Protein AF-0000000085035878 (afdb_homodimer)

Foldseek 3Di:
DLDDCPQQQAFAEEELVLVFPDQPLVSQVLCVVLPGQEYEYEQAPPGVQLVPDDPVSLVVLLVSVVVDNGAYEYEFYAVQAALLDPPPVRNVVNLVSQLSRQQSCVSSVHPAYEYERHPDADDLDLVSVVVSVVVSCVSHDVNHAYEYEGDDDSPVVNQVPDDDPSYAYEYEQDDDCPVVLCDPRAAEYEYEPPDPDRPDDADSGNRHHHHYYDPPPPPPSDSVVSSVVVVVVVVNVVVSD/DLDDPPPQLAFAEEELVLVFPDQPLVSVVLCVVLPGQEYEYEAAPPGVQLVPDDPVSLVVLLVSVVVDPHAYEYEFYAVQAALLDPPPVRNVVNLVSQLSRQQSCVSSVHPAYEYERHPDADDLDLVSVVVSVVVSCVSHDVNHAYEYEGDDDSVVVNQVPDDDPSYAYEYEPDDQCPVVLCDPRAAEYEYEPPDPDPPNDADRGNRNHHHYYDPPPPPVSDSVNSSVVVVVVVVSVVVSD

Sequence (482 aa):
MVESARRDGLRLLCSTEFFWGSDIGDASAHLIKIGCEGLVISTDPPHYFPSTLHRESVRALRDLINSLDVVVAVRSPETDVNIFSSNPYISEASIRSIEDSINLSLSLNADFSIIRPSNSAIPQNYGLVMSKLQRILSGVGRNAYIALELIGEGALEISSRIRERRIGFVYVDGRSPEGLLRSDRVVCLSIYSKSEPLRVIPGMRTSIPYLALYPKERGMHRADDVKRIVLKVKSWRESLLMVESARRDGLRLLCSTEFFWGSDIGDASAHLIKIGCEGLVISTDPPHYFPSTLHRESVRALRDLINSLDVVVAVRSPETDVNIFSSNPYISEASIRSIEDSINLSLSLNADFSIIRPSNSAIPQNYGLVMSKLQRILSGVGRNAYIALELIGEGALEISSRIRERRIGFVYVDGRSPEGLLRSDRVVCLSIYSKSEPLRVIPGMRTSIPYLALYPKERGMHRADDVKRIVLKVKSWRESLL

Structure (mmCIF, N/CA/C/O backbone):
data_AF-0000000085035878-model_v1
#
loop_
_entity.id
_entity.type
_entity.pdbx_description
1 polymer 'Sugar phosphate isomerase/epimerase'
#
loop_
_atom_site.group_PDB
_atom_site.id
_atom_site.type_symbol
_atom_site.label_atom_id
_atom_site.label_alt_id
_atom_site.label_comp_id
_atom_site.label_asym_id
_atom_site.label_entity_id
_atom_site.label_seq_id
_atom_site.pdbx_PDB_ins_code
_atom_site.Cartn_x
_atom_site.Cartn_y
_atom_site.Cartn_z
_atom_site.occupancy
_atom_site.B_iso_or_equiv
_atom_site.auth_seq_id
_atom_site.auth_comp_id
_atom_site.auth_asym_id
_atom_site.auth_atom_id
_atom_site.pdbx_PDB_model_num
ATOM 1 N N . MET A 1 1 ? 0.41 38.219 24.328 1 19.61 1 MET A N 1
ATOM 2 C CA . MET A 1 1 ? -0.925 38.594 23.875 1 19.61 1 MET A CA 1
ATOM 3 C C . MET A 1 1 ? -1.166 38.125 22.438 1 19.61 1 MET A C 1
ATOM 5 O O . MET A 1 1 ? -0.623 38.719 21.5 1 19.61 1 MET A O 1
ATOM 9 N N . VAL A 1 2 ? -0.982 36.844 22.172 1 28.42 2 VAL A N 1
ATOM 10 C CA . VAL A 1 2 ? -1.014 36.281 20.828 1 28.42 2 VAL A CA 1
ATOM 11 C C . VAL A 1 2 ? -2.156 36.906 20.031 1 28.42 2 VAL A C 1
ATOM 13 O O . VAL A 1 2 ? -3.324 36.812 20.406 1 28.42 2 VAL A O 1
ATOM 16 N N . GLU A 1 3 ? -1.854 37.969 19.406 1 28.2 3 GLU A N 1
ATOM 17 C CA . GLU A 1 3 ? -2.791 38.875 18.75 1 28.2 3 GLU A CA 1
ATOM 18 C C . GLU A 1 3 ? -3.957 38.125 18.125 1 28.2 3 GLU A C 1
ATOM 20 O O . GLU A 1 3 ? -3.889 36.906 17.969 1 28.2 3 GLU A O 1
ATOM 25 N N . SER A 1 4 ? -4.586 38.781 17.125 1 27.8 4 SER A N 1
ATOM 26 C CA . SER A 1 4 ? -5.898 38.844 16.484 1 27.8 4 SER A CA 1
ATOM 27 C C . SER A 1 4 ? -6.176 37.562 15.703 1 27.8 4 SER A C 1
ATOM 29 O O . SER A 1 4 ? -5.441 37.219 14.766 1 27.8 4 SER A O 1
ATOM 31 N N . ALA A 1 5 ? -6.316 36.375 16.297 1 36.25 5 ALA A N 1
ATOM 32 C CA . ALA A 1 5 ? -7.223 35.531 15.516 1 36.25 5 ALA A CA 1
ATOM 33 C C . ALA A 1 5 ? -8.008 36.344 14.5 1 36.25 5 ALA A C 1
ATOM 35 O O . ALA A 1 5 ? -8.867 37.156 14.875 1 36.25 5 ALA A O 1
ATOM 36 N N . ARG A 1 6 ? -7.355 36.75 13.375 1 42.59 6 ARG A N 1
ATOM 37 C CA . ARG A 1 6 ? -8.008 37.688 12.469 1 42.59 6 ARG A CA 1
ATOM 38 C C . ARG A 1 6 ? -9.469 37.312 12.25 1 42.59 6 ARG A C 1
ATOM 40 O O . ARG A 1 6 ? -9.844 36.156 12.391 1 42.59 6 ARG A O 1
ATOM 47 N N . ARG A 1 7 ? -10.367 38.188 12.32 1 40.47 7 ARG A N 1
ATOM 48 C CA . ARG A 1 7 ? -11.82 38.219 12.266 1 40.47 7 ARG A CA 1
ATOM 49 C C . ARG A 1 7 ? -12.352 37.125 11.328 1 40.47 7 ARG A C 1
ATOM 51 O O . ARG A 1 7 ? -13.5 36.688 11.453 1 40.47 7 ARG A O 1
ATOM 58 N N . ASP A 1 8 ? -11.547 36.75 10.18 1 47.62 8 ASP A N 1
ATOM 59 C CA . ASP A 1 8 ? -12.258 35.969 9.172 1 47.62 8 ASP A CA 1
ATOM 60 C C . ASP A 1 8 ? -12.031 34.469 9.375 1 47.62 8 ASP A C 1
ATOM 62 O O . ASP A 1 8 ? -12.594 33.656 8.648 1 47.62 8 ASP A O 1
ATOM 66 N N . GLY A 1 9 ? -11.414 33.969 10.438 1 54.97 9 GLY A N 1
ATOM 67 C CA . GLY A 1 9 ? -11.305 32.562 10.82 1 54.97 9 GLY A CA 1
ATOM 68 C C . GLY A 1 9 ? -10.344 31.781 9.945 1 54.97 9 GLY A C 1
ATOM 69 O O . GLY A 1 9 ? -10.07 30.594 10.211 1 54.97 9 GLY A O 1
ATOM 70 N N . LEU A 1 10 ? -9.695 32.375 8.852 1 59.84 10 LEU A N 1
ATOM 71 C CA . LEU A 1 10 ? -8.836 31.672 7.91 1 59.84 10 LEU A CA 1
ATOM 72 C C . LEU A 1 10 ? -7.363 31.875 8.258 1 59.84 10 LEU A C 1
ATOM 74 O O . LEU A 1 10 ? -6.934 33 8.516 1 59.84 10 LEU A O 1
ATOM 78 N N . ARG A 1 11 ? -6.594 30.781 8.477 1 69.5 11 ARG A N 1
ATOM 79 C CA . ARG A 1 11 ? -5.156 30.812 8.719 1 69.5 11 ARG A CA 1
ATOM 80 C C . ARG A 1 11 ? -4.395 30.094 7.605 1 69.5 11 ARG A C 1
ATOM 82 O O . ARG A 1 11 ? -4.848 29.062 7.105 1 69.5 11 ARG A O 1
ATOM 89 N N . LEU A 1 12 ? -3.314 30.719 7.176 1 73.81 12 LEU A N 1
ATOM 90 C CA . LEU A 1 12 ? -2.443 30.109 6.18 1 73.81 12 LEU A CA 1
ATOM 91 C C . LEU A 1 12 ? -1.445 29.156 6.84 1 73.81 12 LEU A C 1
ATOM 93 O O . LEU A 1 12 ? -0.521 29.609 7.523 1 73.81 12 LEU A O 1
ATOM 97 N N . LEU A 1 13 ? -1.662 27.891 6.668 1 78.75 13 LEU A N 1
ATOM 98 C CA . LEU A 1 13 ? -0.711 26.906 7.152 1 78.75 13 LEU A CA 1
ATOM 99 C C . LEU A 1 13 ? 0.221 26.453 6.035 1 78.75 13 LEU A C 1
ATOM 101 O O . LEU A 1 13 ? -0.214 26.266 4.895 1 78.75 13 LEU A O 1
ATOM 105 N N . CYS A 1 14 ? 1.484 26.281 6.348 1 76.38 14 CYS A N 1
ATOM 106 C CA . CYS A 1 14 ? 2.471 25.812 5.379 1 76.38 14 CYS A CA 1
ATOM 107 C C . CYS A 1 14 ? 3.053 24.469 5.793 1 76.38 14 CYS A C 1
ATOM 109 O O . CYS A 1 14 ? 3.35 24.25 6.973 1 76.38 14 CYS A O 1
ATOM 111 N N . SER A 1 15 ? 3.121 23.609 4.742 1 79.31 15 SER A N 1
ATOM 112 C CA . SER A 1 15 ? 3.598 22.266 5.004 1 79.31 15 SER A CA 1
ATOM 113 C C . SER A 1 15 ? 5.121 22.203 4.988 1 79.31 15 SER A C 1
ATOM 115 O O . SER A 1 15 ? 5.766 22.828 4.145 1 79.31 15 SER A O 1
ATOM 117 N N . THR A 1 16 ? 5.676 21.359 5.898 1 79.12 16 THR A N 1
ATOM 118 C CA . THR A 1 16 ? 7.113 21.109 5.938 1 79.12 16 THR A CA 1
ATOM 119 C C . THR A 1 16 ? 7.531 20.172 4.812 1 79.12 16 THR A C 1
ATOM 121 O O . THR A 1 16 ? 8.719 19.906 4.629 1 79.12 16 THR A O 1
ATOM 124 N N . GLU A 1 17 ? 6.551 19.656 4.062 1 76.31 17 GLU A N 1
ATOM 125 C CA . GLU A 1 17 ? 6.828 18.688 3.008 1 76.31 17 GLU A CA 1
ATOM 126 C C . GLU A 1 17 ? 7.828 19.234 1.997 1 76.31 17 GLU A C 1
ATOM 128 O O . GLU A 1 17 ? 8.609 18.484 1.412 1 76.31 17 GLU A O 1
ATOM 133 N N . PHE A 1 18 ? 7.938 20.516 1.913 1 65.75 18 PHE A N 1
ATOM 134 C CA . PHE A 1 18 ? 8.805 21.156 0.936 1 65.75 18 PHE A CA 1
ATOM 135 C C . PHE A 1 18 ? 10.242 21.234 1.453 1 65.75 18 PHE A C 1
ATOM 137 O O . PHE A 1 18 ? 11.156 21.578 0.706 1 65.75 18 PHE A O 1
ATOM 144 N N . PHE A 1 19 ? 10.453 20.891 2.609 1 72.31 19 PHE A N 1
ATOM 145 C CA . PHE A 1 19 ? 11.758 21.031 3.236 1 72.31 19 PHE A CA 1
ATOM 146 C C . PHE A 1 19 ? 12.297 19.672 3.674 1 72.31 19 PHE A C 1
ATOM 148 O O . PHE A 1 19 ? 13.086 19.594 4.621 1 72.31 19 PHE A O 1
ATOM 155 N N . TRP A 1 20 ? 11.758 18.656 2.982 1 72 20 TRP A N 1
ATOM 156 C CA . TRP A 1 20 ? 12.281 17.328 3.285 1 72 20 TRP A CA 1
ATOM 157 C C . TRP A 1 20 ? 13.797 17.297 3.129 1 72 20 TRP A C 1
ATOM 159 O O . TRP A 1 20 ? 14.344 17.844 2.17 1 72 20 TRP A O 1
ATOM 169 N N . GLY A 1 21 ? 14.484 16.672 4.125 1 71.06 21 GLY A N 1
ATOM 170 C CA . GLY A 1 21 ? 15.938 16.641 4.121 1 71.06 21 GLY A CA 1
ATOM 171 C C . GLY A 1 21 ? 16.562 17.656 5.059 1 71.06 21 GLY A C 1
ATOM 172 O O . GLY A 1 21 ? 17.75 17.547 5.395 1 71.06 21 GLY A O 1
ATOM 173 N N . SER A 1 22 ? 15.742 18.656 5.453 1 74.56 22 SER A N 1
ATOM 174 C CA . SER A 1 22 ? 16.203 19.641 6.422 1 74.56 22 SER A CA 1
ATOM 175 C C . SER A 1 22 ? 15.742 19.297 7.832 1 74.56 22 SER A C 1
ATOM 177 O O . SER A 1 22 ? 14.891 18.438 8.016 1 74.56 22 SER A O 1
ATOM 179 N N . ASP A 1 23 ? 16.406 19.969 8.727 1 76.12 23 ASP A N 1
ATOM 180 C CA . ASP A 1 23 ? 15.922 19.844 10.102 1 76.12 23 ASP A CA 1
ATOM 181 C C . ASP A 1 23 ? 14.516 20.422 10.25 1 76.12 23 ASP A C 1
ATOM 183 O O . ASP A 1 23 ? 14.227 21.5 9.727 1 76.12 23 ASP A O 1
ATOM 187 N N . ILE A 1 24 ? 13.68 19.656 10.891 1 79.25 24 ILE A N 1
ATOM 188 C CA . ILE A 1 24 ? 12.273 20.031 11 1 79.25 24 ILE A CA 1
ATOM 189 C C . ILE A 1 24 ? 12.148 21.359 11.742 1 79.25 24 ILE A C 1
ATOM 191 O O . ILE A 1 24 ? 11.258 22.156 11.445 1 79.25 24 ILE A O 1
ATOM 195 N N . GLY A 1 25 ? 13.031 21.625 12.727 1 80.5 25 GLY A N 1
ATOM 196 C CA . GLY A 1 25 ? 13.031 22.906 13.422 1 80.5 25 GLY A CA 1
ATOM 197 C C . GLY A 1 25 ? 13.391 24.062 12.523 1 80.5 25 GLY A C 1
ATOM 198 O O . GLY A 1 25 ? 12.711 25.109 12.539 1 80.5 25 GLY A O 1
ATOM 199 N N . ASP A 1 26 ? 14.383 23.844 11.727 1 77.94 26 ASP A N 1
ATOM 200 C CA . ASP A 1 26 ? 14.812 24.875 10.789 1 77.94 26 ASP A CA 1
ATOM 201 C C . ASP A 1 26 ? 13.727 25.172 9.758 1 77.94 26 ASP A C 1
ATOM 203 O O . ASP A 1 26 ? 13.461 26.328 9.43 1 77.94 26 ASP A O 1
ATOM 207 N N . ALA A 1 27 ? 13.172 24.109 9.242 1 76.25 27 ALA A N 1
ATOM 208 C CA . ALA A 1 27 ? 12.094 24.25 8.266 1 76.25 27 ALA A CA 1
ATOM 209 C C . ALA A 1 27 ? 10.922 25.031 8.859 1 76.25 27 ALA A C 1
ATOM 211 O O . ALA A 1 27 ? 10.391 25.953 8.227 1 76.25 27 ALA A O 1
ATOM 212 N N . SER A 1 28 ? 10.531 24.703 10.078 1 82.44 28 SER A N 1
ATOM 213 C CA . SER A 1 28 ? 9.414 25.328 10.766 1 82.44 28 SER A CA 1
ATOM 214 C C . SER A 1 28 ? 9.695 26.812 11.016 1 82.44 28 SER A C 1
ATOM 216 O O . SER A 1 28 ? 8.844 27.656 10.727 1 82.44 28 SER A O 1
ATOM 218 N N . ALA A 1 29 ? 10.883 27.094 11.469 1 78.62 29 ALA A N 1
ATOM 219 C CA . ALA A 1 29 ? 11.273 28.484 11.719 1 78.62 29 ALA A CA 1
ATOM 220 C C . ALA A 1 29 ? 11.258 29.312 10.43 1 78.62 29 ALA A C 1
ATOM 222 O O . ALA A 1 29 ? 10.797 30.453 10.422 1 78.62 29 ALA A O 1
ATOM 223 N N . HIS A 1 30 ? 11.719 28.688 9.422 1 76.31 30 HIS A N 1
ATOM 224 C CA . HIS A 1 30 ? 11.758 29.375 8.133 1 76.31 30 HIS A CA 1
ATOM 225 C C . HIS A 1 30 ? 10.359 29.688 7.633 1 76.31 30 HIS A C 1
ATOM 227 O O . HIS A 1 30 ? 10.102 30.797 7.164 1 76.31 30 HIS A O 1
ATOM 233 N N . LEU A 1 31 ? 9.484 28.734 7.715 1 76.19 31 LEU A N 1
ATOM 234 C CA . LEU A 1 31 ? 8.109 28.906 7.238 1 76.19 31 LEU A CA 1
ATOM 235 C C . LEU A 1 31 ? 7.406 30.016 8.008 1 76.19 31 LEU A C 1
ATOM 237 O O . LEU A 1 31 ? 6.707 30.844 7.41 1 76.19 31 LEU A O 1
ATOM 241 N N . ILE A 1 32 ? 7.652 30.078 9.25 1 78.62 32 ILE A N 1
ATOM 242 C CA . ILE A 1 32 ? 7.055 31.125 10.07 1 78.62 32 ILE A CA 1
ATOM 243 C C . ILE A 1 32 ? 7.652 32.5 9.695 1 78.62 32 ILE A C 1
ATOM 245 O O . ILE A 1 32 ? 6.926 33.469 9.555 1 78.62 32 ILE A O 1
ATOM 249 N N . LYS A 1 33 ? 8.93 32.469 9.469 1 76 33 LYS A N 1
ATOM 250 C CA . LYS A 1 33 ? 9.633 33.688 9.117 1 76 33 LYS A CA 1
ATOM 251 C C . LYS A 1 33 ? 9.117 34.281 7.805 1 76 33 LYS A C 1
ATOM 253 O O . LYS A 1 33 ? 9.039 35.5 7.645 1 76 33 LYS A O 1
ATOM 258 N N . ILE A 1 34 ? 8.688 33.438 6.914 1 73.38 34 ILE A N 1
ATOM 259 C CA . ILE A 1 34 ? 8.305 33.938 5.598 1 73.38 34 ILE A CA 1
ATOM 260 C C . ILE A 1 34 ? 6.816 34.281 5.59 1 73.38 34 ILE A C 1
ATOM 262 O O . ILE A 1 34 ? 6.273 34.656 4.559 1 73.38 34 ILE A O 1
ATOM 266 N N . GLY A 1 35 ? 6.094 34 6.742 1 71.75 35 GLY A N 1
ATOM 267 C CA . GLY A 1 35 ? 4.766 34.594 6.852 1 71.75 35 GLY A CA 1
ATOM 268 C C . GLY A 1 35 ? 3.676 33.531 7.031 1 71.75 35 GLY A C 1
ATOM 269 O O . GLY A 1 35 ? 2.49 33.875 7.086 1 71.75 35 GLY A O 1
ATOM 270 N N . CYS A 1 36 ? 4.039 32.312 7.156 1 74.69 36 CYS A N 1
ATOM 271 C CA . CYS A 1 36 ? 3.023 31.297 7.457 1 74.69 36 CYS A CA 1
ATOM 272 C C . CYS A 1 36 ? 2.461 31.484 8.859 1 74.69 36 CYS A C 1
ATOM 274 O O . CYS A 1 36 ? 3.199 31.828 9.789 1 74.69 36 CYS A O 1
ATOM 276 N N . GLU A 1 37 ? 1.161 31.281 8.969 1 76 37 GLU A N 1
ATOM 277 C CA . GLU A 1 37 ? 0.453 31.484 10.227 1 76 37 GLU A CA 1
ATOM 278 C C . GLU A 1 37 ? 0.242 30.156 10.961 1 76 37 GLU A C 1
ATOM 280 O O . GLU A 1 37 ? -0.361 30.141 12.039 1 76 37 GLU A O 1
ATOM 285 N N . GLY A 1 38 ? 0.713 29.141 10.359 1 81.69 38 GLY A N 1
ATOM 286 C CA . GLY A 1 38 ? 0.679 27.797 10.922 1 81.69 38 GLY A CA 1
ATOM 287 C C . GLY A 1 38 ? 1.545 26.812 10.172 1 81.69 38 GLY A C 1
ATOM 288 O O . GLY A 1 38 ? 2.111 27.141 9.125 1 81.69 38 GLY A O 1
ATOM 289 N N . LEU A 1 39 ? 1.628 25.672 10.812 1 84 39 LEU A N 1
ATOM 290 C CA . LEU A 1 39 ? 2.494 24.641 10.25 1 84 39 LEU A CA 1
ATOM 291 C C . LEU A 1 39 ? 1.726 23.328 10.047 1 84 39 LEU A C 1
ATOM 293 O O . LEU A 1 39 ? 0.904 22.953 10.883 1 84 39 LEU A O 1
ATOM 297 N N . VAL A 1 40 ? 1.943 22.75 8.93 1 86.81 40 VAL A N 1
ATOM 298 C CA . VAL A 1 40 ? 1.586 21.344 8.734 1 86.81 40 VAL A CA 1
ATOM 299 C C . VAL A 1 40 ? 2.848 20.484 8.719 1 86.81 40 VAL A C 1
ATOM 301 O O . VAL A 1 40 ? 3.607 20.516 7.746 1 86.81 40 VAL A O 1
ATOM 304 N N . ILE A 1 41 ? 3.029 19.781 9.773 1 89.31 41 ILE A N 1
ATOM 305 C CA . ILE A 1 41 ? 4.172 18.875 9.867 1 89.31 41 ILE A CA 1
ATOM 306 C C . ILE A 1 41 ? 3.867 17.594 9.102 1 89.31 41 ILE A C 1
ATOM 308 O O . ILE A 1 41 ? 3.057 16.766 9.547 1 89.31 41 ILE A O 1
ATOM 312 N N . SER A 1 42 ? 4.523 17.422 8.016 1 87.81 42 SER A N 1
ATOM 313 C CA . SER A 1 42 ? 4.336 16.234 7.188 1 87.81 42 SER A CA 1
ATOM 314 C C . SER A 1 42 ? 5.254 15.094 7.637 1 87.81 42 SER A C 1
ATOM 316 O O . SER A 1 42 ? 6.465 15.289 7.77 1 87.81 42 SER A O 1
ATOM 318 N N . THR A 1 43 ? 4.699 13.867 7.844 1 91.69 43 THR A N 1
ATOM 319 C CA . THR A 1 43 ? 5.449 12.758 8.406 1 91.69 43 THR A CA 1
ATOM 320 C C . THR A 1 43 ? 5.574 11.617 7.395 1 91.69 43 THR A C 1
ATOM 322 O O . THR A 1 43 ? 5.523 10.445 7.762 1 91.69 43 THR A O 1
ATOM 325 N N . ASP A 1 44 ? 5.996 11.75 6.312 1 89.31 44 ASP A N 1
ATOM 326 C CA . ASP A 1 44 ? 6.156 10.688 5.324 1 89.31 44 ASP A CA 1
ATOM 327 C C . ASP A 1 44 ? 7.582 10.133 5.34 1 89.31 44 ASP A C 1
ATOM 329 O O . ASP A 1 44 ? 8.547 10.898 5.418 1 89.31 44 ASP A O 1
ATOM 333 N N . PRO A 1 45 ? 7.688 8.812 5.297 1 87.81 45 PRO A N 1
ATOM 334 C CA . PRO A 1 45 ? 9.031 8.227 5.34 1 87.81 45 PRO A CA 1
ATOM 335 C C . PRO A 1 45 ? 9.867 8.562 4.109 1 87.81 45 PRO A C 1
ATOM 337 O O . PRO A 1 45 ? 9.336 8.609 2.994 1 87.81 45 PRO A O 1
ATOM 340 N N . PRO A 1 46 ? 11.062 8.766 4.344 1 80.31 46 PRO A N 1
ATOM 341 C CA . PRO A 1 46 ? 11.805 8.68 5.605 1 80.31 46 PRO A CA 1
ATOM 342 C C . PRO A 1 46 ? 11.789 9.992 6.387 1 80.31 46 PRO A C 1
ATOM 344 O O . PRO A 1 46 ? 12.445 10.102 7.43 1 80.31 46 PRO A O 1
ATOM 347 N N . HIS A 1 47 ? 10.984 10.914 5.949 1 81.5 47 HIS A N 1
ATOM 348 C CA . HIS A 1 47 ? 11.039 12.25 6.535 1 81.5 47 HIS A CA 1
ATOM 349 C C . HIS A 1 47 ? 10.086 12.375 7.715 1 81.5 47 HIS A C 1
ATOM 351 O O . HIS A 1 47 ? 8.875 12.195 7.559 1 81.5 47 HIS A O 1
ATOM 357 N N . TYR A 1 48 ? 10.656 12.633 8.922 1 85.12 48 TYR A N 1
ATOM 358 C CA . TYR A 1 48 ? 9.914 12.914 10.148 1 85.12 48 TYR A CA 1
ATOM 359 C C . TYR A 1 48 ? 8.922 11.797 10.461 1 85.12 48 TYR A C 1
ATOM 361 O O . TYR A 1 48 ? 7.812 12.055 10.922 1 85.12 48 TYR A O 1
ATOM 369 N N . PHE A 1 49 ? 9.297 10.594 10.008 1 90.62 49 PHE A N 1
ATOM 370 C CA . PHE A 1 49 ? 8.453 9.438 10.266 1 90.62 49 PHE A CA 1
ATOM 371 C C . PHE A 1 49 ? 8.43 9.109 11.75 1 90.62 49 PHE A C 1
ATOM 373 O O . PHE A 1 49 ? 9.477 8.961 12.383 1 90.62 49 PHE A O 1
ATOM 380 N N . PRO A 1 50 ? 7.16 8.992 12.312 1 90.06 50 PRO A N 1
ATOM 381 C CA . PRO A 1 50 ? 7.039 8.953 13.773 1 90.06 50 PRO A CA 1
ATOM 382 C C . PRO A 1 50 ? 7.824 7.801 14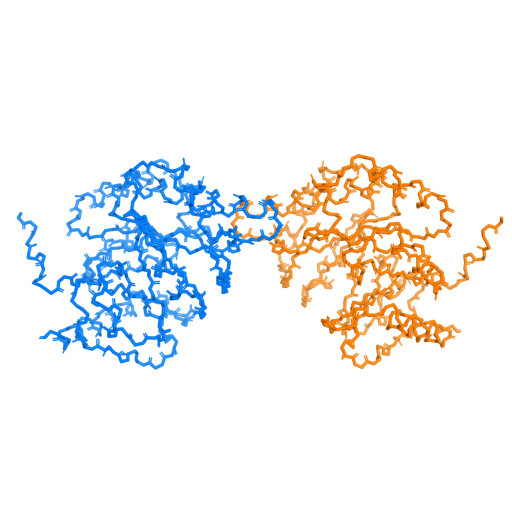.406 1 90.06 50 PRO A C 1
ATOM 384 O O . PRO A 1 50 ? 8.477 7.984 15.438 1 90.06 50 PRO A O 1
ATOM 387 N N . SER A 1 51 ? 7.828 6.668 13.773 1 86 51 SER A N 1
ATOM 388 C CA . SER A 1 51 ? 8.453 5.5 14.383 1 86 51 SER A CA 1
ATOM 389 C C . SER A 1 51 ? 9.969 5.609 14.359 1 86 51 SER A C 1
ATOM 391 O O . SER A 1 51 ? 10.664 4.879 15.078 1 86 51 SER A O 1
ATOM 393 N N . THR A 1 52 ? 10.492 6.527 13.594 1 84.06 52 THR A N 1
ATOM 394 C CA . THR A 1 52 ? 11.945 6.625 13.484 1 84.06 52 THR A CA 1
ATOM 395 C C . THR A 1 52 ? 12.445 7.922 14.117 1 84.06 52 THR A C 1
ATOM 397 O O . THR A 1 52 ? 13.648 8.188 14.133 1 84.06 52 THR A O 1
ATOM 400 N N . LEU A 1 53 ? 11.539 8.766 14.594 1 85.19 53 LEU A N 1
ATOM 401 C CA . LEU A 1 53 ? 11.922 10.023 15.219 1 85.19 53 LEU A CA 1
ATOM 402 C C . LEU A 1 53 ? 12.477 9.789 16.625 1 85.19 53 LEU A C 1
ATOM 404 O O . LEU A 1 53 ? 11.883 9.055 17.406 1 85.19 53 LEU A O 1
ATOM 408 N N . HIS A 1 54 ? 13.594 10.406 16.812 1 84.19 54 HIS A N 1
ATOM 409 C CA . HIS A 1 54 ? 14.188 10.336 18.141 1 84.19 54 HIS A CA 1
ATOM 410 C C . HIS A 1 54 ? 13.406 11.18 19.141 1 84.19 54 HIS A C 1
ATOM 412 O O . HIS A 1 54 ? 12.891 12.242 18.797 1 84.19 54 HIS A O 1
ATOM 418 N N . ARG A 1 55 ? 13.422 10.742 20.406 1 87.25 55 ARG A N 1
ATOM 419 C CA . ARG A 1 55 ? 12.711 11.422 21.484 1 87.25 55 ARG A CA 1
ATOM 420 C C . ARG A 1 55 ? 13.203 12.859 21.625 1 87.25 55 ARG A C 1
ATOM 422 O O . ARG A 1 55 ? 12.406 13.773 21.875 1 87.25 55 ARG A O 1
ATOM 429 N N . GLU A 1 56 ? 14.5 13.016 21.438 1 87.31 56 GLU A N 1
ATOM 430 C CA . GLU A 1 56 ? 15.086 14.352 21.562 1 87.31 56 GLU A CA 1
ATOM 431 C C . GLU A 1 56 ? 14.586 15.289 20.484 1 87.31 56 GLU A C 1
ATOM 433 O O . GLU A 1 56 ? 14.359 16.469 20.734 1 87.31 56 GLU A O 1
ATOM 438 N N . SER A 1 57 ? 14.414 14.703 19.281 1 82 57 SER A N 1
ATOM 439 C CA . SER A 1 57 ? 13.898 15.508 18.188 1 82 57 SER A CA 1
ATOM 440 C C . SER A 1 57 ? 12.453 15.93 18.438 1 82 57 SER A C 1
ATOM 442 O O . SER A 1 57 ? 12.078 17.078 18.141 1 82 57 SER A O 1
ATOM 444 N N . VAL A 1 58 ? 11.656 15.039 18.984 1 88.31 58 VAL A N 1
ATOM 445 C CA . VAL A 1 58 ? 10.258 15.32 19.281 1 88.31 58 VAL A CA 1
ATOM 446 C C . VAL A 1 58 ? 10.164 16.391 20.375 1 88.31 58 VAL A C 1
ATOM 448 O O . VAL A 1 58 ? 9.359 17.328 20.266 1 88.31 58 VAL A O 1
ATOM 451 N N . ARG A 1 59 ? 10.992 16.328 21.328 1 90.56 59 ARG A N 1
ATOM 452 C CA . ARG A 1 59 ? 11.008 17.312 22.406 1 90.56 59 ARG A CA 1
ATOM 453 C C . ARG A 1 59 ? 11.398 18.688 21.875 1 90.56 59 ARG A C 1
ATOM 455 O O . ARG A 1 59 ? 10.75 19.688 22.203 1 90.56 59 ARG A O 1
ATOM 462 N N . ALA A 1 60 ? 12.445 18.734 21.094 1 85.69 60 ALA A N 1
ATOM 463 C CA . ALA A 1 60 ? 12.906 20 20.516 1 85.69 60 ALA A CA 1
ATOM 464 C C . ALA A 1 60 ? 11.812 20.625 19.672 1 85.69 60 ALA A C 1
ATOM 466 O O . ALA A 1 60 ? 11.594 21.844 19.719 1 85.69 60 ALA A O 1
ATOM 467 N N . LEU A 1 61 ? 11.164 19.797 18.922 1 86 61 LEU A N 1
ATOM 468 C CA . LEU A 1 61 ? 10.086 20.281 18.062 1 86 61 LEU A CA 1
ATOM 469 C C . LEU A 1 61 ? 8.906 20.781 18.906 1 86 61 LEU A C 1
ATOM 471 O O . LEU A 1 61 ? 8.32 21.812 18.594 1 86 61 LEU A O 1
ATOM 475 N N . ARG A 1 62 ? 8.586 20.062 19.875 1 91.38 62 ARG A N 1
ATOM 476 C CA . ARG A 1 62 ? 7.52 20.469 20.766 1 91.38 62 ARG A CA 1
ATOM 477 C C . ARG A 1 62 ? 7.82 21.828 21.406 1 91.38 62 ARG A C 1
ATOM 479 O O . ARG A 1 62 ? 6.953 22.703 21.453 1 91.38 62 ARG A O 1
ATOM 486 N N . ASP A 1 63 ? 9.047 21.984 21.844 1 91.62 63 ASP A N 1
ATOM 487 C CA . ASP A 1 63 ? 9.461 23.25 22.453 1 91.62 63 ASP A CA 1
ATOM 488 C C . ASP A 1 63 ? 9.352 24.391 21.453 1 91.62 63 ASP A C 1
ATOM 490 O O . ASP A 1 63 ? 8.906 25.484 21.797 1 91.62 63 ASP A O 1
ATOM 494 N N . LEU A 1 64 ? 9.742 24.125 20.281 1 84.81 64 LEU A N 1
ATOM 495 C CA . LEU A 1 64 ? 9.633 25.125 19.219 1 84.81 64 LEU A CA 1
ATOM 496 C C . LEU A 1 64 ? 8.18 25.484 18.969 1 84.81 64 LEU A C 1
ATOM 498 O O . LEU A 1 64 ? 7.832 26.672 18.922 1 84.81 64 LEU A O 1
ATOM 502 N N . ILE A 1 65 ? 7.34 24.516 18.859 1 85.19 65 ILE A N 1
ATOM 503 C CA . ILE A 1 65 ? 5.918 24.719 18.594 1 85.19 65 ILE A CA 1
ATOM 504 C C . ILE A 1 65 ? 5.289 25.516 19.734 1 85.19 65 ILE A C 1
ATOM 506 O O . ILE A 1 65 ? 4.531 26.453 19.484 1 85.19 65 ILE A O 1
ATOM 510 N N . ASN A 1 66 ? 5.691 25.172 20.906 1 88.06 66 ASN A N 1
ATOM 511 C CA . ASN A 1 66 ? 5.148 25.859 22.062 1 88.06 66 ASN A CA 1
ATOM 512 C C . ASN A 1 66 ? 5.59 27.328 22.109 1 88.06 66 ASN A C 1
ATOM 514 O O . ASN A 1 66 ? 4.895 28.172 22.688 1 88.06 66 ASN A O 1
ATOM 518 N N . SER A 1 67 ? 6.711 27.484 21.516 1 85.56 67 SER A N 1
ATOM 519 C CA . SER A 1 67 ? 7.242 28.844 21.5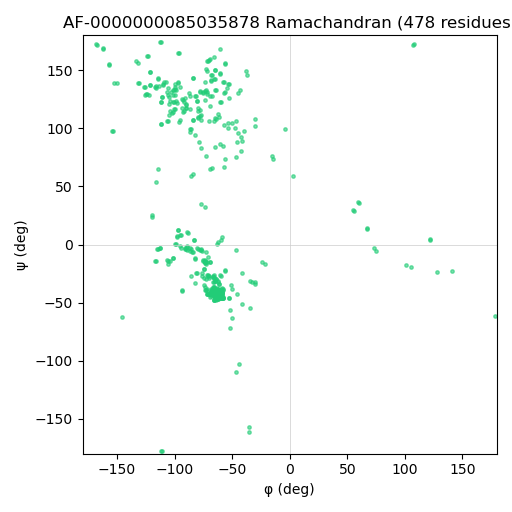47 1 85.56 67 SER A CA 1
ATOM 520 C C . SER A 1 67 ? 6.617 29.703 20.453 1 85.56 67 SER A C 1
ATOM 522 O O . SER A 1 67 ? 6.707 30.938 20.516 1 85.56 67 SER A O 1
ATOM 524 N N . LEU A 1 68 ? 5.965 28.953 19.594 1 77 68 LEU A N 1
ATOM 525 C CA . LEU A 1 68 ? 5.371 29.656 18.469 1 77 68 LEU A CA 1
ATOM 526 C C . LEU A 1 68 ? 3.875 29.859 18.688 1 77 68 LEU A C 1
ATOM 528 O O . LEU A 1 68 ? 3.211 29.031 19.297 1 77 68 LEU A O 1
ATOM 532 N N . ASP A 1 69 ? 3.336 30.953 18.578 1 78.62 69 ASP A N 1
ATOM 533 C CA . ASP A 1 69 ? 1.899 31.203 18.625 1 78.62 69 ASP A CA 1
ATOM 534 C C . ASP A 1 69 ? 1.249 30.984 17.266 1 78.62 69 ASP A C 1
ATOM 536 O O . ASP A 1 69 ? 0.735 31.922 16.656 1 78.62 69 ASP A O 1
ATOM 540 N N . VAL A 1 70 ? 1.373 29.703 16.766 1 81.25 70 VAL A N 1
ATOM 541 C CA . VAL A 1 70 ? 0.845 29.359 15.445 1 81.25 70 VAL A CA 1
ATOM 542 C C . VAL A 1 70 ? 0.031 28.062 15.531 1 81.25 70 VAL A C 1
ATOM 544 O O . VAL A 1 70 ? 0.185 27.297 16.469 1 81.25 70 VAL A O 1
ATOM 547 N N . VAL A 1 71 ? -0.877 27.891 14.586 1 81.94 71 VAL A N 1
ATOM 548 C CA . VAL A 1 71 ? -1.632 26.656 14.469 1 81.94 71 VAL A CA 1
ATOM 549 C C . VAL A 1 71 ? -0.73 25.547 13.914 1 81.94 71 VAL A C 1
ATOM 551 O O . VAL A 1 71 ? 0.004 25.766 12.945 1 81.94 71 VAL A O 1
ATOM 554 N N . VAL A 1 72 ? -0.761 24.406 14.555 1 87.94 72 VAL A N 1
ATOM 555 C CA . VAL A 1 72 ? 0.089 23.312 14.109 1 87.94 72 VAL A CA 1
ATOM 556 C C . VAL A 1 72 ? -0.763 22.078 13.844 1 87.94 72 VAL A C 1
ATOM 558 O O . VAL A 1 72 ? -1.641 21.734 14.641 1 87.94 72 VAL A O 1
ATOM 561 N N . ALA A 1 73 ? -0.591 21.5 12.703 1 89.88 73 ALA A N 1
ATOM 562 C CA . ALA A 1 73 ? -1.177 20.219 12.344 1 89.88 73 ALA A CA 1
ATOM 563 C C . ALA A 1 73 ? -0.095 19.203 11.969 1 89.88 73 ALA A C 1
ATOM 565 O O . ALA A 1 73 ? 0.991 19.594 11.523 1 89.88 73 ALA A O 1
ATOM 566 N N . VAL A 1 74 ? -0.355 17.953 12.234 1 92.19 74 VAL A N 1
ATOM 567 C CA . VAL A 1 74 ? 0.514 16.859 11.789 1 92.19 74 VAL A CA 1
ATOM 568 C C . VAL A 1 74 ? -0.198 16.047 10.719 1 92.19 74 VAL A C 1
ATOM 570 O O . VAL A 1 74 ? -1.331 15.602 10.922 1 92.19 74 VAL A O 1
ATOM 573 N N . ARG A 1 75 ? 0.434 15.875 9.617 1 91.69 75 ARG A N 1
ATOM 574 C CA . ARG A 1 75 ? -0.135 15.094 8.523 1 91.69 75 ARG A CA 1
ATOM 575 C C . ARG A 1 75 ? 0.437 13.68 8.508 1 91.69 75 ARG A C 1
ATOM 577 O O . ARG A 1 75 ? 1.654 13.492 8.57 1 91.69 75 ARG A O 1
ATOM 584 N N . SER A 1 76 ? -0.478 12.781 8.367 1 94.62 76 SER A N 1
ATOM 585 C CA . SER A 1 76 ? -0.095 11.375 8.375 1 94.62 76 SER A CA 1
ATOM 586 C C . SER A 1 76 ? 0.646 11.008 7.094 1 94.62 76 SER A C 1
ATOM 588 O O . SER A 1 76 ? 0.526 11.695 6.078 1 94.62 76 SER A O 1
ATOM 590 N N . PRO A 1 77 ? 1.412 9.891 7.266 1 94.44 77 PRO A N 1
ATOM 591 C CA . PRO A 1 77 ? 2.057 9.383 6.051 1 94.44 77 PRO A CA 1
ATOM 592 C C . PRO A 1 77 ? 1.051 8.977 4.977 1 94.44 77 PRO A C 1
ATOM 594 O O . PRO A 1 77 ? -0.036 8.484 5.293 1 94.44 77 PRO A O 1
ATOM 597 N N . GLU A 1 78 ? 1.494 9.172 3.729 1 90.56 78 GLU A N 1
ATOM 598 C CA . GLU A 1 78 ? 0.616 8.836 2.611 1 90.56 78 GLU A CA 1
ATOM 599 C C . GLU A 1 78 ? 1.212 7.723 1.757 1 90.56 78 GLU A C 1
ATOM 601 O O . GLU A 1 78 ? 0.504 7.094 0.967 1 90.56 78 GLU A O 1
ATOM 606 N N . THR A 1 79 ? 2.455 7.457 1.954 1 91.88 79 THR A N 1
ATOM 607 C CA . THR A 1 79 ? 3.158 6.496 1.111 1 91.88 79 THR A CA 1
ATOM 608 C C . THR A 1 79 ? 2.576 5.098 1.289 1 91.88 79 THR A C 1
ATOM 610 O O . THR A 1 79 ? 2.732 4.484 2.346 1 91.88 79 THR A O 1
ATOM 613 N N . ASP A 1 80 ? 1.883 4.598 0.32 1 93.88 80 ASP A N 1
ATOM 614 C CA . ASP A 1 80 ? 1.365 3.24 0.199 1 93.88 80 ASP A CA 1
ATOM 615 C C . ASP A 1 80 ? 0.292 2.965 1.249 1 93.88 80 ASP A C 1
ATOM 617 O O . ASP A 1 80 ? -0.077 1.812 1.48 1 93.88 80 ASP A O 1
ATOM 621 N N . VAL A 1 81 ? -0.168 4.035 1.851 1 96.19 81 VAL A N 1
ATOM 622 C CA . VAL A 1 81 ? -1.184 3.873 2.885 1 96.19 81 VAL A CA 1
ATOM 623 C C . VAL A 1 81 ? -2.547 3.637 2.24 1 96.19 81 VAL A C 1
ATOM 625 O O . VAL A 1 81 ? -2.912 4.316 1.278 1 96.19 81 VAL A O 1
ATOM 628 N N . ASN A 1 82 ? -3.258 2.623 2.734 1 96.5 82 ASN A N 1
ATOM 629 C CA . ASN A 1 82 ? -4.629 2.312 2.346 1 96.5 82 ASN A CA 1
ATOM 630 C C . ASN A 1 82 ? -5.371 1.564 3.451 1 96.5 82 ASN A C 1
ATOM 632 O O . ASN A 1 82 ? -5.293 0.338 3.537 1 96.5 82 ASN A O 1
ATOM 636 N N . ILE A 1 83 ? -6.129 2.305 4.223 1 97.75 83 ILE A N 1
ATOM 637 C CA . ILE A 1 83 ? -6.785 1.656 5.352 1 97.75 83 ILE A CA 1
ATOM 638 C C . ILE A 1 83 ? -7.934 0.783 4.852 1 97.75 83 ILE A C 1
ATOM 640 O O . ILE A 1 83 ? -8.445 -0.063 5.59 1 97.75 83 ILE A O 1
ATOM 644 N N . PHE A 1 84 ? -8.328 0.995 3.604 1 96 84 PHE A N 1
ATOM 645 C CA . PHE A 1 84 ? -9.453 0.256 3.039 1 96 84 PHE A CA 1
ATOM 646 C C . PHE A 1 84 ? -8.961 -0.929 2.215 1 96 84 PHE A C 1
ATOM 648 O O . PHE A 1 84 ? -9.75 -1.577 1.522 1 96 84 PHE A O 1
ATOM 655 N N . SER A 1 85 ? -7.68 -1.213 2.232 1 95.5 85 SER A N 1
ATOM 656 C CA . SER A 1 85 ? -7.145 -2.354 1.496 1 95.5 85 SER A CA 1
ATOM 657 C C . SER A 1 85 ? -7.879 -3.641 1.858 1 95.5 85 SER A C 1
ATOM 659 O O . SER A 1 85 ? -8.164 -3.887 3.031 1 95.5 85 SER A O 1
ATOM 661 N N . SER A 1 86 ? -8.156 -4.449 0.847 1 93.25 86 SER A N 1
ATOM 662 C CA . SER A 1 86 ? -8.727 -5.762 1.122 1 93.25 86 SER A CA 1
ATOM 663 C C . SER A 1 86 ? -7.68 -6.711 1.696 1 93.25 86 SER A C 1
ATOM 665 O O . SER A 1 86 ? -8.016 -7.77 2.227 1 93.25 86 SER A O 1
ATOM 667 N N . ASN A 1 87 ? -6.379 -6.379 1.57 1 95.19 87 ASN A N 1
ATOM 668 C CA . ASN A 1 87 ? -5.32 -7.082 2.283 1 95.19 87 ASN A CA 1
ATOM 669 C C . ASN A 1 87 ? -5.254 -6.656 3.748 1 95.19 87 ASN A C 1
ATOM 671 O O . ASN A 1 87 ? -4.855 -5.531 4.055 1 95.19 87 ASN A O 1
ATOM 675 N N . PRO A 1 88 ? -5.602 -7.543 4.676 1 95.31 88 PRO A N 1
ATOM 676 C CA . PRO A 1 88 ? -5.703 -7.141 6.082 1 95.31 88 PRO A CA 1
ATOM 677 C C . PRO A 1 88 ? -4.363 -6.703 6.668 1 95.31 88 PRO A C 1
ATOM 679 O O . PRO A 1 88 ? -4.324 -5.863 7.57 1 95.31 88 PRO A O 1
ATOM 682 N N . TYR A 1 89 ? -3.256 -7.266 6.156 1 96.81 89 TYR A N 1
ATOM 683 C CA . TYR A 1 89 ? -1.943 -6.844 6.637 1 96.81 89 TYR A CA 1
ATOM 684 C C . TYR A 1 89 ? -1.667 -5.391 6.266 1 96.81 89 TYR A C 1
ATOM 686 O O . TYR A 1 89 ? -1.192 -4.613 7.094 1 96.81 89 TYR A O 1
ATOM 694 N N . ILE A 1 90 ? -2.051 -5.066 5.016 1 97.44 90 ILE A N 1
ATOM 695 C CA . ILE A 1 90 ? -1.817 -3.711 4.527 1 97.44 90 ILE A CA 1
ATOM 696 C C . ILE A 1 90 ? -2.758 -2.738 5.238 1 97.44 90 ILE A C 1
ATOM 698 O O . ILE A 1 90 ? -2.344 -1.648 5.641 1 97.44 90 ILE A O 1
ATOM 702 N N . SER A 1 91 ? -4.016 -3.129 5.406 1 96.94 91 SER A N 1
ATOM 703 C CA . SER A 1 91 ? -4.992 -2.293 6.098 1 96.94 91 SER A CA 1
ATOM 704 C C . SER A 1 91 ? -4.539 -1.979 7.52 1 96.94 91 SER A C 1
ATOM 706 O O . SER A 1 91 ? -4.523 -0.816 7.93 1 96.94 91 SER A O 1
ATOM 708 N N . GLU A 1 92 ? -4.078 -2.986 8.219 1 97.25 92 GLU A N 1
ATOM 709 C CA . GLU A 1 92 ? -3.637 -2.807 9.602 1 97.25 92 GLU A CA 1
ATOM 710 C C . GLU A 1 92 ? -2.354 -1.983 9.672 1 97.25 92 GLU A C 1
ATOM 712 O O . GLU A 1 92 ? -2.205 -1.125 10.539 1 97.25 92 GLU A O 1
ATOM 717 N N . ALA A 1 93 ? -1.48 -2.279 8.789 1 97.5 93 ALA A N 1
ATOM 718 C CA . ALA A 1 93 ? -0.241 -1.509 8.734 1 97.5 93 ALA A CA 1
ATOM 719 C C . ALA A 1 93 ? -0.521 -0.035 8.461 1 97.5 93 ALA A C 1
ATOM 721 O O . ALA A 1 93 ? 0.13 0.846 9.023 1 97.5 93 ALA A O 1
ATOM 722 N N . SER A 1 94 ? -1.468 0.243 7.59 1 97.88 94 SER A N 1
ATOM 723 C CA . SER A 1 94 ? -1.877 1.608 7.277 1 97.88 94 SER A 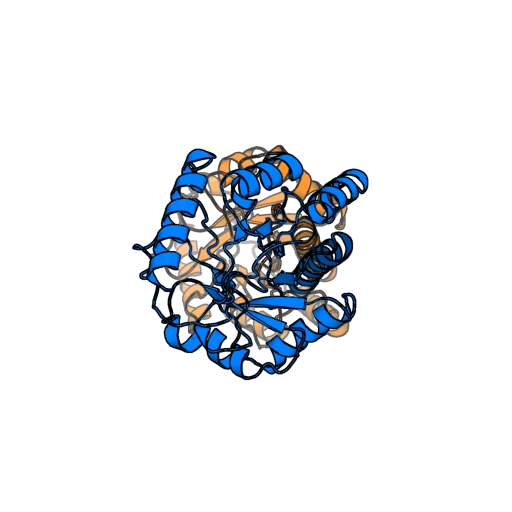CA 1
ATOM 724 C C . SER A 1 94 ? -2.449 2.309 8.5 1 97.88 94 SER A C 1
ATOM 726 O O . SER A 1 94 ? -2.096 3.455 8.789 1 97.88 94 SER A O 1
ATOM 728 N N . ILE A 1 95 ? -3.258 1.61 9.234 1 97.88 95 ILE A N 1
ATOM 729 C CA . ILE A 1 95 ? -3.883 2.16 10.43 1 97.88 95 ILE A CA 1
ATOM 730 C C . ILE A 1 95 ? -2.811 2.469 11.477 1 97.88 95 ILE A C 1
ATOM 732 O O . ILE A 1 95 ? -2.824 3.539 12.086 1 97.88 95 ILE A O 1
ATOM 736 N N . ARG A 1 96 ? -1.878 1.582 11.578 1 96.62 96 ARG A N 1
ATOM 737 C CA . ARG A 1 96 ? -0.794 1.796 12.531 1 96.62 96 ARG A CA 1
ATOM 738 C C . ARG A 1 96 ? 0.019 3.033 12.172 1 96.62 96 ARG A C 1
ATOM 740 O O . ARG A 1 96 ? 0.382 3.824 13.047 1 96.62 96 ARG A O 1
ATOM 747 N N . SER A 1 97 ? 0.284 3.141 10.875 1 96.75 97 SER A N 1
ATOM 748 C CA . SER A 1 97 ? 1.023 4.305 10.398 1 96.75 97 SER A CA 1
ATOM 749 C C . SER A 1 97 ? 0.296 5.602 10.734 1 96.75 97 SER A C 1
ATOM 751 O O . SER A 1 97 ? 0.913 6.562 11.203 1 96.75 97 SER A O 1
ATOM 753 N N . ILE A 1 98 ? -0.986 5.609 10.594 1 97.25 98 ILE A N 1
ATOM 754 C CA . ILE A 1 98 ? -1.819 6.777 10.852 1 97.25 98 ILE A CA 1
ATOM 755 C C . ILE A 1 98 ? -1.9 7.027 12.359 1 97.25 98 ILE A C 1
ATOM 757 O O . ILE A 1 98 ? -1.744 8.164 12.812 1 97.25 98 ILE A O 1
ATOM 761 N N . GLU A 1 99 ? -2.061 5.98 13.125 1 97 99 GLU A N 1
ATOM 762 C CA . GLU A 1 99 ? -2.135 6.109 14.578 1 97 99 GLU A CA 1
ATOM 763 C C . GLU A 1 99 ? -0.85 6.707 15.148 1 97 99 GLU A C 1
ATOM 765 O O . GLU A 1 99 ? -0.895 7.566 16.031 1 97 99 GLU A O 1
ATOM 770 N N . ASP A 1 100 ? 0.234 6.27 14.625 1 95.69 100 ASP A N 1
ATOM 771 C CA . ASP A 1 100 ? 1.516 6.805 15.078 1 95.69 100 ASP A CA 1
ATOM 772 C C . ASP A 1 100 ? 1.605 8.305 14.82 1 95.69 100 ASP A C 1
ATOM 774 O O . ASP A 1 100 ? 2.135 9.055 15.648 1 95.69 100 ASP A O 1
ATOM 778 N N . SER A 1 101 ? 1.123 8.695 13.672 1 95.88 101 SER A N 1
ATOM 779 C CA . SER A 1 101 ? 1.156 10.117 13.328 1 95.88 101 SER A CA 1
ATOM 780 C C . SER A 1 101 ? 0.228 10.922 14.234 1 95.88 101 SER A C 1
ATOM 782 O O . SER A 1 101 ? 0.568 12.031 14.648 1 95.88 101 SER A O 1
ATOM 784 N N . ILE A 1 102 ? -0.934 10.406 14.531 1 95.62 102 ILE A N 1
ATOM 785 C CA . ILE A 1 102 ? -1.869 11.078 15.43 1 95.62 102 ILE A CA 1
ATOM 786 C C . ILE A 1 102 ? -1.262 11.18 16.828 1 95.62 102 ILE A C 1
ATOM 788 O O . ILE A 1 102 ? -1.351 12.219 17.469 1 95.62 102 ILE A O 1
ATOM 792 N N . ASN A 1 103 ? -0.618 10.125 17.25 1 94.56 103 ASN A N 1
ATOM 793 C CA . ASN A 1 103 ? 0.02 10.148 18.562 1 94.56 103 ASN A CA 1
ATOM 794 C C . ASN A 1 103 ? 1.178 11.141 18.609 1 94.56 103 ASN A C 1
ATOM 796 O O . ASN A 1 103 ? 1.411 11.773 19.641 1 94.56 103 ASN A O 1
ATOM 800 N N . LEU A 1 104 ? 1.883 11.227 17.516 1 94.38 104 LEU A N 1
ATOM 801 C CA . LEU A 1 104 ? 2.9 12.266 17.438 1 94.38 104 LEU A CA 1
ATOM 802 C C . LEU A 1 104 ? 2.273 13.648 17.562 1 94.38 104 LEU A C 1
ATOM 804 O O . LEU A 1 104 ? 2.801 14.508 18.281 1 94.38 104 LEU A O 1
ATOM 808 N N . SER A 1 105 ? 1.208 13.852 16.859 1 94.25 105 SER A N 1
ATOM 809 C CA . SER A 1 105 ? 0.475 15.109 16.953 1 94.25 105 SER A CA 1
ATOM 810 C C . SER A 1 105 ? 0.134 15.438 18.406 1 94.25 105 SER A C 1
ATOM 812 O O . SER A 1 105 ? 0.361 16.562 18.859 1 94.25 105 SER A O 1
ATOM 814 N N . LEU A 1 106 ? -0.356 14.5 19.141 1 93.06 106 LEU A N 1
ATOM 815 C CA . LEU A 1 106 ? -0.699 14.672 20.547 1 93.06 106 LEU A CA 1
ATOM 816 C C . LEU A 1 106 ? 0.545 14.984 21.375 1 93.06 106 LEU A C 1
ATOM 818 O O . LEU A 1 106 ? 0.528 15.883 22.219 1 93.06 106 LEU A O 1
ATOM 822 N N . SER A 1 107 ? 1.622 14.312 21.078 1 92.62 107 SER A N 1
ATOM 823 C CA . SER A 1 107 ? 2.867 14.5 21.812 1 92.62 107 SER A CA 1
ATOM 824 C C . SER A 1 107 ? 3.443 15.891 21.578 1 92.62 107 SER A C 1
ATOM 826 O O . SER A 1 107 ? 4.105 16.453 22.469 1 92.62 107 SER A O 1
ATOM 828 N N . LEU A 1 108 ? 3.166 16.469 20.453 1 92.38 108 LEU A N 1
ATOM 829 C CA . LEU A 1 108 ? 3.676 17.797 20.094 1 92.38 108 LEU A CA 1
ATOM 830 C C . LEU A 1 108 ? 2.727 18.891 20.562 1 92.38 108 LEU A C 1
ATOM 832 O O . LEU A 1 108 ? 3.035 20.078 20.438 1 92.38 108 LEU A O 1
ATOM 836 N N . ASN A 1 109 ? 1.609 18.484 21.094 1 90.81 109 ASN A N 1
ATOM 837 C CA . ASN A 1 109 ? 0.547 19.422 21.422 1 90.81 109 ASN A CA 1
ATOM 838 C C . ASN A 1 109 ? 0.064 20.188 20.188 1 90.81 109 ASN A C 1
ATOM 840 O O . ASN A 1 109 ? -0.178 21.391 20.266 1 90.81 109 ASN A O 1
ATOM 844 N N . ALA A 1 110 ? 0.042 19.453 19.062 1 90.69 110 ALA A N 1
ATOM 845 C CA . ALA A 1 110 ? -0.501 20.047 17.844 1 90.69 110 ALA A CA 1
ATOM 846 C C . ALA A 1 110 ? -2.012 20.234 17.953 1 90.69 110 ALA A C 1
ATOM 848 O O . ALA A 1 110 ? -2.664 19.609 18.797 1 90.69 110 ALA A O 1
ATOM 849 N N . ASP A 1 111 ? -2.504 21.109 17.141 1 86.88 111 ASP A N 1
ATOM 850 C CA . ASP A 1 111 ? -3.92 21.453 17.203 1 86.88 111 ASP A CA 1
ATOM 851 C C . ASP A 1 111 ? -4.789 20.328 16.641 1 86.88 111 ASP A C 1
ATOM 853 O O . ASP A 1 111 ? -5.875 20.062 17.172 1 86.88 111 ASP A O 1
ATOM 857 N N . PHE A 1 112 ? -4.367 19.688 15.578 1 88.62 112 PHE A N 1
ATOM 858 C CA . PHE A 1 112 ? -5.109 18.578 14.977 1 88.62 112 PHE A CA 1
ATOM 859 C C . PHE A 1 112 ? -4.211 17.766 14.062 1 88.62 112 PHE A C 1
ATOM 861 O O . PHE A 1 112 ? -3.066 18.141 13.797 1 88.62 112 PHE A O 1
ATOM 868 N N . SER A 1 113 ? -4.73 16.609 13.672 1 92.25 113 SER A N 1
ATOM 869 C CA . SER A 1 113 ? -4.066 15.719 12.719 1 92.25 113 SER A CA 1
ATOM 870 C C . SER A 1 113 ? -4.812 15.68 11.391 1 92.25 113 SER A C 1
ATOM 872 O O . SER A 1 113 ? -6.047 15.648 11.367 1 92.25 113 SER A O 1
ATOM 874 N N . ILE A 1 114 ? -4.047 15.727 10.344 1 90.62 114 ILE A N 1
ATOM 875 C CA . ILE A 1 114 ? -4.617 15.508 9.016 1 90.62 114 ILE A CA 1
ATOM 876 C C . ILE A 1 114 ? -4.332 14.078 8.57 1 90.62 114 ILE A C 1
ATOM 878 O O . ILE A 1 114 ? -3.178 13.648 8.539 1 90.62 114 ILE A O 1
ATOM 882 N N . ILE A 1 115 ? -5.391 13.375 8.273 1 92.88 115 ILE A N 1
ATOM 883 C CA . ILE A 1 115 ? -5.172 12 7.855 1 92.88 115 ILE A CA 1
ATOM 884 C C . ILE A 1 115 ? -5.742 11.789 6.457 1 92.88 115 ILE A C 1
ATOM 886 O O . ILE A 1 115 ? -6.809 12.32 6.125 1 92.88 115 ILE A O 1
ATOM 890 N N . ARG A 1 116 ? -4.973 11.078 5.633 1 88.31 116 ARG A N 1
ATOM 891 C CA . ARG A 1 116 ? -5.41 10.578 4.336 1 88.31 116 ARG A CA 1
ATOM 892 C C . ARG A 1 116 ? -5.512 9.055 4.344 1 88.31 116 ARG A C 1
ATOM 894 O O . ARG A 1 116 ? -4.504 8.359 4.188 1 88.31 116 ARG A O 1
ATOM 901 N N . PRO A 1 117 ? -6.699 8.586 4.422 1 93.31 117 PRO A N 1
ATOM 902 C CA . PRO A 1 117 ? -6.891 7.148 4.609 1 93.31 117 PRO A CA 1
ATOM 903 C C . PRO A 1 117 ? -6.41 6.328 3.414 1 93.31 117 PRO A C 1
ATOM 905 O O . PRO A 1 117 ? -6.109 5.141 3.555 1 93.31 117 PRO A O 1
ATOM 908 N N . SER A 1 118 ? -6.465 6.953 2.25 1 91.69 118 SER A N 1
ATOM 909 C CA . SER A 1 118 ? -6.062 6.273 1.023 1 91.69 118 SER A CA 1
ATOM 910 C C . SER A 1 118 ? -5.656 7.27 -0.056 1 91.69 118 SER A C 1
ATOM 912 O O . SER A 1 118 ? -6.051 8.438 -0.006 1 91.69 118 SER A O 1
ATOM 914 N N . ASN A 1 119 ? -4.816 6.758 -0.947 1 85.12 119 ASN A N 1
ATOM 915 C CA . ASN A 1 119 ? -4.449 7.59 -2.088 1 85.12 119 ASN A CA 1
ATOM 916 C C . ASN A 1 119 ? -5.414 7.402 -3.254 1 85.12 119 ASN A C 1
ATOM 918 O O . ASN A 1 119 ? -5.289 8.07 -4.281 1 85.12 119 ASN A O 1
ATOM 922 N N . SER A 1 120 ? -6.352 6.531 -3.062 1 82.5 120 SER A N 1
ATOM 923 C CA . SER A 1 120 ? -7.387 6.301 -4.066 1 82.5 120 SER A CA 1
ATOM 924 C C . SER A 1 120 ? -8.75 6.773 -3.574 1 82.5 120 SER A C 1
ATOM 926 O O . SER A 1 120 ? -8.883 7.223 -2.434 1 82.5 120 SER A O 1
ATOM 928 N N . ALA A 1 121 ? -9.68 6.703 -4.441 1 82.25 121 ALA A N 1
ATOM 929 C CA . ALA A 1 121 ? -11.039 7.113 -4.113 1 82.25 121 ALA A CA 1
ATOM 930 C C . ALA A 1 121 ? -11.578 6.316 -2.93 1 82.25 121 ALA A C 1
ATOM 932 O O . ALA A 1 121 ? -11.359 5.109 -2.834 1 82.25 121 ALA A O 1
ATOM 933 N N . ILE A 1 122 ? -12.258 6.98 -2.086 1 86.5 122 ILE A N 1
ATOM 934 C CA . ILE A 1 122 ? -12.859 6.352 -0.912 1 86.5 122 ILE A CA 1
ATOM 935 C C . ILE A 1 122 ? -13.961 5.395 -1.344 1 86.5 122 ILE A C 1
ATOM 937 O O . ILE A 1 122 ? -14.68 5.664 -2.311 1 86.5 122 ILE A O 1
ATOM 941 N N . PRO A 1 123 ? -14.094 4.297 -0.584 1 89.38 123 PRO A N 1
ATOM 942 C CA . PRO A 1 123 ? -15.234 3.426 -0.874 1 89.38 123 PRO A CA 1
ATOM 943 C C . PRO A 1 123 ? -16.578 4.102 -0.597 1 89.38 123 PRO A C 1
ATOM 945 O O . PRO A 1 123 ? -16.672 4.938 0.304 1 89.38 123 PRO A O 1
ATOM 948 N N . GLN A 1 124 ? -17.562 3.691 -1.339 1 87.94 124 GLN A N 1
ATOM 949 C CA . GLN A 1 124 ? -18.906 4.23 -1.137 1 87.94 124 GLN A CA 1
ATOM 950 C C . GLN A 1 124 ? -19.625 3.502 -0.004 1 87.94 124 GLN A C 1
ATOM 952 O O . GLN A 1 124 ? -20.734 3.895 0.395 1 87.94 124 GLN A O 1
ATOM 957 N N . ASN A 1 125 ? -19.031 2.666 0.607 1 92 125 ASN A N 1
ATOM 958 C CA . ASN A 1 125 ? -19.547 1.915 1.741 1 92 125 ASN A CA 1
ATOM 959 C C . ASN A 1 125 ? -19.344 2.66 3.057 1 92 125 ASN A C 1
ATOM 961 O O . ASN A 1 125 ? -18.281 2.553 3.67 1 92 125 ASN A O 1
ATOM 965 N N . TYR A 1 126 ? -20.422 3.338 3.527 1 92.12 126 TYR A N 1
ATOM 966 C CA . TYR A 1 126 ? -20.344 4.148 4.738 1 92.12 126 TYR A CA 1
ATOM 967 C C . TYR A 1 126 ? -19.938 3.299 5.938 1 92.12 126 TYR A C 1
ATOM 969 O O . TYR A 1 126 ? -19.141 3.73 6.77 1 92.12 126 TYR A O 1
ATOM 977 N N . GLY A 1 127 ? -20.5 2.125 6.051 1 94.31 127 GLY A N 1
ATOM 978 C CA . GLY A 1 127 ? -20.188 1.241 7.16 1 94.31 127 GLY A CA 1
ATOM 979 C C . GLY A 1 127 ? -18.703 0.896 7.234 1 94.31 127 GLY A C 1
ATOM 980 O O . GLY A 1 127 ? -18.109 0.906 8.312 1 94.31 127 GLY A O 1
ATOM 981 N N . LEU A 1 128 ? -18.141 0.638 6.098 1 95 128 LEU A N 1
ATOM 982 C CA . LEU A 1 128 ? -16.719 0.323 6.043 1 95 128 LEU A CA 1
ATOM 983 C C . LEU A 1 128 ? -15.875 1.527 6.461 1 95 128 LEU A C 1
ATOM 985 O O . LEU A 1 128 ? -14.961 1.399 7.277 1 95 128 LEU A O 1
ATOM 989 N N . VAL A 1 129 ? -16.188 2.682 5.91 1 93.81 129 VAL A N 1
ATOM 990 C CA . VAL A 1 129 ? -15.445 3.9 6.227 1 93.81 129 VAL A CA 1
ATOM 991 C C . VAL A 1 129 ? -15.523 4.176 7.727 1 93.81 129 VAL A C 1
ATOM 993 O O . VAL A 1 129 ? -14.5 4.395 8.383 1 93.81 129 VAL A O 1
ATOM 996 N N . MET A 1 130 ? -16.688 4.078 8.289 1 93.69 130 MET A N 1
ATOM 997 C CA . MET A 1 130 ? -16.891 4.391 9.695 1 93.69 130 MET A CA 1
ATOM 998 C C . MET A 1 130 ? -16.203 3.361 10.586 1 93.69 130 MET A C 1
ATOM 1000 O O . MET A 1 130 ? -15.633 3.709 11.625 1 93.69 130 MET A O 1
ATOM 1004 N N . SER A 1 131 ? -16.266 2.139 10.172 1 96.25 131 SER A N 1
ATOM 1005 C CA . SER A 1 131 ? -15.602 1.106 10.961 1 96.25 131 SER A CA 1
ATOM 1006 C C . SER A 1 131 ? -14.102 1.362 11.047 1 96.25 131 SER A C 1
ATOM 1008 O O . SER A 1 131 ? -13.5 1.216 12.117 1 96.25 131 SER A O 1
ATOM 1010 N N . LYS A 1 132 ? -13.484 1.729 9.922 1 96.75 132 LYS A N 1
ATOM 1011 C CA . LYS A 1 132 ? -12.055 2.014 9.914 1 96.75 132 LYS A CA 1
ATOM 1012 C C . LYS A 1 132 ? -11.734 3.254 10.742 1 96.75 132 LYS A C 1
ATOM 1014 O O . LYS A 1 132 ? -10.75 3.273 11.484 1 96.75 132 LYS A O 1
ATOM 1019 N N . LEU A 1 133 ? -12.562 4.273 10.656 1 93.88 133 LEU A N 1
ATOM 1020 C CA . LEU A 1 133 ? -12.367 5.496 11.438 1 93.88 133 LEU A CA 1
ATOM 1021 C C . LEU A 1 133 ? -12.508 5.219 12.93 1 93.88 133 LEU A C 1
ATOM 1023 O O . LEU A 1 133 ? -11.727 5.727 13.734 1 93.88 133 LEU A O 1
ATOM 1027 N N . GLN A 1 134 ? -13.469 4.422 13.281 1 94.75 134 GLN A N 1
ATOM 1028 C CA . GLN A 1 134 ? -13.664 4.062 14.68 1 94.75 134 GLN A CA 1
ATOM 1029 C C . GLN A 1 134 ? -12.469 3.277 15.219 1 94.75 134 GLN A C 1
ATOM 1031 O O . GLN A 1 134 ? -12.055 3.473 16.359 1 94.75 134 GLN A O 1
ATOM 1036 N N . ARG A 1 135 ? -11.977 2.428 14.383 1 96.69 135 ARG A N 1
ATOM 1037 C CA . ARG A 1 135 ? -10.781 1.683 14.773 1 96.69 135 ARG A CA 1
ATOM 1038 C C . ARG A 1 135 ? -9.617 2.625 15.062 1 96.69 135 ARG A C 1
ATOM 1040 O O . ARG A 1 135 ? -8.914 2.465 16.062 1 96.69 135 ARG A O 1
ATOM 1047 N N . ILE A 1 136 ? -9.414 3.592 14.211 1 96.31 136 ILE A N 1
ATOM 1048 C CA . ILE A 1 136 ? -8.344 4.562 14.383 1 96.31 136 ILE A CA 1
ATOM 1049 C C . ILE A 1 136 ? -8.586 5.379 15.648 1 96.31 136 ILE A C 1
ATOM 1051 O O . ILE A 1 136 ? -7.688 5.516 16.484 1 96.31 136 ILE A O 1
ATOM 1055 N N . LEU A 1 137 ? -9.805 5.867 15.859 1 93.44 137 LEU A N 1
ATOM 1056 C CA . LEU A 1 137 ? -10.141 6.723 16.984 1 93.44 137 LEU A CA 1
ATOM 1057 C C . LEU A 1 137 ? -9.984 5.973 18.312 1 93.44 137 LEU A C 1
ATOM 1059 O O . LEU A 1 137 ? -9.617 6.566 19.328 1 93.44 137 LEU A O 1
ATOM 1063 N N . SER A 1 138 ? -10.234 4.664 18.234 1 94.44 138 SER A N 1
ATOM 1064 C CA . SER A 1 138 ? -10.117 3.854 19.453 1 94.44 138 SER A CA 1
ATOM 1065 C C . SER A 1 138 ? -8.656 3.631 19.828 1 94.44 138 SER A C 1
ATOM 1067 O O . SER A 1 138 ? -8.352 3.303 20.969 1 94.44 138 SER A O 1
ATOM 1069 N N . GLY A 1 139 ? -7.785 3.789 18.859 1 93.06 139 GLY A N 1
ATOM 1070 C CA . GLY A 1 139 ? -6.371 3.527 19.094 1 93.06 139 GLY A CA 1
ATOM 1071 C C . GLY A 1 139 ? -5.582 4.773 19.438 1 93.06 139 GLY A C 1
ATOM 1072 O O . GLY A 1 139 ? -4.371 4.707 19.656 1 93.06 139 GLY A O 1
ATOM 1073 N N . VAL A 1 140 ? -6.254 5.918 19.453 1 93.25 140 VAL A N 1
ATOM 1074 C CA . VAL A 1 140 ? -5.535 7.156 19.734 1 93.25 140 VAL A CA 1
ATOM 1075 C C . VAL A 1 140 ? -6.172 7.863 20.922 1 93.25 140 VAL A C 1
ATOM 1077 O O . VAL A 1 140 ? -7.23 7.453 21.406 1 93.25 140 VAL A O 1
ATOM 1080 N N . GLY A 1 141 ? -5.488 8.758 21.516 1 87.56 141 GLY A N 1
ATOM 1081 C CA . GLY A 1 141 ? -5.969 9.484 22.672 1 87.56 141 GLY A CA 1
ATOM 1082 C C . GLY A 1 141 ? -7.285 10.195 22.422 1 87.56 141 GLY A C 1
ATOM 1083 O O . GLY A 1 141 ? -7.57 10.617 21.312 1 87.56 141 GLY A O 1
ATOM 1084 N N . ARG A 1 142 ? -8.039 10.445 23.5 1 84.31 142 ARG A N 1
ATOM 1085 C CA . ARG A 1 142 ? -9.391 11 23.406 1 84.31 142 ARG A CA 1
ATOM 1086 C C . ARG A 1 142 ? -9.352 12.469 23 1 84.31 142 ARG A C 1
ATOM 1088 O O . ARG A 1 142 ? -10.344 13.008 22.516 1 84.31 142 ARG A O 1
ATOM 1095 N N . ASN A 1 143 ? -8.211 13.102 23.094 1 88.56 143 ASN A N 1
ATOM 1096 C CA . ASN A 1 143 ? -8.109 14.531 22.797 1 88.56 143 ASN A CA 1
ATOM 1097 C C . ASN A 1 143 ? -7.613 14.773 21.375 1 88.56 143 ASN A C 1
ATOM 1099 O O . ASN A 1 143 ? -7.254 15.898 21.031 1 88.56 143 ASN A O 1
ATOM 1103 N N . ALA A 1 144 ? -7.609 13.719 20.609 1 90.38 144 ALA A N 1
ATOM 1104 C CA . ALA A 1 144 ? -7.145 13.859 19.234 1 90.38 144 ALA A CA 1
ATOM 1105 C C . ALA A 1 144 ? -8.242 14.43 18.344 1 90.38 144 ALA A C 1
ATOM 1107 O O . ALA A 1 144 ? -9.367 13.938 18.344 1 90.38 144 ALA A O 1
ATOM 1108 N N . TYR A 1 145 ? -7.973 15.523 17.688 1 88.94 145 TYR A N 1
ATOM 1109 C CA . TYR A 1 145 ? -8.812 16.062 16.625 1 88.94 145 TYR A CA 1
ATOM 1110 C C . TYR A 1 145 ? -8.242 15.711 15.25 1 88.94 145 TYR A C 1
ATOM 1112 O O . TYR A 1 145 ? -7.039 15.836 15.023 1 88.94 145 TYR A O 1
ATOM 1120 N N . ILE A 1 146 ? -9.141 15.227 14.375 1 89.69 146 ILE A N 1
ATOM 1121 C CA . ILE A 1 146 ? -8.695 14.68 13.102 1 89.69 146 ILE A CA 1
ATOM 1122 C C . ILE A 1 146 ? -9.367 15.422 11.945 1 89.69 146 ILE A C 1
ATOM 1124 O O . ILE A 1 146 ? -10.578 15.672 11.984 1 89.69 146 ILE A O 1
ATOM 1128 N N . ALA A 1 147 ? -8.594 15.852 11.047 1 87 147 ALA A N 1
ATOM 1129 C CA . ALA A 1 147 ? -9.086 16.312 9.758 1 87 147 ALA A CA 1
ATOM 1130 C C . ALA A 1 147 ? -8.93 15.242 8.68 1 87 147 ALA A C 1
ATOM 1132 O O . ALA A 1 147 ? -7.805 14.891 8.312 1 87 147 ALA A O 1
ATOM 1133 N N . LEU A 1 148 ? -10.062 14.805 8.172 1 88.06 148 LEU A N 1
ATOM 1134 C CA . LEU A 1 148 ? -10.078 13.719 7.195 1 88.06 148 LEU A CA 1
ATOM 1135 C C . LEU A 1 148 ? -9.969 14.266 5.773 1 88.06 148 LEU A C 1
ATOM 1137 O O . LEU A 1 148 ? -10.766 15.102 5.359 1 88.06 148 LEU A O 1
ATOM 1141 N N . GLU A 1 149 ? -8.93 13.828 5.137 1 84.31 149 GLU A N 1
ATOM 1142 C CA . GLU A 1 149 ? -8.758 14.125 3.717 1 84.31 149 GLU A CA 1
ATOM 1143 C C . GLU A 1 149 ? -9.281 12.984 2.848 1 84.31 149 GLU A C 1
ATOM 1145 O O . GLU A 1 149 ? -8.656 11.922 2.773 1 84.31 149 GLU A O 1
ATOM 1150 N N . LEU A 1 150 ? -10.422 13.195 2.197 1 78.31 150 LEU A N 1
ATOM 1151 C CA . LEU A 1 150 ? -11.047 12.172 1.37 1 78.31 150 LEU A CA 1
ATOM 1152 C C . LEU A 1 150 ? -10.93 12.523 -0.11 1 78.31 150 LEU A C 1
ATOM 1154 O O . LEU A 1 150 ? -11.055 13.688 -0.489 1 78.31 150 LEU A O 1
ATOM 1158 N N . ILE A 1 151 ? -10.672 11.492 -0.839 1 72.94 151 ILE A N 1
ATOM 1159 C CA . ILE A 1 151 ? -10.516 11.656 -2.281 1 72.94 151 ILE A CA 1
ATOM 1160 C C . ILE A 1 151 ? -11.641 10.922 -3.006 1 72.94 151 ILE A C 1
ATOM 1162 O O . ILE A 1 151 ? -12.078 9.852 -2.566 1 72.94 151 ILE A O 1
ATOM 1166 N N . GLY A 1 152 ? -12.109 11.578 -4.156 1 71.44 152 GLY A N 1
ATOM 1167 C CA . GLY A 1 152 ? -13.062 10.883 -5.008 1 71.44 152 GLY A CA 1
ATOM 1168 C C . GLY A 1 152 ? -14.469 11.438 -4.906 1 71.44 152 GLY A C 1
ATOM 1169 O O . GLY A 1 152 ? -14.781 12.203 -3.994 1 71.44 152 GLY A O 1
ATOM 1170 N N . GLU A 1 153 ? -15.375 11.016 -5.734 1 69.19 153 GLU A N 1
ATOM 1171 C CA . GLU A 1 153 ? -16.734 11.547 -5.855 1 69.19 153 GLU A CA 1
ATOM 1172 C C . GLU A 1 153 ? -17.578 11.18 -4.641 1 69.19 153 GLU A C 1
ATOM 1174 O O . GLU A 1 153 ? -18.5 11.914 -4.281 1 69.19 153 GLU A O 1
ATOM 1179 N N . GLY A 1 154 ? -17.297 10.156 -4.004 1 74.44 154 GLY A N 1
ATOM 1180 C CA . GLY A 1 154 ? -18.062 9.711 -2.855 1 74.44 154 GLY A CA 1
ATOM 1181 C C . GLY A 1 154 ? -17.719 10.445 -1.576 1 74.44 154 GLY A C 1
ATOM 1182 O O . GLY A 1 154 ? -18.406 10.305 -0.563 1 74.44 154 GLY A O 1
ATOM 1183 N N . ALA A 1 155 ? -16.719 11.32 -1.688 1 77.56 155 ALA A N 1
ATOM 1184 C CA . ALA A 1 155 ? -16.203 11.977 -0.49 1 77.56 155 ALA A CA 1
ATOM 1185 C C . ALA A 1 155 ? -17.266 12.852 0.159 1 77.56 155 ALA A C 1
ATOM 1187 O O . ALA A 1 155 ? -17.438 12.844 1.382 1 77.56 155 ALA A O 1
ATOM 1188 N N . LEU A 1 156 ? -18 13.578 -0.637 1 73.75 156 LEU A N 1
ATOM 1189 C CA . LEU A 1 156 ? -19.016 14.492 -0.102 1 73.75 156 LEU A CA 1
ATOM 1190 C C . LEU A 1 156 ? -20.141 13.719 0.575 1 73.75 156 LEU A C 1
ATOM 1192 O O . LEU A 1 156 ? -20.594 14.094 1.66 1 73.75 156 LEU A O 1
ATOM 1196 N N . GLU A 1 157 ? -20.547 12.633 -0.026 1 79.12 157 GLU A N 1
ATOM 1197 C CA . GLU A 1 157 ? -21.609 11.812 0.54 1 79.12 157 GLU A CA 1
ATOM 1198 C C . GLU A 1 157 ? -21.188 11.18 1.861 1 79.12 157 GLU A C 1
ATOM 1200 O O . GLU A 1 157 ? -21.922 11.219 2.844 1 79.12 157 GLU A O 1
ATOM 1205 N N . ILE A 1 158 ? -20.016 10.719 1.872 1 83.88 158 ILE A N 1
ATOM 1206 C CA . ILE A 1 158 ? -19.5 10.047 3.064 1 83.88 158 ILE A CA 1
ATOM 1207 C C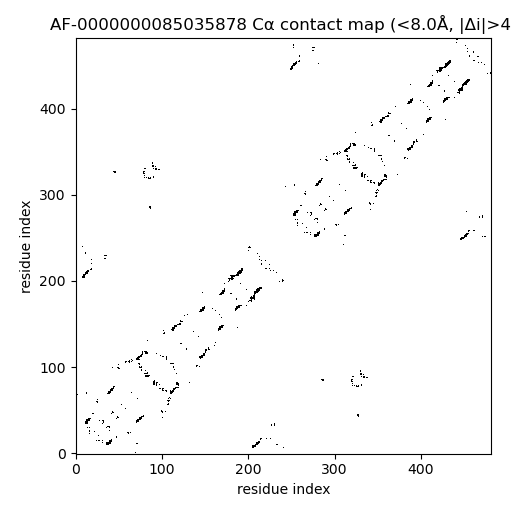 . ILE A 1 158 ? -19.312 11.062 4.188 1 83.88 158 ILE A C 1
ATOM 1209 O O . ILE A 1 158 ? -19.75 10.836 5.32 1 83.88 158 ILE A O 1
ATOM 1213 N N . SER A 1 159 ? -18.734 12.195 3.828 1 81.44 159 SER A N 1
ATOM 1214 C CA . SER A 1 159 ? -18.438 13.203 4.84 1 81.44 159 SER A CA 1
ATOM 1215 C C . SER A 1 159 ? -19.719 13.766 5.449 1 81.44 159 SER A C 1
ATOM 1217 O O . SER A 1 159 ? -19.766 14.078 6.641 1 81.44 159 SER A O 1
ATOM 1219 N N . SER A 1 160 ? -20.766 13.859 4.719 1 79 160 SER A N 1
ATOM 1220 C CA . SER A 1 160 ? -22.031 14.43 5.191 1 79 160 SER A CA 1
ATOM 1221 C C . SER A 1 160 ? -22.688 13.523 6.223 1 79 160 SER A C 1
ATOM 1223 O O . SER A 1 160 ? -23.547 13.969 6.992 1 79 160 SER A O 1
ATOM 1225 N N . ARG A 1 161 ? -22.234 12.281 6.305 1 87.44 161 ARG A N 1
ATOM 1226 C CA . ARG A 1 161 ? -22.875 11.312 7.191 1 87.44 161 ARG A CA 1
ATOM 1227 C C . ARG A 1 161 ? -22.078 11.141 8.484 1 87.44 161 ARG A C 1
ATOM 1229 O O . ARG A 1 161 ? -22.578 10.547 9.445 1 87.44 161 ARG A O 1
ATOM 1236 N N . ILE A 1 162 ? -20.906 11.672 8.477 1 86.25 162 ILE A N 1
ATOM 1237 C CA . ILE A 1 162 ? -20.062 11.523 9.664 1 86.25 162 ILE A CA 1
ATOM 1238 C C . ILE A 1 162 ? -20.453 12.547 10.719 1 86.25 162 ILE A C 1
ATOM 1240 O O . ILE A 1 162 ? -20.484 13.75 10.438 1 86.25 162 ILE A O 1
ATOM 1244 N N . ARG A 1 163 ? -20.719 12.039 12.039 1 86.31 163 ARG A N 1
ATOM 1245 C CA . ARG A 1 163 ? -21.188 12.914 13.102 1 86.31 163 ARG A CA 1
ATOM 1246 C C . ARG A 1 163 ? -20.172 13.016 14.234 1 86.31 163 ARG A C 1
ATOM 1248 O O . ARG A 1 163 ? -20.344 13.805 15.164 1 86.31 163 ARG A O 1
ATOM 1255 N N . GLU A 1 164 ? -19.141 12.273 14.086 1 85.25 164 GLU A N 1
ATOM 1256 C CA . GLU A 1 164 ? -18.094 12.32 15.102 1 85.25 164 GLU A CA 1
ATOM 1257 C C . GLU A 1 164 ? -17.5 13.719 15.234 1 85.25 164 GLU A C 1
ATOM 1259 O O . GLU A 1 164 ? -16.938 14.25 14.281 1 85.25 164 GLU A O 1
ATOM 1264 N N . ARG A 1 165 ? -17.531 14.359 16.469 1 79.81 165 ARG A N 1
ATOM 1265 C CA . ARG A 1 165 ? -17.188 15.758 16.703 1 79.81 165 ARG A CA 1
ATOM 1266 C C . ARG A 1 165 ? -15.68 15.977 16.547 1 79.81 165 ARG A C 1
ATOM 1268 O O . ARG A 1 165 ? -15.242 17.078 16.219 1 79.81 165 ARG A O 1
ATOM 1275 N N . ARG A 1 166 ? -14.938 14.93 16.781 1 85.94 166 ARG A N 1
ATOM 1276 C CA . ARG A 1 166 ? -13.484 15.062 16.719 1 85.94 166 ARG A CA 1
ATOM 1277 C C . ARG A 1 166 ? -13.008 15.086 15.266 1 85.94 166 ARG A C 1
ATOM 1279 O O . ARG A 1 166 ? -11.828 15.32 15.008 1 85.94 166 ARG A O 1
ATOM 1286 N N . ILE A 1 167 ? -14 14.891 14.328 1 85.44 167 ILE A N 1
ATOM 1287 C CA . ILE A 1 167 ? -13.594 14.742 12.93 1 85.44 167 ILE A CA 1
ATOM 1288 C C . ILE A 1 167 ? -14.07 15.945 12.125 1 85.44 167 ILE A C 1
ATOM 1290 O O . ILE A 1 167 ? -15.25 16.297 12.156 1 85.44 167 ILE A O 1
ATOM 1294 N N . GLY A 1 168 ? -13.094 16.609 11.5 1 82.62 168 GLY A N 1
ATOM 1295 C CA . GLY A 1 168 ? -13.344 17.562 10.438 1 82.62 168 GLY A CA 1
ATOM 1296 C C . GLY A 1 168 ? -12.867 17.078 9.078 1 82.62 168 GLY A C 1
ATOM 1297 O O . GLY A 1 168 ? -12.391 15.961 8.945 1 82.62 168 GLY A O 1
ATOM 1298 N N . PHE A 1 169 ? -13.031 17.938 8.039 1 78.75 169 PHE A N 1
ATOM 1299 C CA . PHE A 1 169 ? -12.758 17.469 6.691 1 78.75 169 PHE A CA 1
ATOM 1300 C C . PHE A 1 169 ? -11.852 18.438 5.945 1 78.75 169 PHE A C 1
ATOM 1302 O O . PHE A 1 169 ? -11.992 19.656 6.086 1 78.75 169 PHE A O 1
ATOM 1309 N N . VAL A 1 170 ? -10.922 17.75 5.207 1 76.06 170 VAL A N 1
ATOM 1310 C CA . VAL A 1 170 ? -10.07 18.484 4.285 1 76.06 170 VAL A CA 1
ATOM 1311 C C . VAL A 1 170 ? -10.523 18.25 2.85 1 76.06 170 VAL A C 1
ATOM 1313 O O . VAL A 1 170 ? -10.641 17.094 2.412 1 76.06 170 VAL A O 1
ATOM 1316 N N . TYR A 1 171 ? -10.867 19.188 2.125 1 62.47 171 TYR A N 1
ATOM 1317 C CA . TYR A 1 171 ? -11.242 19.047 0.723 1 62.47 171 TYR A CA 1
ATOM 1318 C C . TYR A 1 171 ? -10.125 19.516 -0.195 1 62.47 171 TYR A C 1
ATOM 1320 O O . TYR A 1 171 ? -9.477 20.531 0.084 1 62.47 171 TYR A O 1
ATOM 1328 N N . VAL A 1 172 ? -9.82 18.594 -1.229 1 55.91 172 VAL A N 1
ATOM 1329 C CA . VAL A 1 172 ? -8.727 18.875 -2.156 1 55.91 172 VAL A CA 1
ATOM 1330 C C . VAL A 1 172 ? -9.281 19.438 -3.459 1 55.91 172 VAL A C 1
ATOM 1332 O O . VAL A 1 172 ? -10.133 18.812 -4.102 1 55.91 172 VAL A O 1
ATOM 1335 N N . ASP A 1 173 ? -8.719 20.547 -4.109 1 48.56 173 ASP A N 1
ATOM 1336 C CA . ASP A 1 173 ? -8.719 21.344 -5.336 1 48.56 173 ASP A CA 1
ATOM 1337 C C . ASP A 1 173 ? -9.773 20.828 -6.32 1 48.56 173 ASP A C 1
ATOM 1339 O O . ASP A 1 173 ? -9.812 19.641 -6.617 1 48.56 173 ASP A O 1
ATOM 1343 N N . GLY A 1 174 ? -11.18 20.672 -6.254 1 41.91 174 GLY A N 1
ATOM 1344 C CA . GLY A 1 174 ? -12.141 20.719 -7.348 1 41.91 174 GLY A CA 1
ATOM 1345 C C . GLY A 1 174 ? -13.469 21.328 -6.949 1 41.91 174 GLY A C 1
ATOM 1346 O O . GLY A 1 174 ? -14.297 21.641 -7.809 1 41.91 174 GLY A O 1
ATOM 1347 N N . ARG A 1 175 ? -14.062 20.719 -6.09 1 41.31 175 ARG A N 1
ATOM 1348 C CA . ARG A 1 175 ? -15.414 21.25 -5.961 1 41.31 175 ARG A CA 1
ATOM 1349 C C . ARG A 1 175 ? -15.398 22.609 -5.262 1 41.31 175 ARG A C 1
ATOM 1351 O O . ARG A 1 175 ? -14.453 22.922 -4.531 1 41.31 175 ARG A O 1
ATOM 1358 N N . SER A 1 176 ? -16.219 23.5 -5.754 1 39.75 176 SER A N 1
ATOM 1359 C CA . SER A 1 176 ? -16.406 24.922 -5.434 1 39.75 176 SER A CA 1
ATOM 1360 C C . SER A 1 176 ? -16.469 25.141 -3.928 1 39.75 176 SER A C 1
ATOM 1362 O O . SER A 1 176 ? -17.219 24.469 -3.225 1 39.75 176 SER A O 1
ATOM 1364 N N . PRO A 1 177 ? -15.367 25.719 -3.334 1 41.59 177 PRO A N 1
ATOM 1365 C CA . PRO A 1 177 ? -15.281 26.062 -1.917 1 41.59 177 PRO A CA 1
ATOM 1366 C C . PRO A 1 177 ? -16.578 26.672 -1.384 1 41.59 177 PRO A C 1
ATOM 1368 O O . PRO A 1 177 ? -16.75 26.797 -0.169 1 41.59 177 PRO A O 1
ATOM 1371 N N . GLU A 1 178 ? -17.234 27.188 -2.275 1 41.62 178 GLU A N 1
ATOM 1372 C CA . GLU A 1 178 ? -18.281 28.047 -1.741 1 41.62 178 GLU A CA 1
ATOM 1373 C C . GLU A 1 178 ? -19.125 27.312 -0.708 1 41.62 178 GLU A C 1
ATOM 1375 O O . GLU A 1 178 ? -19.391 27.844 0.376 1 41.62 178 GLU A O 1
ATOM 1380 N N . GLY A 1 179 ? -19.594 26.328 -1.138 1 43.94 179 GLY A N 1
ATOM 1381 C CA . GLY A 1 179 ? -20.5 25.656 -0.222 1 43.94 179 GLY A CA 1
ATOM 1382 C C . GLY A 1 179 ? -19.766 24.922 0.894 1 43.94 179 GLY A C 1
ATOM 1383 O O . GLY A 1 179 ? -20.344 24.703 1.966 1 43.94 179 GLY A O 1
ATOM 1384 N N . LEU A 1 180 ? -18.5 24.781 0.669 1 47.97 180 LEU A N 1
ATOM 1385 C CA . LEU A 1 180 ? -17.797 23.984 1.663 1 47.97 180 LEU A CA 1
ATOM 1386 C C . LEU A 1 180 ? -17.359 24.844 2.848 1 47.97 180 LEU A C 1
ATOM 1388 O O . LEU A 1 180 ? -17.359 24.375 3.99 1 47.97 180 LEU A O 1
ATOM 1392 N N . LEU A 1 181 ? -17.156 26.203 2.527 1 50.5 181 LEU A N 1
ATOM 1393 C CA . LEU A 1 181 ? -16.594 27.078 3.547 1 50.5 181 LEU A CA 1
ATOM 1394 C C . LEU A 1 181 ? -17.641 27.422 4.605 1 50.5 181 LEU A C 1
ATOM 1396 O O . LEU A 1 181 ? -17.297 27.906 5.684 1 50.5 181 LEU A O 1
ATOM 1400 N N . ARG A 1 182 ? -18.828 27.141 4.316 1 47.22 182 ARG A N 1
ATOM 1401 C CA . ARG A 1 182 ? -19.859 27.453 5.305 1 47.22 182 ARG A CA 1
ATOM 1402 C C . ARG A 1 182 ? -20.016 26.328 6.309 1 47.22 182 ARG A C 1
ATOM 1404 O O . ARG A 1 182 ? -20.688 26.484 7.332 1 47.22 182 ARG A O 1
ATOM 1411 N N . SER A 1 183 ? -19.25 25.312 6.02 1 55.66 183 SER A N 1
ATOM 1412 C CA . SER A 1 183 ? -19.422 24.172 6.91 1 55.66 183 SER A CA 1
ATOM 1413 C C . SER A 1 183 ? -18.469 24.234 8.094 1 55.66 183 SER A C 1
ATOM 1415 O O . SER A 1 183 ? -17.297 24.594 7.938 1 55.66 183 SER A O 1
ATOM 1417 N N . ASP A 1 184 ? -18.984 24.141 9.398 1 59.16 184 ASP A N 1
ATOM 1418 C CA . ASP A 1 184 ? -18.188 24.078 10.617 1 59.16 184 ASP A CA 1
ATOM 1419 C C . ASP A 1 184 ? -17.328 22.828 10.664 1 59.16 184 ASP A C 1
ATOM 1421 O O . ASP A 1 184 ? -16.5 22.656 11.562 1 59.16 184 ASP A O 1
ATOM 1425 N N . ARG A 1 185 ? -17.469 22.078 9.602 1 65.19 185 ARG A N 1
ATOM 1426 C CA . ARG A 1 185 ? -16.75 20.812 9.625 1 65.19 185 ARG A CA 1
ATOM 1427 C C . ARG A 1 185 ? -15.539 20.859 8.703 1 65.19 185 ARG A C 1
ATOM 1429 O O . ARG A 1 185 ? -14.688 19.9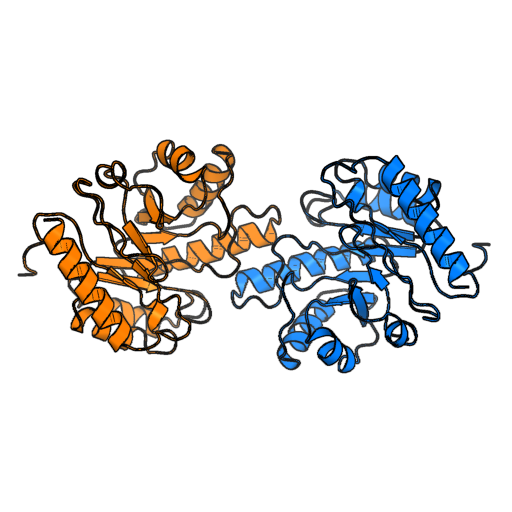69 8.742 1 65.19 185 ARG A O 1
ATOM 1436 N N . VAL A 1 186 ? -15.523 21.797 7.918 1 63.03 186 VAL A N 1
ATOM 1437 C CA . VAL A 1 186 ? -14.383 21.953 7.023 1 63.03 186 VAL A CA 1
ATOM 1438 C C . VAL A 1 186 ? -13.203 22.547 7.785 1 63.03 186 VAL A C 1
ATOM 1440 O O . VAL A 1 186 ? -13.32 23.641 8.359 1 63.03 186 VAL A O 1
ATOM 1443 N N . VAL A 1 187 ? -12.086 21.734 7.891 1 64.19 187 VAL A N 1
ATOM 1444 C CA . VAL A 1 187 ? -10.914 22.141 8.656 1 64.19 187 VAL A CA 1
ATOM 1445 C C . VAL A 1 187 ? -9.898 22.812 7.734 1 64.19 187 VAL A C 1
ATOM 1447 O O . VAL A 1 187 ? -9.164 23.719 8.156 1 64.19 187 VAL A O 1
ATOM 1450 N N . CYS A 1 188 ? -9.805 22.203 6.543 1 63.06 188 CYS A N 1
ATOM 1451 C CA . CYS A 1 188 ? -8.727 22.688 5.684 1 63.06 188 CYS A CA 1
ATOM 1452 C C . CYS A 1 188 ? -9.102 22.547 4.215 1 63.06 188 CYS A C 1
ATOM 1454 O O . CYS A 1 188 ? -9.859 21.656 3.844 1 63.06 188 CYS A O 1
ATOM 1456 N N . LEU A 1 189 ? -8.758 23.562 3.441 1 55.78 189 LEU A N 1
ATOM 1457 C CA . LEU A 1 189 ? -8.734 23.453 1.985 1 55.78 189 LEU A CA 1
ATOM 1458 C C . LEU A 1 189 ? -7.297 23.344 1.478 1 55.78 189 LEU A C 1
ATOM 1460 O O . LEU A 1 189 ? -6.441 24.156 1.847 1 55.78 189 LEU A O 1
ATOM 1464 N N . SER A 1 190 ? -6.984 22.125 0.864 1 56.88 190 SER A N 1
ATOM 1465 C CA . SER A 1 190 ? -5.629 21.906 0.368 1 56.88 190 SER A CA 1
ATOM 1466 C C . SER A 1 190 ? -5.516 22.281 -1.107 1 56.88 190 SER A C 1
ATOM 1468 O O . SER A 1 190 ? -6.363 21.906 -1.916 1 56.88 190 SER A O 1
ATOM 1470 N N . ILE A 1 191 ? -4.719 23.266 -1.555 1 47.41 191 ILE A N 1
ATOM 1471 C CA . ILE A 1 191 ? -4.508 23.719 -2.928 1 47.41 191 ILE A CA 1
ATOM 1472 C C . ILE A 1 191 ? -3.158 23.219 -3.432 1 47.41 191 ILE A C 1
ATOM 1474 O O . ILE A 1 191 ? -2.135 23.391 -2.766 1 47.41 191 ILE A O 1
ATOM 1478 N N . TYR A 1 192 ? -3.193 22.219 -4.457 1 41.91 192 TYR A N 1
ATOM 1479 C CA . TYR A 1 192 ? -1.963 21.703 -5.047 1 41.91 192 TYR A CA 1
ATOM 1480 C C . TYR A 1 192 ? -1.586 22.5 -6.297 1 41.91 192 TYR A C 1
ATOM 1482 O O . TYR A 1 192 ? -2.457 23.031 -6.988 1 41.91 192 TYR A O 1
ATOM 1490 N N . SER A 1 193 ? -0.416 23.109 -6.477 1 36.06 193 SER A N 1
ATOM 1491 C CA . SER A 1 193 ? 0.078 23.938 -7.562 1 36.06 193 SER A CA 1
ATOM 1492 C C . SER A 1 193 ? -0.122 23.266 -8.914 1 36.06 193 SER A C 1
ATOM 1494 O O . SER A 1 193 ? 0.178 23.844 -9.961 1 36.06 193 SER A O 1
ATOM 1496 N N . LYS A 1 194 ? -0.086 22.125 -9.328 1 37.41 194 LYS A N 1
ATOM 1497 C CA . LYS A 1 194 ? -0.053 21.828 -10.758 1 37.41 194 LYS A CA 1
ATOM 1498 C C . LYS A 1 194 ? -1.178 22.547 -11.492 1 37.41 194 LYS A C 1
ATOM 1500 O O . LYS A 1 194 ? -1.133 22.703 -12.719 1 37.41 194 LYS A O 1
ATOM 1505 N N . SER A 1 195 ? -2.463 22.234 -11.406 1 32.31 195 SER A N 1
ATOM 1506 C CA . SER A 1 195 ? -3.477 22.891 -12.219 1 32.31 195 SER A CA 1
ATOM 1507 C C . SER A 1 195 ? -3.512 24.391 -11.953 1 32.31 195 SER A C 1
ATOM 1509 O O . SER A 1 195 ? -2.982 24.859 -10.945 1 32.31 195 SER A O 1
ATOM 1511 N N . GLU A 1 196 ? -4.336 25.25 -12.938 1 31.28 196 GLU A N 1
ATOM 1512 C CA . GLU A 1 196 ? -4.613 26.672 -12.945 1 31.28 196 GLU A CA 1
ATOM 1513 C C . GLU A 1 196 ? -4.824 27.203 -11.531 1 31.28 196 GLU A C 1
ATOM 1515 O O . GLU A 1 196 ? -5.219 26.453 -10.633 1 31.28 196 GLU A O 1
ATOM 1520 N N . PRO A 1 197 ? -4.375 28.547 -11.516 1 29.95 197 PRO A N 1
ATOM 1521 C CA . PRO A 1 197 ? -4.613 29.344 -10.305 1 29.95 197 PRO A CA 1
ATOM 1522 C C . PRO A 1 197 ? -5.879 28.906 -9.562 1 29.95 197 PRO A C 1
ATOM 1524 O O . PRO A 1 197 ? -6.918 28.688 -10.18 1 29.95 197 PRO A O 1
ATOM 1527 N N . LEU A 1 198 ? -5.754 28.312 -8.719 1 31.45 198 LEU A N 1
ATOM 1528 C CA . LEU A 1 198 ? -6.98 28.094 -7.953 1 31.45 198 LEU A CA 1
ATOM 1529 C C . LEU A 1 198 ? -7.75 29.406 -7.793 1 31.45 198 LEU A C 1
ATOM 1531 O O . LEU A 1 198 ? -7.152 30.453 -7.57 1 31.45 198 LEU A O 1
ATOM 1535 N N . ARG A 1 199 ? -8.711 29.625 -8.672 1 28.27 199 ARG A N 1
ATOM 1536 C CA . ARG A 1 199 ? -9.703 30.625 -8.281 1 28.27 199 ARG A CA 1
ATOM 1537 C C . ARG A 1 199 ? -10.227 30.344 -6.875 1 28.27 199 ARG A C 1
ATOM 1539 O O . ARG A 1 199 ? -10.625 29.219 -6.562 1 28.27 199 ARG A O 1
ATOM 1546 N N . VAL A 1 200 ? -9.719 31.156 -6.047 1 28.77 200 VAL A N 1
ATOM 1547 C CA . VAL A 1 200 ? -10.227 31.328 -4.688 1 28.77 200 VAL A CA 1
ATOM 1548 C C . VAL A 1 200 ? -11.727 31.625 -4.734 1 28.77 200 VAL A C 1
ATOM 1550 O O . VAL A 1 200 ? -12.164 32.5 -5.469 1 28.77 200 VAL A O 1
ATOM 1553 N N . ILE A 1 201 ? -12.602 30.656 -4.488 1 27.47 201 ILE A N 1
ATOM 1554 C CA . ILE A 1 201 ? -13.953 31.203 -4.395 1 27.47 201 ILE A CA 1
ATOM 1555 C C . ILE A 1 201 ? -14.102 32 -3.1 1 27.47 201 ILE A C 1
ATOM 1557 O O . ILE A 1 201 ? -13.734 31.531 -2.023 1 27.47 201 ILE A O 1
ATOM 1561 N N . PRO A 1 202 ? -14.562 33.094 -3.113 1 26.25 202 PRO A N 1
ATOM 1562 C CA . PRO A 1 202 ? -15.008 34.062 -2.107 1 26.25 202 PRO A CA 1
ATOM 1563 C C . PRO A 1 202 ? -16.094 33.5 -1.196 1 26.25 202 PRO A C 1
ATOM 1565 O O . PRO A 1 202 ? -16.969 32.75 -1.653 1 26.25 202 PRO A O 1
ATOM 1568 N N . GLY A 1 203 ? -16.141 33.531 0.248 1 25.17 203 GLY A N 1
ATOM 1569 C CA . GLY A 1 203 ? -17.109 33.5 1.324 1 25.17 203 GLY A CA 1
ATOM 1570 C C . GLY A 1 203 ? -16.812 32.438 2.375 1 25.17 203 GLY A C 1
ATOM 1571 O O . GLY A 1 203 ? -17.672 32.094 3.189 1 25.17 203 GLY A O 1
ATOM 1572 N N . MET A 1 204 ? -16.094 31.375 2.119 1 27.55 204 MET A N 1
ATOM 1573 C CA . MET A 1 204 ? -16.078 30.391 3.197 1 27.55 204 MET A CA 1
ATOM 1574 C C . MET A 1 204 ? -15.578 31.016 4.5 1 27.55 204 MET A C 1
ATOM 1576 O O . MET A 1 204 ? -14.539 31.672 4.523 1 27.55 204 MET A O 1
ATOM 1580 N N . ARG A 1 205 ? -16.469 31.328 5.43 1 24.97 205 ARG A N 1
ATOM 1581 C CA . ARG A 1 205 ? -16.172 31.906 6.742 1 24.97 205 ARG A CA 1
ATOM 1582 C C . ARG A 1 205 ? -14.984 31.203 7.387 1 24.97 205 ARG A C 1
ATOM 1584 O O . ARG A 1 205 ? -14.016 31.859 7.789 1 24.97 205 ARG A O 1
ATOM 1591 N N . THR A 1 206 ? -15.32 30.219 8.477 1 27.66 206 THR A N 1
ATOM 1592 C CA . THR A 1 206 ? -14.43 29.812 9.555 1 27.66 206 THR A CA 1
ATOM 1593 C C . THR A 1 206 ? -13.289 28.953 9.016 1 27.66 206 THR A C 1
ATOM 1595 O O . THR A 1 206 ? -12.469 28.438 9.789 1 27.66 206 THR A O 1
ATOM 1598 N N . SER A 1 207 ? -13.359 28.188 7.973 1 29.06 207 SER A N 1
ATOM 1599 C CA . SER A 1 207 ? -12.969 26.984 7.258 1 29.06 207 SER A CA 1
ATOM 1600 C C . SER A 1 207 ? -11.531 27.078 6.75 1 29.06 207 SER A C 1
ATOM 1602 O O . SER A 1 207 ? -11.234 27.891 5.871 1 29.06 207 SER A O 1
ATOM 1604 N N . ILE A 1 208 ? -10.523 26.906 7.676 1 30.06 208 ILE A N 1
ATOM 1605 C CA . ILE A 1 208 ? -9.148 27.344 7.477 1 30.06 208 ILE A CA 1
ATOM 1606 C C . ILE A 1 208 ? -8.57 26.688 6.219 1 30.06 208 ILE A C 1
ATOM 1608 O O . ILE A 1 208 ? -8.453 25.469 6.148 1 30.06 208 ILE A O 1
ATOM 1612 N N . PRO A 1 209 ? -8.836 27.297 5.082 1 33.25 209 PRO A N 1
ATOM 1613 C CA . PRO A 1 209 ? -8.258 26.859 3.807 1 33.25 209 PRO A CA 1
ATOM 1614 C C . PRO A 1 209 ? -6.758 26.594 3.895 1 33.25 209 PRO A C 1
ATOM 1616 O O . PRO A 1 209 ? -6.031 27.359 4.535 1 33.25 209 PRO A O 1
ATOM 1619 N N . TYR A 1 210 ? -6.43 25.453 4.504 1 33.22 210 TYR A N 1
ATOM 1620 C CA . TYR A 1 210 ? -4.988 25.25 4.383 1 33.22 210 TYR A CA 1
ATOM 1621 C C . TYR A 1 210 ? -4.578 25.125 2.922 1 33.22 210 TYR A C 1
ATOM 1623 O O . TYR A 1 210 ? -5.363 24.656 2.09 1 33.22 210 TYR A O 1
ATOM 1631 N N . LEU A 1 211 ? -3.924 26.125 2.496 1 35.12 211 LEU A N 1
ATOM 1632 C CA . LEU A 1 211 ? -3.27 26.078 1.194 1 35.12 211 LEU A CA 1
ATOM 1633 C C . LEU A 1 211 ? -1.979 25.266 1.266 1 35.12 211 LEU A C 1
ATOM 1635 O O . LEU A 1 211 ? -1.08 25.594 2.047 1 35.12 211 LEU A O 1
ATOM 1639 N N . ALA A 1 212 ? -2.189 23.969 1.165 1 34 212 ALA A N 1
ATOM 1640 C CA . ALA A 1 212 ? -0.92 23.25 1.105 1 34 212 ALA A CA 1
ATOM 1641 C C . ALA A 1 212 ? -0.29 23.359 -0.28 1 34 212 ALA A C 1
ATOM 1643 O O . ALA A 1 212 ? -0.958 23.141 -1.293 1 34 212 ALA A O 1
ATOM 1644 N N . LEU A 1 213 ? 0.762 24.109 -0.475 1 33.66 213 LEU A N 1
ATOM 1645 C CA . LEU A 1 213 ? 1.528 24.297 -1.701 1 33.66 213 LEU A CA 1
ATOM 1646 C C . LEU A 1 213 ? 2.537 23.172 -1.894 1 33.66 213 LEU A C 1
ATOM 1648 O O . LEU A 1 213 ? 3.32 22.859 -0.989 1 33.66 213 LEU A O 1
ATOM 1652 N N . TYR A 1 214 ? 2.064 22.156 -2.668 1 32.03 214 TYR A N 1
ATOM 1653 C CA . TYR A 1 214 ? 3.084 21.172 -3 1 32.03 214 TYR A CA 1
ATOM 1654 C C . TYR A 1 214 ? 3.854 21.578 -4.25 1 32.03 214 TYR A C 1
ATOM 1656 O O . TYR A 1 214 ? 3.266 22.062 -5.219 1 32.03 214 TYR A O 1
ATOM 1664 N N . PRO A 1 215 ? 5.199 21.844 -4.152 1 31.86 215 PRO A N 1
ATOM 1665 C CA . PRO A 1 215 ? 5.953 22.141 -5.371 1 31.86 215 PRO A CA 1
ATOM 1666 C C . PRO A 1 215 ? 5.926 21 -6.383 1 31.86 215 PRO A C 1
ATOM 1668 O O . PRO A 1 215 ? 6.117 19.844 -6.012 1 31.86 215 PRO A O 1
ATOM 1671 N N . LYS A 1 216 ? 4.949 21.047 -7.117 1 31.28 216 LYS A N 1
ATOM 1672 C CA . LYS A 1 216 ? 4.992 19.984 -8.109 1 31.28 216 LYS A CA 1
ATOM 1673 C C . LYS A 1 216 ? 6.398 19.812 -8.672 1 31.28 216 LYS A C 1
ATOM 1675 O O . LYS A 1 216 ? 6.703 18.797 -9.305 1 31.28 216 LYS A O 1
ATOM 1680 N N . GLU A 1 217 ? 7.008 20.938 -9.133 1 30.66 217 GLU A N 1
ATOM 1681 C CA . GLU A 1 217 ? 8.234 20.688 -9.891 1 30.66 217 GLU A CA 1
ATOM 1682 C C . GLU A 1 217 ? 9.32 20.094 -9 1 30.66 217 GLU A C 1
ATOM 1684 O O . GLU A 1 217 ? 9.57 20.594 -7.898 1 30.66 217 GLU A O 1
ATOM 1689 N N . ARG A 1 218 ? 9.562 18.953 -9.141 1 37.19 218 ARG A N 1
ATOM 1690 C CA . ARG A 1 218 ? 10.703 18.281 -8.523 1 37.19 218 ARG A CA 1
ATOM 1691 C C . ARG A 1 218 ? 11.781 19.281 -8.133 1 37.19 218 ARG A C 1
ATOM 1693 O O . ARG A 1 218 ? 12.586 19.016 -7.234 1 37.19 218 ARG A O 1
ATOM 1700 N N . GLY A 1 219 ? 11.656 20.438 -8.703 1 31.7 219 GLY A N 1
ATOM 1701 C CA . GLY A 1 219 ? 12.719 21.422 -8.547 1 31.7 219 GLY A CA 1
ATOM 1702 C C . GLY A 1 219 ? 12.375 22.531 -7.566 1 31.7 219 GLY A C 1
ATOM 1703 O O . GLY A 1 219 ? 13.125 23.5 -7.43 1 31.7 219 GLY A O 1
ATOM 1704 N N . MET A 1 220 ? 11.211 22.594 -7.266 1 35.81 220 MET A N 1
ATOM 1705 C CA . MET A 1 220 ? 10.938 23.797 -6.469 1 35.81 220 MET A CA 1
ATOM 1706 C C . MET A 1 220 ? 11.414 23.609 -5.031 1 35.81 220 MET A C 1
ATOM 1708 O O . MET A 1 220 ? 10.617 23.297 -4.141 1 35.81 220 MET A O 1
ATOM 1712 N N . HIS A 1 221 ? 12.367 22.984 -4.902 1 42.09 221 HIS A N 1
ATOM 1713 C CA . HIS A 1 221 ? 13 22.797 -3.604 1 42.09 221 HIS A CA 1
ATOM 1714 C C . HIS A 1 221 ? 13.398 24.125 -2.992 1 42.09 221 HIS A C 1
ATOM 1716 O O . HIS A 1 221 ? 14.148 24.172 -2.01 1 42.09 221 HIS A O 1
ATOM 1722 N N . ARG A 1 222 ? 13 25.344 -3.648 1 46.72 222 ARG A N 1
ATOM 1723 C CA . ARG A 1 222 ? 13.734 26.469 -3.078 1 46.72 222 ARG A CA 1
ATOM 1724 C C . ARG A 1 222 ? 12.836 27.312 -2.176 1 46.72 222 ARG A C 1
ATOM 1726 O O . ARG A 1 222 ? 11.633 27.406 -2.408 1 46.72 222 ARG A O 1
ATOM 1733 N N . ALA A 1 223 ? 13.328 27.547 -0.973 1 50.62 223 ALA A N 1
ATOM 1734 C CA . ALA A 1 223 ? 12.781 28.469 0.01 1 50.62 223 ALA A CA 1
ATOM 1735 C C . ALA A 1 223 ? 12.07 29.641 -0.674 1 50.62 223 ALA A C 1
ATOM 1737 O O . ALA A 1 223 ? 11 30.062 -0.235 1 50.62 223 ALA A O 1
ATOM 1738 N N . ASP A 1 224 ? 12.586 30.016 -1.848 1 55.19 224 ASP A N 1
ATOM 1739 C CA . ASP A 1 224 ? 12.047 31.188 -2.545 1 55.19 224 ASP A CA 1
ATOM 1740 C C . ASP A 1 224 ? 10.695 30.859 -3.182 1 55.19 224 ASP A C 1
ATOM 1742 O O . ASP A 1 224 ? 9.789 31.703 -3.195 1 55.19 224 ASP A O 1
ATOM 1746 N N . ASP A 1 225 ? 10.531 29.641 -3.52 1 55.84 225 ASP A N 1
ATOM 1747 C CA . ASP A 1 225 ? 9.273 29.25 -4.145 1 55.84 225 ASP A CA 1
ATOM 1748 C C . ASP A 1 225 ? 8.141 29.219 -3.119 1 55.84 225 ASP A C 1
ATOM 1750 O O . ASP A 1 225 ? 7.035 29.703 -3.393 1 55.84 225 ASP A O 1
ATOM 1754 N N . VAL A 1 226 ? 8.469 28.828 -2.035 1 55.28 226 VAL A N 1
ATOM 1755 C CA . VAL A 1 226 ? 7.465 28.766 -0.977 1 55.28 226 VAL A CA 1
ATOM 1756 C C . VAL A 1 226 ? 7.043 30.188 -0.6 1 55.28 226 VAL A C 1
ATOM 1758 O O . VAL A 1 226 ? 5.852 30.469 -0.438 1 55.28 226 VAL A O 1
ATOM 1761 N N . LYS A 1 227 ? 8.086 31.047 -0.547 1 59.91 227 LYS A N 1
ATOM 1762 C CA . LYS A 1 227 ? 7.797 32.438 -0.21 1 59.91 227 LYS A CA 1
ATOM 1763 C C . LYS A 1 227 ? 6.859 33.062 -1.236 1 59.91 227 LYS A C 1
ATOM 1765 O O . LYS A 1 227 ? 5.91 33.781 -0.873 1 59.91 227 LYS A O 1
ATOM 1770 N N . ARG A 1 228 ? 7.098 32.812 -2.418 1 61.06 228 ARG A N 1
ATOM 1771 C CA . ARG A 1 228 ? 6.277 33.375 -3.486 1 61.06 228 ARG A CA 1
ATOM 1772 C C . ARG A 1 228 ? 4.84 32.875 -3.393 1 61.06 228 ARG A C 1
ATOM 1774 O O . ARG A 1 228 ? 3.896 33.656 -3.561 1 61.06 228 ARG A O 1
ATOM 1781 N N . ILE A 1 229 ? 4.734 31.641 -3.018 1 57.09 229 ILE A N 1
ATOM 1782 C CA . ILE A 1 229 ? 3.408 31.047 -2.936 1 57.09 229 ILE A CA 1
ATOM 1783 C C . ILE A 1 229 ? 2.66 31.609 -1.729 1 57.09 229 ILE A C 1
ATOM 1785 O O . ILE A 1 229 ? 1.481 31.953 -1.826 1 57.09 229 ILE A O 1
ATOM 1789 N N . VAL A 1 230 ? 3.352 31.781 -0.715 1 58.94 230 VAL A N 1
ATOM 1790 C CA . VAL A 1 230 ? 2.752 32.312 0.498 1 58.94 230 VAL A CA 1
ATOM 1791 C C . VAL A 1 230 ? 2.229 33.719 0.228 1 58.94 230 VAL A C 1
ATOM 1793 O O . VAL A 1 230 ? 1.102 34.062 0.603 1 58.94 230 VAL A O 1
ATOM 1796 N N . LEU A 1 231 ? 3.023 34.5 -0.427 1 61.38 231 LEU A N 1
ATOM 1797 C CA . LEU A 1 231 ? 2.646 35.875 -0.73 1 61.38 231 LEU A CA 1
ATOM 1798 C C . LEU A 1 231 ? 1.421 35.906 -1.637 1 61.38 231 LEU A C 1
ATOM 1800 O O . LEU A 1 231 ? 0.526 36.719 -1.443 1 61.38 231 LEU A O 1
ATOM 1804 N N . LYS A 1 232 ? 1.405 35 -2.52 1 57.28 232 LYS A N 1
ATOM 1805 C CA . LYS A 1 232 ? 0.273 34.938 -3.439 1 57.28 232 LYS A CA 1
ATOM 1806 C C . LYS A 1 232 ? -1.009 34.562 -2.707 1 57.28 232 LYS A C 1
ATOM 1808 O O . LYS A 1 232 ? -2.07 35.125 -2.957 1 57.28 232 LYS A O 1
ATOM 1813 N N . VAL A 1 233 ? -0.867 33.625 -1.854 1 56.38 233 VAL A N 1
ATOM 1814 C CA . VAL A 1 233 ? -2.029 33.156 -1.108 1 56.38 233 VAL A CA 1
ATOM 1815 C C . VAL A 1 233 ? -2.52 34.25 -0.165 1 56.38 233 VAL A C 1
ATOM 1817 O O . VAL A 1 233 ? -3.727 34.469 -0.008 1 56.38 233 VAL A O 1
ATOM 1820 N N . LYS A 1 234 ? -1.568 34.938 0.464 1 58.88 234 LYS A N 1
ATOM 1821 C CA . LYS A 1 234 ? -1.945 36.031 1.344 1 58.88 234 LYS A CA 1
ATOM 1822 C C . LYS A 1 234 ? -2.705 37.125 0.578 1 58.88 234 LYS A C 1
ATOM 1824 O O . LYS A 1 234 ? -3.719 37.625 1.058 1 58.88 234 LYS A O 1
ATOM 1829 N N . SER A 1 235 ? -2.143 37.406 -0.544 1 57.66 235 SER A N 1
ATOM 1830 C CA . SER A 1 235 ? -2.811 38.406 -1.388 1 57.66 235 SER A CA 1
ATOM 1831 C C . SER A 1 235 ? -4.219 37.938 -1.763 1 57.66 235 SER A C 1
ATOM 1833 O O . SER A 1 235 ? -5.164 38.719 -1.709 1 57.66 235 SER A O 1
ATOM 1835 N N . TRP A 1 236 ? -4.289 36.719 -2.086 1 52.19 236 TRP A N 1
ATOM 1836 C CA . TRP A 1 236 ? -5.586 36.156 -2.432 1 52.19 236 TRP A CA 1
ATOM 1837 C C . TRP A 1 236 ? -6.543 36.219 -1.246 1 52.19 236 TRP A C 1
ATOM 1839 O O . TRP A 1 236 ? -7.711 36.594 -1.403 1 52.19 236 TRP A O 1
ATOM 1849 N N . ARG A 1 237 ? -6.07 35.875 -0.18 1 55.97 237 ARG A N 1
ATOM 1850 C CA . ARG A 1 237 ? -6.867 35.906 1.042 1 55.97 237 ARG A CA 1
ATOM 1851 C C . ARG A 1 237 ? -7.395 37.312 1.314 1 55.97 237 ARG A C 1
ATOM 1853 O O . ARG A 1 237 ? -8.555 37.469 1.692 1 55.97 237 ARG A O 1
ATOM 1860 N N . GLU A 1 238 ? -6.504 38.188 1.156 1 58.06 238 GLU A N 1
ATOM 1861 C CA . GLU A 1 238 ? -6.898 39.594 1.366 1 58.06 238 GLU A CA 1
ATOM 1862 C C . GLU A 1 238 ? -8 40 0.395 1 58.06 238 GLU A C 1
ATOM 1864 O O . GLU A 1 238 ? -8.859 40.812 0.731 1 58.06 238 GLU A O 1
ATOM 1869 N N . SER A 1 239 ? -7.957 39.25 -0.738 1 50.78 239 SER A N 1
ATOM 1870 C CA . SER A 1 239 ? -8.977 39.594 -1.73 1 50.78 239 SER A CA 1
ATOM 1871 C C . SER A 1 239 ? -10.312 38.938 -1.389 1 50.78 239 SER A C 1
ATOM 1873 O O . SER A 1 239 ? -11.352 39.344 -1.912 1 50.78 239 SER A O 1
ATOM 1875 N N . LEU A 1 240 ? -10.18 37.906 -0.679 1 44.88 240 LEU A N 1
ATOM 1876 C CA . LEU A 1 240 ? -11.391 37.188 -0.264 1 44.88 240 LEU A CA 1
ATOM 1877 C C . LEU A 1 240 ? -12.094 37.938 0.859 1 44.88 240 LEU A C 1
ATOM 1879 O O . LEU A 1 240 ? -13.281 37.719 1.11 1 44.88 240 LEU A O 1
ATOM 1883 N N . LEU A 1 241 ? -11.344 38.719 1.646 1 44.84 241 LEU A N 1
ATOM 1884 C CA . LEU A 1 241 ? -11.891 39.531 2.732 1 44.84 241 LEU A CA 1
ATOM 1885 C C . LEU A 1 241 ? -12.375 40.875 2.217 1 44.84 241 LEU A C 1
ATOM 1887 O O . LEU A 1 241 ? -13.375 41.406 2.703 1 44.84 241 LEU A O 1
ATOM 1891 N N . MET B 1 1 ? 0.806 -44.156 -14.797 1 19.86 1 MET B N 1
ATOM 1892 C CA . MET B 1 1 ? 1.921 -43.875 -15.703 1 19.86 1 MET B CA 1
ATOM 1893 C C . MET B 1 1 ? 1.881 -42.438 -16.219 1 19.86 1 MET B C 1
ATOM 1895 O O . MET B 1 1 ? 1.065 -42.125 -17.078 1 19.86 1 MET B O 1
ATOM 1899 N N . VAL B 1 2 ? 1.823 -41.469 -15.312 1 28.2 2 VAL B N 1
ATOM 1900 C CA . VAL B 1 2 ? 1.579 -40.062 -15.641 1 28.2 2 VAL B CA 1
ATOM 1901 C C . VAL B 1 2 ? 2.387 -39.688 -16.875 1 28.2 2 VAL B C 1
ATOM 1903 O O . VAL B 1 2 ? 3.615 -39.812 -16.891 1 28.2 2 VAL B O 1
ATOM 1906 N N . GLU B 1 3 ? 1.776 -39.812 -18 1 28.78 3 GLU B N 1
ATOM 1907 C CA . GLU B 1 3 ? 2.393 -39.75 -19.328 1 28.78 3 GLU B CA 1
ATOM 1908 C C . GLU B 1 3 ? 3.523 -38.75 -19.359 1 28.78 3 GLU B C 1
ATOM 1910 O O . GLU B 1 3 ? 3.631 -37.875 -18.469 1 28.78 3 GLU B O 1
ATOM 1915 N N . SER B 1 4 ? 3.875 -38.344 -20.625 1 27.97 4 SER B N 1
ATOM 1916 C CA . SER B 1 4 ? 5.016 -37.781 -21.344 1 27.97 4 SER B CA 1
ATOM 1917 C C . SER B 1 4 ? 5.301 -36.344 -20.875 1 27.97 4 SER B C 1
ATOM 1919 O O . SER B 1 4 ? 4.441 -35.469 -20.984 1 27.97 4 SER B O 1
ATOM 1921 N N . ALA B 1 5 ? 5.715 -36.094 -19.625 1 36.66 5 ALA B N 1
ATOM 1922 C CA . ALA B 1 5 ? 6.516 -34.875 -19.594 1 36.66 5 ALA B CA 1
ATOM 1923 C C . ALA B 1 5 ? 6.949 -34.438 -20.984 1 36.66 5 ALA B C 1
ATOM 1925 O O . ALA B 1 5 ? 7.785 -35.094 -21.609 1 36.66 5 ALA B O 1
ATOM 1926 N N . ARG B 1 6 ? 5.988 -33.875 -21.812 1 42.88 6 ARG B N 1
ATOM 1927 C CA . ARG B 1 6 ? 6.277 -33.656 -23.219 1 42.88 6 ARG B CA 1
ATOM 1928 C C . ARG B 1 6 ? 7.668 -33.031 -23.391 1 42.88 6 ARG B C 1
ATOM 1930 O O . ARG B 1 6 ? 8.188 -32.375 -22.484 1 42.88 6 ARG B O 1
ATOM 1937 N N . ARG B 1 7 ? 8.469 -33.531 -24.203 1 40.62 7 ARG B N 1
ATOM 1938 C CA . ARG B 1 7 ? 9.859 -33.344 -24.594 1 40.62 7 ARG B CA 1
ATOM 1939 C C . ARG B 1 7 ? 10.258 -31.859 -24.5 1 40.62 7 ARG B C 1
ATOM 1941 O O . ARG B 1 7 ? 11.445 -31.547 -24.391 1 40.62 7 ARG B O 1
ATOM 1948 N N . ASP B 1 8 ? 9.281 -30.844 -24.734 1 47.66 8 ASP B N 1
ATOM 1949 C CA . ASP B 1 8 ? 9.812 -29.516 -24.953 1 47.66 8 ASP B CA 1
ATOM 1950 C C . ASP B 1 8 ? 9.852 -28.703 -23.656 1 47.66 8 ASP B C 1
ATOM 1952 O O . ASP B 1 8 ? 10.336 -27.578 -23.625 1 47.66 8 ASP B O 1
ATOM 1956 N N . GLY B 1 9 ? 9.602 -29.203 -22.453 1 54.38 9 GLY B N 1
ATOM 1957 C CA . GLY B 1 9 ? 9.789 -28.594 -21.156 1 54.38 9 GLY B CA 1
ATOM 1958 C C . GLY B 1 9 ? 8.75 -27.547 -20.828 1 54.38 9 GLY B C 1
ATOM 1959 O O . GLY B 1 9 ? 8.703 -27.031 -19.703 1 54.38 9 GLY B O 1
ATOM 1960 N N . LEU B 1 10 ? 7.785 -27.156 -21.781 1 59.22 10 LEU B N 1
ATOM 1961 C CA . LEU B 1 10 ? 6.82 -26.094 -21.562 1 59.22 10 LEU B CA 1
ATOM 1962 C C . LEU B 1 10 ? 5.477 -26.656 -21.125 1 59.22 10 LEU B C 1
ATOM 1964 O O . LEU B 1 10 ? 4.961 -27.594 -21.734 1 59.22 10 LEU B O 1
ATOM 1968 N N . ARG B 1 11 ? 4.957 -26.25 -19.938 1 69.25 11 ARG B N 1
ATOM 1969 C CA . ARG B 1 11 ? 3.643 -26.625 -19.438 1 69.25 11 ARG B CA 1
ATOM 1970 C C . ARG B 1 11 ? 2.717 -25.422 -19.359 1 69.25 11 ARG B C 1
ATOM 1972 O O . ARG B 1 11 ? 3.148 -24.312 -19 1 69.25 11 ARG B O 1
ATOM 1979 N N . LEU B 1 12 ? 1.501 -25.609 -19.797 1 73.69 12 LEU B N 1
ATOM 1980 C CA . LEU B 1 12 ? 0.486 -24.562 -19.719 1 73.69 12 LEU B CA 1
ATOM 1981 C C . LEU B 1 12 ? -0.172 -24.562 -18.328 1 73.69 12 LEU B C 1
ATOM 1983 O O . LEU B 1 12 ? -0.939 -25.469 -18.016 1 73.69 12 LEU B O 1
ATOM 1987 N N . LEU B 1 13 ? 0.158 -23.594 -17.562 1 78.69 13 LEU B N 1
ATOM 1988 C CA . LEU B 1 13 ? -0.49 -23.422 -16.266 1 78.69 13 LEU B CA 1
ATOM 1989 C C . LEU B 1 13 ? -1.619 -22.406 -16.344 1 78.69 13 LEU B C 1
ATOM 1991 O O . LEU B 1 13 ? -1.483 -21.375 -17.016 1 78.69 13 LEU B O 1
ATOM 1995 N N . CYS B 1 14 ? -2.713 -22.688 -15.688 1 76.12 14 CYS B N 1
ATOM 1996 C CA . CYS B 1 14 ? -3.852 -21.781 -15.664 1 76.12 14 CYS B CA 1
ATOM 1997 C C . CYS B 1 14 ? -4.117 -21.281 -14.242 1 76.12 14 CYS B C 1
ATOM 1999 O O . CYS B 1 14 ? -4.059 -22.062 -13.289 1 76.12 14 CYS B O 1
ATOM 2001 N N . SER B 1 15 ? -4.34 -19.953 -14.227 1 79 15 SER B N 1
ATOM 2002 C CA . SER B 1 15 ? -4.555 -19.328 -12.922 1 79 15 SER B CA 1
ATOM 2003 C C . SER B 1 15 ? -6.004 -19.453 -12.477 1 79 15 SER B C 1
ATOM 2005 O O . SER B 1 15 ? -6.926 -19.312 -13.289 1 79 15 SER B O 1
ATOM 2007 N N . THR B 1 16 ? -6.184 -19.656 -11.148 1 79.19 16 THR B N 1
ATOM 2008 C CA . THR B 1 16 ? -7.516 -19.703 -10.555 1 79.19 16 THR B CA 1
ATOM 2009 C C . THR B 1 16 ? -8.094 -18.297 -10.398 1 79.19 16 THR B C 1
ATOM 2011 O O . THR B 1 16 ? -9.234 -18.125 -9.969 1 79.19 16 THR B O 1
ATOM 2014 N N . GLU B 1 17 ? -7.285 -17.281 -10.727 1 76.12 17 GLU B N 1
ATOM 2015 C CA . GLU B 1 17 ? -7.695 -15.891 -10.539 1 76.12 17 GLU B CA 1
ATOM 2016 C C . GLU B 1 17 ? -9.008 -15.594 -11.273 1 76.12 17 GLU B C 1
ATOM 2018 O O . GLU B 1 17 ? -9.797 -14.758 -10.828 1 76.12 17 GLU B O 1
ATOM 2023 N N . PHE B 1 18 ? -9.32 -16.375 -12.242 1 64.94 18 PHE B N 1
ATOM 2024 C CA . PHE B 1 18 ? -10.508 -16.141 -13.055 1 64.94 18 PHE B CA 1
ATOM 2025 C C . PHE B 1 18 ? -11.734 -16.781 -12.414 1 64.94 18 PHE B C 1
ATOM 2027 O O . PHE B 1 18 ? -12.859 -16.578 -12.883 1 64.94 18 PHE B O 1
ATOM 2034 N N . PHE B 1 19 ? -11.578 -17.453 -11.43 1 71.94 19 PHE B N 1
ATOM 2035 C CA . PHE B 1 19 ? -12.672 -18.188 -10.805 1 71.94 19 PHE B CA 1
ATOM 2036 C C . PHE B 1 19 ? -12.883 -17.719 -9.375 1 71.94 19 PHE B C 1
ATOM 2038 O O . PHE B 1 19 ? -13.344 -18.5 -8.531 1 71.94 19 PHE B O 1
ATOM 2045 N N . TRP B 1 20 ? -12.438 -16.453 -9.219 1 71.56 20 TRP B N 1
ATOM 2046 C CA . TRP B 1 20 ? -12.672 -15.898 -7.887 1 71.56 20 TRP B CA 1
ATOM 2047 C C . TRP B 1 20 ? -14.156 -15.953 -7.535 1 71.56 20 TRP B C 1
ATOM 2049 O O . TRP B 1 20 ? -15.016 -15.656 -8.375 1 71.56 20 TRP B O 1
ATOM 2059 N N . GLY B 1 21 ? -14.492 -16.453 -6.328 1 69.75 21 GLY B N 1
ATOM 2060 C CA . GLY B 1 21 ? -15.875 -16.609 -5.902 1 69.75 21 GLY B CA 1
ATOM 2061 C C . GLY B 1 21 ? -16.344 -18.047 -5.922 1 69.75 21 GLY B C 1
ATOM 2062 O O . GLY B 1 21 ? -17.375 -18.375 -5.332 1 69.75 21 GLY B O 1
ATOM 2063 N N . SER B 1 22 ? -15.594 -18.859 -6.691 1 73.62 22 SER B N 1
ATOM 2064 C CA . SER B 1 22 ? -15.914 -20.281 -6.73 1 73.62 22 SER B CA 1
ATOM 2065 C C . SER B 1 22 ? -15.055 -21.062 -5.75 1 73.62 22 SER B C 1
ATOM 2067 O O . SER B 1 22 ? -14.086 -20.531 -5.199 1 73.62 22 SER B O 1
ATOM 2069 N N . ASP B 1 23 ? -15.547 -22.266 -5.539 1 75.81 23 ASP B N 1
ATOM 2070 C CA . ASP B 1 23 ? -14.711 -23.156 -4.75 1 75.81 23 ASP B CA 1
ATOM 2071 C C . ASP B 1 23 ? -13.406 -23.484 -5.477 1 75.81 23 ASP B C 1
ATOM 2073 O O . ASP B 1 23 ? -13.406 -23.75 -6.68 1 75.81 23 ASP B O 1
ATOM 2077 N N . ILE B 1 24 ? -12.344 -23.375 -4.746 1 78.75 24 ILE B N 1
ATOM 2078 C CA . ILE B 1 24 ? -11.016 -23.531 -5.34 1 78.75 24 ILE B CA 1
ATOM 2079 C C . ILE B 1 24 ? -10.875 -24.922 -5.926 1 78.75 24 ILE B C 1
ATOM 2081 O O . ILE B 1 24 ? -10.203 -25.109 -6.949 1 78.75 24 ILE B O 1
ATOM 2085 N N . GLY B 1 25 ? -11.508 -25.938 -5.293 1 79.62 25 GLY B N 1
ATOM 2086 C CA . GLY B 1 25 ? -11.484 -27.297 -5.836 1 79.62 25 GLY B CA 1
ATOM 2087 C C . GLY B 1 25 ? -12.211 -27.406 -7.164 1 79.62 25 GLY B C 1
ATOM 2088 O O . GLY B 1 25 ? -11.695 -28 -8.109 1 79.62 25 GLY B O 1
ATOM 2089 N N . ASP B 1 26 ? -13.336 -26.781 -7.207 1 77.19 26 ASP B N 1
ATOM 2090 C CA . ASP B 1 26 ? -14.125 -26.797 -8.438 1 77.19 26 ASP B CA 1
ATOM 2091 C C . ASP B 1 26 ? -13.391 -26.062 -9.562 1 77.19 26 ASP B C 1
ATOM 2093 O O . ASP B 1 26 ? -13.367 -26.531 -10.703 1 77.19 26 ASP B O 1
ATOM 2097 N N . ALA B 1 27 ? -12.844 -24.922 -9.219 1 75.88 27 ALA B N 1
ATOM 2098 C CA . ALA B 1 27 ? -12.086 -24.156 -10.195 1 75.88 27 ALA B CA 1
ATOM 2099 C C . ALA B 1 27 ? -10.906 -24.969 -10.727 1 75.88 27 ALA B C 1
ATOM 2101 O O . ALA B 1 27 ? -10.68 -25.016 -11.945 1 75.88 27 ALA B O 1
ATOM 2102 N N . SER B 1 28 ? -10.188 -25.625 -9.844 1 81.81 28 SER B N 1
ATOM 2103 C CA . SER B 1 28 ? -9.023 -26.422 -10.211 1 81.81 28 SER B CA 1
ATOM 2104 C C . SER B 1 28 ? -9.406 -27.594 -11.109 1 81.81 28 SER B C 1
ATOM 2106 O O . SER B 1 28 ? -8.781 -27.812 -12.148 1 81.81 28 SER B O 1
ATOM 2108 N N . ALA B 1 29 ? -10.469 -28.266 -10.734 1 77.81 29 ALA B N 1
ATOM 2109 C CA . ALA B 1 29 ? -10.945 -29.391 -11.531 1 77.81 29 ALA B CA 1
ATOM 2110 C C . ALA B 1 29 ? -11.367 -28.938 -12.93 1 77.81 29 ALA B C 1
ATOM 2112 O O . ALA B 1 29 ? -11.078 -29.609 -13.922 1 77.81 29 ALA B O 1
ATOM 2113 N N . HIS B 1 30 ? -12 -27.828 -12.945 1 75.94 30 HIS B N 1
ATOM 2114 C CA . HIS B 1 30 ? -12.461 -27.281 -14.219 1 75.94 30 HIS B CA 1
ATOM 2115 C C . HIS B 1 30 ? -11.289 -26.953 -15.133 1 75.94 30 HIS B C 1
ATOM 2117 O O . HIS B 1 30 ? -11.297 -27.281 -16.312 1 75.94 30 HIS B O 1
ATOM 2123 N N . LEU B 1 31 ? -10.305 -26.297 -14.594 1 76 31 LEU B N 1
ATOM 2124 C CA . LEU B 1 31 ? -9.141 -25.875 -15.367 1 76 31 LEU B CA 1
ATOM 2125 C C . LEU B 1 31 ? -8.398 -27.078 -15.93 1 76 31 LEU B C 1
ATOM 2127 O O . LEU B 1 31 ? -7.984 -27.078 -17.094 1 76 31 LEU B O 1
ATOM 2131 N N . ILE B 1 32 ? -8.32 -28.109 -15.164 1 79.12 32 ILE B N 1
ATOM 2132 C CA . ILE B 1 32 ? -7.664 -29.328 -15.625 1 79.12 32 ILE B CA 1
ATOM 2133 C C . ILE B 1 32 ? -8.508 -29.984 -16.719 1 79.12 32 ILE B C 1
ATOM 2135 O O . ILE B 1 32 ? -7.973 -30.422 -17.734 1 79.12 32 ILE B O 1
ATOM 2139 N N . LYS B 1 33 ? -9.789 -29.953 -16.484 1 76.31 33 LYS B N 1
ATOM 2140 C CA . LYS B 1 33 ? -10.711 -30.578 -17.438 1 76.31 33 LYS B CA 1
ATOM 2141 C C . LYS B 1 33 ? -10.633 -29.891 -18.797 1 76.31 33 LYS B C 1
ATOM 2143 O O . LYS B 1 33 ? -10.742 -30.547 -19.844 1 76.31 33 LYS B O 1
ATOM 2148 N N . ILE B 1 34 ? -10.352 -28.625 -18.828 1 73.31 34 ILE B N 1
ATOM 2149 C CA . ILE B 1 34 ? -10.391 -27.906 -20.094 1 73.31 34 ILE B CA 1
ATOM 2150 C C . ILE B 1 34 ? -9.016 -27.938 -20.75 1 73.31 34 ILE B C 1
ATOM 2152 O O . ILE B 1 34 ? -8.82 -27.359 -21.812 1 73.31 34 ILE B O 1
ATOM 2156 N N . GLY B 1 35 ? -7.988 -28.547 -20.047 1 71.88 35 GLY B N 1
ATOM 2157 C CA . GLY B 1 35 ? -6.762 -28.828 -20.766 1 71.88 35 GLY B CA 1
ATOM 2158 C C . GLY B 1 35 ? -5.539 -28.172 -20.156 1 71.88 35 GLY B C 1
ATOM 2159 O O . GLY B 1 35 ? -4.434 -28.281 -20.688 1 71.88 35 GLY B O 1
ATOM 2160 N N . CYS B 1 36 ? -5.695 -27.516 -19.047 1 74.81 36 CYS B N 1
ATOM 2161 C CA . CYS B 1 36 ? -4.523 -26.969 -18.375 1 74.81 36 CYS B CA 1
ATOM 2162 C C . CYS B 1 36 ? -3.643 -28.078 -17.828 1 74.81 36 CYS B C 1
ATOM 2164 O O . CYS B 1 36 ? -4.148 -29.078 -17.328 1 74.81 36 CYS B O 1
ATOM 2166 N N . GLU B 1 37 ? -2.35 -27.844 -17.953 1 76.12 37 GLU B N 1
ATOM 2167 C CA . GLU B 1 37 ? -1.367 -28.844 -17.531 1 76.12 37 GLU B CA 1
ATOM 2168 C C . GLU B 1 37 ? -0.807 -28.516 -16.156 1 76.12 37 GLU B C 1
ATOM 2170 O O . GLU B 1 37 ? 0.056 -29.234 -15.641 1 76.12 37 GLU B O 1
ATOM 2175 N N . GLY B 1 38 ? -1.289 -27.469 -15.633 1 81.81 38 GLY B N 1
ATOM 2176 C CA . GLY B 1 38 ? -0.94 -27.031 -14.289 1 81.81 38 GLY B CA 1
ATOM 2177 C C . GLY B 1 38 ? -1.839 -25.922 -13.773 1 81.81 38 GLY B C 1
ATOM 2178 O O . GLY B 1 38 ? -2.703 -25.422 -14.5 1 81.81 38 GLY B O 1
ATOM 2179 N N . LEU B 1 39 ? -1.594 -25.656 -12.5 1 84.06 39 LEU B N 1
ATOM 2180 C CA . LEU B 1 39 ? -2.438 -24.672 -11.836 1 84.06 39 LEU B CA 1
ATOM 2181 C C . LEU B 1 39 ? -1.59 -23.578 -11.188 1 84.06 39 LEU B C 1
ATOM 2183 O O . LEU B 1 39 ? -0.535 -23.859 -10.609 1 84.06 39 LEU B O 1
ATOM 2187 N N . VAL B 1 40 ? -2.01 -22.391 -11.367 1 86.69 40 VAL B N 1
ATOM 2188 C CA . VAL B 1 40 ? -1.54 -21.281 -10.531 1 86.69 40 VAL B CA 1
ATOM 2189 C C . VAL B 1 40 ? -2.639 -20.875 -9.555 1 86.69 40 VAL B C 1
ATOM 2191 O O . VAL B 1 40 ? -3.629 -20.25 -9.945 1 86.69 40 VAL B O 1
ATOM 2194 N N . ILE B 1 41 ? -2.438 -21.234 -8.312 1 89.5 41 ILE B N 1
ATOM 2195 C CA . ILE B 1 41 ? -3.385 -20.859 -7.27 1 89.5 41 ILE B CA 1
ATOM 2196 C C . ILE B 1 41 ? -3.139 -19.406 -6.855 1 89.5 41 ILE B C 1
ATOM 2198 O O . ILE B 1 41 ? -2.139 -19.094 -6.203 1 89.5 41 ILE B O 1
ATOM 2202 N N . SER B 1 42 ? -4.02 -18.562 -7.219 1 87.81 42 SER B N 1
ATOM 2203 C CA . SER B 1 42 ? -3.914 -17.141 -6.891 1 87.81 42 SER B CA 1
ATOM 2204 C C . SER B 1 42 ? -4.516 -16.844 -5.523 1 87.81 42 SER B C 1
ATOM 2206 O O . SER B 1 42 ? -5.664 -17.203 -5.25 1 87.81 42 SER B O 1
ATOM 2208 N N . THR B 1 43 ? -3.738 -16.156 -4.641 1 91.5 43 THR B N 1
ATOM 2209 C CA . THR B 1 43 ? -4.16 -15.914 -3.266 1 91.5 43 THR B CA 1
ATOM 2210 C C . THR B 1 43 ? -4.375 -14.422 -3.023 1 91.5 43 THR B C 1
ATOM 2212 O O . THR B 1 43 ? -3.531 -13.758 -2.42 1 91.5 43 THR B O 1
ATOM 2215 N N . ASP B 1 44 ? -5.215 -13.789 -3.562 1 89.31 44 ASP B N 1
ATOM 2216 C CA . ASP B 1 44 ? -5.488 -12.375 -3.332 1 89.31 44 ASP B CA 1
ATOM 2217 C C . ASP B 1 44 ? -6.77 -12.188 -2.52 1 89.31 44 ASP B C 1
ATOM 2219 O O . ASP B 1 44 ? -7.777 -12.852 -2.781 1 89.31 44 ASP B O 1
ATOM 2223 N N . PRO B 1 45 ? -6.684 -11.312 -1.518 1 87.69 45 PRO B N 1
ATOM 2224 C CA . PRO B 1 45 ? -7.871 -11.133 -0.68 1 87.69 45 PRO B CA 1
ATOM 2225 C C . PRO B 1 45 ? -9.047 -10.539 -1.448 1 87.69 45 PRO B C 1
ATOM 2227 O O . PRO B 1 45 ? -8.859 -9.664 -2.303 1 87.69 45 PRO B O 1
ATOM 2230 N N . PRO B 1 46 ? -10.148 -11 -1.132 1 80.31 46 PRO B N 1
ATOM 2231 C CA . PRO B 1 46 ? -10.484 -11.977 -0.1 1 80.31 46 PRO B CA 1
ATOM 2232 C C . PRO B 1 46 ? -10.43 -13.414 -0.608 1 80.31 46 PRO B C 1
ATOM 2234 O O . PRO B 1 46 ? -10.781 -14.344 0.117 1 80.31 46 PRO B O 1
ATOM 2237 N N . HIS B 1 47 ? -9.898 -13.609 -1.79 1 81.31 47 HIS B N 1
ATOM 2238 C CA . HIS B 1 47 ? -9.953 -14.922 -2.416 1 81.31 47 HIS B CA 1
ATOM 2239 C C . HIS B 1 47 ? -8.734 -15.766 -2.055 1 81.31 47 HIS B C 1
ATOM 2241 O O . HIS B 1 47 ? -7.602 -15.383 -2.357 1 81.31 47 HIS B O 1
ATOM 2247 N N . TYR B 1 48 ? -8.992 -16.922 -1.354 1 84.88 48 TYR B N 1
ATOM 2248 C CA . TYR B 1 48 ? -7.98 -17.922 -1.02 1 84.88 48 TYR B CA 1
ATOM 2249 C C . TYR B 1 48 ? -6.812 -17.281 -0.274 1 84.88 48 TYR B C 1
ATOM 2251 O O . TYR B 1 48 ? -5.656 -17.656 -0.49 1 84.88 48 TYR B O 1
ATOM 2259 N N . PHE B 1 49 ? -7.148 -16.234 0.452 1 90.25 49 PHE B N 1
ATOM 2260 C CA . PHE B 1 49 ? -6.121 -15.539 1.226 1 90.25 49 PHE B CA 1
ATOM 2261 C C . PHE B 1 49 ? -5.633 -16.406 2.377 1 90.25 49 PHE B C 1
ATOM 2263 O O . PHE B 1 49 ? -6.441 -16.922 3.162 1 90.25 49 PHE B O 1
ATOM 2270 N N . PRO B 1 50 ? -4.258 -16.578 2.453 1 90.06 50 PRO B N 1
ATOM 2271 C CA . PRO B 1 50 ? -3.719 -17.594 3.348 1 90.06 50 PRO B CA 1
ATOM 2272 C C . PRO B 1 50 ? -4.129 -17.391 4.805 1 90.06 50 PRO B C 1
ATOM 2274 O O . PRO B 1 50 ? -4.473 -18.359 5.496 1 90.06 50 PRO B O 1
ATOM 2277 N N . SER B 1 51 ? -4.156 -16.172 5.246 1 85.81 51 SER B N 1
ATOM 2278 C CA . SER B 1 51 ? -4.414 -15.914 6.66 1 85.81 51 SER B CA 1
ATOM 2279 C C . SER B 1 51 ? -5.879 -16.156 7.008 1 85.81 51 SER B C 1
ATOM 2281 O O . SER B 1 51 ? -6.227 -16.297 8.18 1 85.81 51 SER B O 1
ATOM 2283 N N . THR B 1 52 ? -6.711 -16.266 6.012 1 84.19 52 THR B N 1
ATOM 2284 C CA . THR B 1 52 ? -8.125 -16.438 6.301 1 84.19 52 THR B CA 1
ATOM 2285 C C . THR B 1 52 ? -8.602 -17.828 5.867 1 84.19 52 THR B C 1
ATOM 2287 O O . THR B 1 52 ? -9.773 -18.156 6.031 1 84.19 52 THR B O 1
ATOM 2290 N N . LEU B 1 53 ? -7.734 -18.625 5.27 1 84.81 53 LEU B N 1
ATOM 2291 C CA . LEU B 1 53 ? -8.086 -19.969 4.836 1 84.81 53 LEU B CA 1
ATOM 2292 C C . LEU B 1 53 ? -8.172 -20.922 6.023 1 84.81 53 LEU B C 1
ATOM 2294 O O . LEU B 1 53 ? -7.266 -20.953 6.863 1 84.81 53 LEU B O 1
ATOM 2298 N N . HIS B 1 54 ? -9.258 -21.625 6.039 1 84.38 54 HIS B N 1
ATOM 2299 C CA . HIS B 1 54 ? -9.422 -22.625 7.078 1 84.38 54 HIS B CA 1
ATOM 2300 C C . HIS B 1 54 ? -8.516 -23.828 6.82 1 84.38 54 HIS B C 1
ATOM 2302 O O . HIS B 1 54 ? -8.289 -24.203 5.668 1 84.38 54 HIS B O 1
ATOM 2308 N N . ARG B 1 55 ? -8.117 -24.5 7.91 1 87.06 55 ARG B N 1
ATOM 2309 C CA . ARG B 1 55 ? -7.242 -25.656 7.836 1 87.06 55 ARG B CA 1
ATOM 2310 C C . ARG B 1 55 ? -7.871 -26.766 7 1 87.06 55 ARG B C 1
ATOM 2312 O O . ARG B 1 55 ? -7.18 -27.453 6.234 1 87.06 55 ARG B O 1
ATOM 2319 N N . GLU B 1 56 ? -9.18 -26.906 7.152 1 87.38 56 GLU B N 1
ATOM 2320 C CA . GLU B 1 56 ? -9.891 -27.938 6.414 1 87.38 56 GLU B CA 1
ATOM 2321 C C . GLU B 1 56 ? -9.859 -27.672 4.914 1 87.38 56 GLU B C 1
ATOM 2323 O O . GLU B 1 56 ? -9.75 -28.594 4.113 1 87.38 56 GLU B O 1
ATOM 2328 N N . SER B 1 57 ? -9.938 -26.359 4.605 1 81.62 57 SER B N 1
ATOM 2329 C CA . SER B 1 57 ? -9.883 -26 3.193 1 81.62 57 SER B CA 1
ATOM 2330 C C . SER B 1 57 ? -8.508 -26.281 2.602 1 81.62 57 SER B C 1
ATOM 2332 O O . SER B 1 57 ? -8.398 -26.766 1.471 1 81.62 57 SER B O 1
ATOM 2334 N N . VAL B 1 58 ? -7.469 -26.031 3.363 1 88.12 58 VAL B N 1
ATOM 2335 C CA . VAL B 1 58 ? -6.102 -26.266 2.922 1 88.12 58 VAL B CA 1
ATOM 2336 C C . VAL B 1 58 ? -5.871 -27.766 2.732 1 88.12 58 VAL B C 1
ATOM 2338 O O . VAL B 1 58 ? -5.273 -28.188 1.741 1 88.12 58 VAL B O 1
ATOM 2341 N N . ARG B 1 59 ? -6.375 -28.547 3.611 1 90.31 59 ARG B N 1
ATOM 2342 C CA . ARG B 1 59 ? -6.242 -30 3.514 1 90.31 59 ARG B CA 1
ATOM 2343 C C . ARG B 1 59 ? -6.957 -30.531 2.277 1 90.31 59 ARG B C 1
ATOM 2345 O O . ARG B 1 59 ? -6.402 -31.344 1.535 1 90.31 59 ARG B O 1
ATOM 2352 N N . ALA B 1 60 ? -8.172 -30.094 2.098 1 85.62 60 ALA B N 1
ATOM 2353 C CA . ALA B 1 60 ? -8.945 -30.531 0.937 1 85.62 60 ALA B CA 1
ATOM 2354 C C . ALA B 1 60 ? -8.234 -30.172 -0.363 1 85.62 60 ALA B C 1
ATOM 2356 O O . ALA B 1 60 ? -8.188 -30.969 -1.298 1 85.62 60 ALA B O 1
ATOM 2357 N N . LEU B 1 61 ? -7.703 -28.984 -0.366 1 85.19 61 LEU B N 1
ATOM 2358 C CA . LEU B 1 61 ? -6.984 -28.531 -1.548 1 85.19 61 LEU B CA 1
ATOM 2359 C C . LEU B 1 61 ? -5.711 -29.328 -1.764 1 85.19 61 LEU B C 1
ATOM 2361 O O . LEU B 1 61 ? -5.383 -29.688 -2.898 1 85.19 61 LEU B O 1
ATOM 2365 N N . ARG B 1 62 ? -5.031 -29.562 -0.737 1 91.19 62 ARG B N 1
ATOM 2366 C CA . ARG B 1 62 ? -3.822 -30.375 -0.814 1 91.19 62 ARG B CA 1
ATOM 2367 C C . ARG B 1 62 ? -4.129 -31.766 -1.37 1 91.19 62 ARG B C 1
ATOM 2369 O O . ARG B 1 62 ? -3.418 -32.25 -2.246 1 91.19 62 ARG B O 1
ATOM 2376 N N . ASP B 1 63 ? -5.184 -32.375 -0.854 1 91.56 63 ASP B N 1
ATOM 2377 C CA . ASP B 1 63 ? -5.594 -33.688 -1.327 1 91.56 63 ASP B CA 1
ATOM 2378 C C . ASP B 1 63 ? -5.934 -33.656 -2.816 1 91.56 63 ASP B C 1
ATOM 2380 O O . ASP B 1 63 ? -5.57 -34.562 -3.561 1 91.56 63 ASP B O 1
ATOM 2384 N N . LEU B 1 64 ? -6.598 -32.625 -3.189 1 84.56 64 LEU B N 1
ATOM 2385 C CA . LEU B 1 64 ? -6.93 -32.469 -4.598 1 84.56 64 LEU B CA 1
ATOM 2386 C C . LEU B 1 64 ? -5.668 -32.344 -5.445 1 84.56 64 LEU B C 1
ATOM 2388 O O . LEU B 1 64 ? -5.523 -33 -6.465 1 84.56 64 LEU B O 1
ATOM 2392 N N . ILE B 1 65 ? -4.762 -31.531 -5.031 1 85.56 65 ILE B N 1
ATOM 2393 C CA . ILE B 1 65 ? -3.512 -31.281 -5.742 1 85.56 65 ILE B CA 1
ATOM 2394 C C . ILE B 1 65 ? -2.719 -32.594 -5.852 1 85.56 65 ILE B C 1
ATOM 2396 O O . ILE B 1 65 ? -2.205 -32.906 -6.922 1 85.56 65 ILE B O 1
ATOM 2400 N N . ASN B 1 66 ? -2.721 -33.281 -4.773 1 88.31 66 ASN B N 1
ATOM 2401 C CA . ASN B 1 66 ? -1.982 -34.531 -4.75 1 88.31 66 ASN B CA 1
ATOM 2402 C C . ASN B 1 66 ? -2.598 -35.562 -5.691 1 88.31 66 ASN B C 1
ATOM 2404 O O . ASN B 1 66 ? -1.905 -36.469 -6.18 1 88.31 66 ASN B O 1
ATOM 2408 N N . SER B 1 67 ? -3.859 -35.344 -5.855 1 85.88 67 SER B N 1
ATOM 2409 C CA . SER B 1 67 ? -4.547 -36.312 -6.711 1 85.88 67 SER B CA 1
ATOM 2410 C C . SER B 1 67 ? -4.359 -35.969 -8.188 1 85.88 67 SER B C 1
ATOM 2412 O O . SER B 1 67 ? -4.633 -36.812 -9.055 1 85.88 67 SER B O 1
ATOM 2414 N N . LEU B 1 68 ? -3.826 -34.75 -8.328 1 77.75 68 LEU B N 1
ATOM 2415 C CA . LEU B 1 68 ? -3.641 -34.281 -9.695 1 77.75 68 LEU B CA 1
ATOM 2416 C C . LEU B 1 68 ? -2.193 -34.469 -10.141 1 77.75 68 LEU B C 1
ATOM 2418 O O . LEU B 1 68 ? -1.271 -34.344 -9.336 1 77.75 68 LEU B O 1
ATOM 2422 N N . ASP B 1 69 ? -1.92 -35.031 -11.195 1 78.81 69 ASP B N 1
ATOM 2423 C CA . ASP B 1 69 ? -0.582 -35.125 -11.773 1 78.81 69 ASP B CA 1
ATOM 2424 C C . ASP B 1 69 ? -0.257 -33.906 -12.609 1 78.81 69 ASP B C 1
ATOM 2426 O O . ASP B 1 69 ? -0.065 -34 -13.828 1 78.81 69 ASP B O 1
ATOM 2430 N N . VAL B 1 70 ? -0.307 -32.688 -11.938 1 81.56 70 VAL B N 1
ATOM 2431 C CA . VAL B 1 70 ? -0.083 -31.438 -12.633 1 81.56 70 VAL B CA 1
ATOM 2432 C C . VAL B 1 70 ? 0.886 -30.578 -11.836 1 81.56 70 VAL B C 1
ATOM 2434 O O . VAL B 1 70 ? 1.087 -30.797 -10.641 1 81.56 70 VAL B O 1
ATOM 2437 N N . VAL B 1 71 ? 1.543 -29.641 -12.516 1 82.25 71 VAL B N 1
ATOM 2438 C CA . VAL B 1 71 ? 2.393 -28.656 -11.859 1 82.25 71 VAL B CA 1
ATOM 2439 C C . VAL B 1 71 ? 1.526 -27.641 -11.133 1 82.25 71 VAL B C 1
ATOM 2441 O O . VAL B 1 71 ? 0.544 -27.141 -11.688 1 82.25 71 VAL B O 1
ATOM 2444 N N . VAL B 1 72 ? 1.866 -27.359 -9.891 1 88 72 VAL B N 1
ATOM 2445 C CA . VAL B 1 72 ? 1.074 -26.422 -9.117 1 88 72 VAL B CA 1
ATOM 2446 C C . VAL B 1 72 ? 1.975 -25.312 -8.578 1 88 72 VAL B C 1
ATOM 2448 O O . VAL B 1 72 ? 3.066 -25.578 -8.07 1 88 72 VAL B O 1
ATOM 2451 N N . ALA B 1 73 ? 1.59 -24.109 -8.805 1 89.88 73 ALA B N 1
ATOM 2452 C CA . ALA B 1 73 ? 2.219 -22.922 -8.219 1 89.88 73 ALA B CA 1
ATOM 2453 C C . ALA B 1 73 ? 1.215 -22.109 -7.402 1 89.88 73 ALA B C 1
ATOM 2455 O O . ALA B 1 73 ? 0.009 -22.172 -7.652 1 89.88 73 ALA B O 1
ATOM 2456 N N . VAL B 1 74 ? 1.695 -21.453 -6.371 1 92.31 74 VAL B N 1
ATOM 2457 C CA . VAL B 1 74 ? 0.886 -20.516 -5.594 1 92.31 74 VAL B CA 1
ATOM 2458 C C . VAL B 1 74 ? 1.379 -19.094 -5.828 1 92.31 74 VAL B C 1
ATOM 2460 O O . VAL B 1 74 ? 2.572 -18.812 -5.691 1 92.31 74 VAL B O 1
ATOM 2463 N N . ARG B 1 75 ? 0.502 -18.25 -6.199 1 91.69 75 ARG B N 1
ATOM 2464 C CA . ARG B 1 75 ? 0.846 -16.844 -6.434 1 91.69 75 ARG B CA 1
ATOM 2465 C C . ARG B 1 75 ? 0.48 -15.977 -5.234 1 91.69 75 ARG B C 1
ATOM 2467 O O . ARG B 1 75 ? -0.639 -16.062 -4.723 1 91.69 75 ARG B O 1
ATOM 2474 N N . SER B 1 76 ? 1.429 -15.172 -4.898 1 94.5 76 SER B N 1
ATOM 2475 C CA . SER B 1 76 ? 1.247 -14.297 -3.742 1 94.5 76 SER B CA 1
ATOM 2476 C C . SER B 1 76 ? 0.239 -13.195 -4.035 1 94.5 76 SER B C 1
ATOM 2478 O O . SER B 1 76 ? -0.013 -12.867 -5.199 1 94.5 76 SER B O 1
ATOM 2480 N N . PRO B 1 77 ? -0.305 -12.68 -2.889 1 94.31 77 PRO B N 1
ATOM 2481 C CA . PRO B 1 77 ? -1.185 -11.523 -3.068 1 94.31 77 PRO B CA 1
ATOM 2482 C C . PRO B 1 77 ? -0.469 -10.328 -3.697 1 94.31 77 PRO B C 1
ATOM 2484 O O . PRO B 1 77 ? 0.718 -10.109 -3.443 1 94.31 77 PRO B O 1
ATOM 2487 N N . GLU B 1 78 ? -1.253 -9.594 -4.48 1 90.56 78 GLU B N 1
ATOM 2488 C CA . GLU B 1 78 ? -0.682 -8.43 -5.152 1 90.56 78 GLU B CA 1
ATOM 2489 C C . GLU B 1 78 ? -1.343 -7.141 -4.676 1 90.56 78 GLU B C 1
ATOM 2491 O O . GLU B 1 78 ? -0.802 -6.051 -4.879 1 90.56 78 GLU B O 1
ATOM 2496 N N . THR B 1 79 ? -2.438 -7.273 -4.02 1 91.69 79 THR B N 1
ATOM 2497 C CA . THR B 1 79 ? -3.215 -6.105 -3.619 1 91.69 79 THR B CA 1
ATOM 2498 C C . THR B 1 79 ? -2.432 -5.246 -2.633 1 91.69 79 THR B C 1
ATOM 2500 O O . THR B 1 79 ? -2.203 -5.656 -1.491 1 91.69 79 THR B O 1
ATOM 2503 N N . ASP B 1 80 ? -1.976 -4.109 -3.051 1 93.81 80 ASP B N 1
ATOM 2504 C CA . ASP B 1 80 ? -1.342 -3.061 -2.258 1 93.81 80 ASP B CA 1
ATOM 2505 C C . ASP B 1 80 ? 0.009 -3.521 -1.715 1 93.81 80 ASP B C 1
ATOM 2507 O O . ASP B 1 80 ? 0.576 -2.887 -0.824 1 93.81 80 ASP B O 1
ATOM 2511 N N . VAL B 1 81 ? 0.474 -4.621 -2.271 1 96.06 81 VAL B N 1
ATOM 2512 C CA . VAL B 1 81 ? 1.749 -5.16 -1.807 1 96.06 81 VAL B CA 1
ATOM 2513 C C . VAL B 1 81 ? 2.898 -4.352 -2.404 1 96.06 81 VAL B C 1
ATOM 2515 O O . VAL B 1 81 ? 2.891 -4.039 -3.598 1 96.06 81 VAL B O 1
ATOM 2518 N N . ASN B 1 82 ? 3.838 -3.953 -1.54 1 96.31 82 ASN B N 1
ATOM 2519 C CA . ASN B 1 82 ? 5.078 -3.289 -1.927 1 96.31 82 ASN B CA 1
ATOM 2520 C C . ASN B 1 82 ? 6.184 -3.525 -0.901 1 96.31 82 ASN B C 1
ATOM 2522 O O . ASN B 1 82 ? 6.285 -2.793 0.086 1 96.31 82 ASN B O 1
ATOM 2526 N N . ILE B 1 83 ? 7.035 -4.484 -1.19 1 97.81 83 ILE B N 1
ATOM 2527 C CA . ILE B 1 83 ? 8.055 -4.812 -0.2 1 97.81 83 ILE B CA 1
ATOM 2528 C C . ILE B 1 83 ? 9.117 -3.721 -0.17 1 97.81 83 ILE B C 1
ATOM 2530 O O . ILE B 1 83 ? 9.914 -3.648 0.767 1 97.81 83 ILE B O 1
ATOM 2534 N N . PHE B 1 84 ? 9.117 -2.877 -1.192 1 96 84 PHE B N 1
ATOM 2535 C CA . PHE B 1 84 ? 10.125 -1.831 -1.297 1 96 84 PHE B CA 1
ATOM 2536 C C . PHE B 1 84 ? 9.586 -0.502 -0.784 1 96 84 PHE B C 1
ATOM 2538 O O . PHE B 1 84 ? 10.227 0.538 -0.937 1 96 84 PHE B O 1
ATOM 2545 N N . SER B 1 85 ? 8.398 -0.49 -0.216 1 95.5 85 SER B N 1
ATOM 2546 C CA . SER B 1 85 ? 7.832 0.738 0.333 1 95.5 85 SER B CA 1
ATOM 2547 C C . SER B 1 85 ? 8.797 1.403 1.308 1 95.5 85 SER B C 1
ATOM 2549 O O . SER B 1 85 ? 9.43 0.727 2.125 1 95.5 85 SER B O 1
ATOM 2551 N N . SER B 1 86 ? 8.891 2.729 1.221 1 93.31 86 SER B N 1
ATOM 2552 C CA . SER B 1 86 ? 9.68 3.457 2.209 1 93.31 86 SER B CA 1
ATOM 2553 C C . SER B 1 86 ? 8.961 3.518 3.553 1 93.31 86 SER B C 1
ATOM 2555 O O . SER B 1 86 ? 9.57 3.859 4.57 1 93.31 86 SER B O 1
ATOM 2557 N N . ASN B 1 87 ? 7.652 3.217 3.584 1 95.19 87 ASN B N 1
ATOM 2558 C CA . ASN B 1 87 ? 6.926 3.012 4.832 1 95.19 87 ASN B CA 1
ATOM 2559 C C . ASN B 1 87 ? 7.211 1.634 5.426 1 95.19 87 ASN B C 1
ATOM 2561 O O . ASN B 1 87 ? 6.77 0.618 4.887 1 95.19 87 ASN B O 1
ATOM 2565 N N . PRO B 1 88 ? 7.922 1.568 6.559 1 95.38 88 PRO B N 1
ATOM 2566 C CA . PRO B 1 88 ? 8.352 0.271 7.082 1 95.38 88 PRO B CA 1
ATOM 2567 C C . PRO B 1 88 ? 7.18 -0.62 7.488 1 95.38 88 PRO B C 1
ATOM 2569 O O . PRO B 1 88 ? 7.281 -1.848 7.418 1 95.38 88 PRO B O 1
ATOM 2572 N N . TYR B 1 89 ? 6.055 -0.003 7.91 1 96.81 89 TYR B N 1
ATOM 2573 C CA . TYR B 1 89 ? 4.883 -0.802 8.25 1 96.81 89 TYR B CA 1
ATOM 2574 C C . TYR B 1 89 ? 4.328 -1.514 7.023 1 96.81 89 TYR B C 1
ATOM 2576 O O . TYR B 1 89 ? 4.004 -2.701 7.082 1 96.81 89 TYR B O 1
ATOM 2584 N N . ILE B 1 90 ? 4.305 -0.758 5.906 1 97.44 90 ILE B N 1
ATOM 2585 C CA . ILE B 1 90 ? 3.773 -1.315 4.668 1 97.44 90 ILE B CA 1
ATOM 2586 C C . ILE B 1 90 ? 4.738 -2.361 4.117 1 97.44 90 ILE B C 1
ATOM 2588 O O . ILE B 1 90 ? 4.316 -3.43 3.666 1 97.44 90 ILE B O 1
ATOM 2592 N N . SER B 1 91 ? 6.039 -2.061 4.152 1 97 91 SER B N 1
ATOM 2593 C CA . SER B 1 91 ? 7.047 -3.002 3.682 1 97 91 SER B CA 1
ATOM 2594 C C . SER B 1 91 ? 6.969 -4.324 4.441 1 97 91 SER B C 1
ATOM 2596 O O . SER B 1 91 ? 6.914 -5.395 3.83 1 97 91 SER B O 1
ATOM 2598 N N . GLU B 1 92 ? 6.863 -4.234 5.738 1 97.25 92 GLU B N 1
ATOM 2599 C CA . GLU B 1 92 ? 6.805 -5.438 6.566 1 97.25 92 GLU B CA 1
ATOM 2600 C C . GLU B 1 92 ? 5.492 -6.191 6.352 1 97.25 92 GLU B C 1
ATOM 2602 O O . GLU B 1 92 ? 5.48 -7.422 6.285 1 97.25 92 GLU B O 1
ATOM 2607 N N . ALA B 1 93 ? 4.449 -5.453 6.285 1 97.5 93 ALA B N 1
ATOM 2608 C CA . ALA B 1 93 ? 3.156 -6.082 6.023 1 97.5 93 ALA B CA 1
ATOM 2609 C C . ALA B 1 93 ? 3.158 -6.805 4.68 1 97.5 93 ALA B C 1
ATOM 2611 O O . ALA B 1 93 ? 2.584 -7.887 4.547 1 97.5 93 ALA B O 1
ATOM 2612 N N . SER B 1 94 ? 3.783 -6.223 3.676 1 97.88 94 SER B N 1
ATOM 2613 C CA . SER B 1 94 ? 3.912 -6.836 2.355 1 97.88 94 SER B CA 1
ATOM 2614 C C . SER B 1 94 ? 4.703 -8.133 2.424 1 97.88 94 SER B C 1
ATOM 2616 O O . SER B 1 94 ? 4.297 -9.148 1.846 1 97.88 94 SER B O 1
ATOM 2618 N N . ILE B 1 95 ? 5.77 -8.117 3.164 1 97.88 95 ILE B N 1
ATOM 2619 C CA . ILE B 1 95 ? 6.625 -9.289 3.307 1 97.88 95 ILE B CA 1
ATOM 2620 C C . ILE B 1 95 ? 5.852 -10.406 4.008 1 97.88 95 ILE B C 1
ATOM 2622 O O . ILE B 1 95 ? 5.895 -11.562 3.582 1 97.88 95 ILE B O 1
ATOM 2626 N N . ARG B 1 96 ? 5.113 -10.016 4.992 1 96.69 96 ARG B N 1
ATOM 2627 C CA . ARG B 1 96 ? 4.32 -11 5.715 1 96.69 96 ARG B CA 1
ATOM 2628 C C . ARG B 1 96 ? 3.283 -11.648 4.801 1 96.69 96 ARG B C 1
ATOM 2630 O O . ARG B 1 96 ? 3.078 -12.859 4.844 1 96.69 96 ARG B O 1
ATOM 2637 N N . SER B 1 97 ? 2.65 -10.789 4.012 1 96.75 97 SER B N 1
ATOM 2638 C CA . SER B 1 97 ? 1.661 -11.289 3.062 1 96.75 97 SER B CA 1
ATOM 2639 C C . SER B 1 97 ? 2.277 -12.297 2.102 1 96.75 97 SER B C 1
ATOM 2641 O O . SER B 1 97 ? 1.693 -13.352 1.841 1 96.75 97 SER B O 1
ATOM 2643 N N . ILE B 1 98 ? 3.463 -12.031 1.647 1 97.25 98 ILE B N 1
ATOM 2644 C CA . ILE B 1 98 ? 4.176 -12.891 0.707 1 97.25 98 ILE B CA 1
ATOM 2645 C C . ILE B 1 98 ? 4.633 -14.164 1.415 1 97.25 98 ILE B C 1
ATOM 2647 O O . ILE B 1 98 ? 4.461 -15.273 0.893 1 97.25 98 ILE B O 1
ATOM 2651 N N . GLU B 1 99 ? 5.141 -14.023 2.619 1 96.94 99 GLU B N 1
ATOM 2652 C CA . GLU B 1 99 ? 5.598 -15.18 3.387 1 96.94 99 GLU B CA 1
ATOM 2653 C C . GLU B 1 99 ? 4.453 -16.156 3.648 1 96.94 99 GLU B C 1
ATOM 2655 O O . GLU B 1 99 ? 4.629 -17.359 3.529 1 96.94 99 GLU B O 1
ATOM 2660 N N . ASP B 1 100 ? 3.336 -15.617 3.957 1 95.69 100 ASP B N 1
ATOM 2661 C CA . ASP B 1 100 ? 2.17 -16.469 4.191 1 95.69 100 ASP B CA 1
ATOM 2662 C C . ASP B 1 100 ? 1.815 -17.266 2.945 1 95.69 100 ASP B C 1
ATOM 2664 O O . ASP B 1 100 ? 1.443 -18.438 3.041 1 95.69 100 ASP B O 1
ATOM 2668 N N . SER B 1 101 ? 1.9 -16.609 1.815 1 95.81 101 SER B N 1
ATOM 2669 C CA . SER B 1 101 ? 1.587 -17.297 0.564 1 95.81 101 SER B CA 1
ATOM 2670 C C . SER B 1 101 ? 2.611 -18.375 0.253 1 95.81 101 SER B C 1
ATOM 2672 O O . SER B 1 101 ? 2.256 -19.469 -0.222 1 95.81 101 SER B O 1
ATOM 2674 N N . ILE B 1 102 ? 3.871 -18.109 0.48 1 95.62 102 ILE B N 1
ATOM 2675 C CA . ILE B 1 102 ? 4.918 -19.109 0.263 1 95.62 102 ILE B CA 1
ATOM 2676 C C . ILE B 1 102 ? 4.715 -20.297 1.208 1 95.62 102 ILE B C 1
ATOM 2678 O O . ILE B 1 102 ? 4.84 -21.453 0.801 1 95.62 102 ILE B O 1
ATOM 2682 N N . ASN B 1 103 ? 4.367 -20 2.434 1 94.56 103 ASN B N 1
ATOM 2683 C CA . ASN B 1 103 ? 4.125 -21.062 3.396 1 94.56 103 ASN B CA 1
ATOM 2684 C C . ASN B 1 103 ? 2.902 -21.891 3.016 1 94.56 103 ASN B C 1
ATOM 2686 O O . ASN B 1 103 ? 2.881 -23.109 3.23 1 94.56 103 ASN B O 1
ATOM 2690 N N . LEU B 1 104 ? 1.917 -21.234 2.486 1 94.31 104 LEU B N 1
ATOM 2691 C CA . LEU B 1 104 ? 0.785 -21.984 1.947 1 94.31 104 LEU B CA 1
ATOM 2692 C C . LEU B 1 104 ? 1.231 -22.906 0.82 1 94.31 104 LEU B C 1
ATOM 2694 O O . LEU B 1 104 ? 0.81 -24.062 0.758 1 94.31 104 LEU B O 1
ATOM 2698 N N . SER B 1 105 ? 2.018 -22.375 -0.057 1 94.31 105 SER B N 1
ATOM 2699 C CA . SER B 1 105 ? 2.57 -23.188 -1.141 1 94.31 105 SER B CA 1
ATOM 2700 C C . SER B 1 105 ? 3.252 -24.438 -0.604 1 94.31 105 SER B C 1
ATOM 2702 O O . SER B 1 105 ? 3.012 -25.547 -1.099 1 94.31 105 SER B O 1
ATOM 2704 N N . LEU B 1 106 ? 4.051 -24.312 0.411 1 93.06 106 LEU B N 1
ATOM 2705 C CA . LEU B 1 106 ? 4.742 -25.438 1.034 1 93.06 106 LEU B CA 1
ATOM 2706 C C . LEU B 1 106 ? 3.746 -26.406 1.657 1 93.06 106 LEU B C 1
ATOM 2708 O O . LEU B 1 106 ? 3.873 -27.625 1.492 1 93.06 106 LEU B O 1
ATOM 2712 N N . SER B 1 107 ? 2.73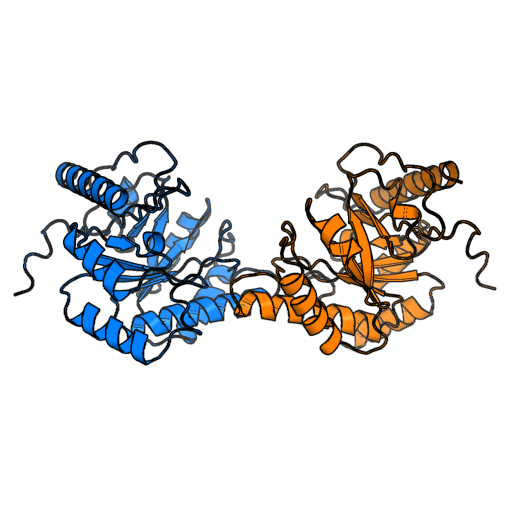4 -25.875 2.281 1 92.56 107 SER B N 1
ATOM 2713 C CA . SER B 1 107 ? 1.729 -26.703 2.941 1 92.56 107 SER B CA 1
ATOM 2714 C C . SER B 1 107 ? 0.928 -27.516 1.926 1 92.56 107 SER B C 1
ATOM 2716 O O . SER B 1 107 ? 0.461 -28.609 2.23 1 92.56 107 SER B O 1
ATOM 2718 N N . LEU B 1 108 ? 0.803 -27.031 0.721 1 92.19 108 LEU B N 1
ATOM 2719 C CA . LEU B 1 108 ? 0.039 -27.688 -0.336 1 92.19 108 LEU B CA 1
ATOM 2720 C C . LEU B 1 108 ? 0.922 -28.625 -1.138 1 92.19 108 LEU B C 1
ATOM 2722 O O . LEU B 1 108 ? 0.434 -29.344 -2.014 1 92.19 108 LEU B O 1
ATOM 2726 N N . ASN B 1 109 ? 2.174 -28.625 -0.827 1 90.94 109 ASN B N 1
ATOM 2727 C CA . ASN B 1 109 ? 3.148 -29.375 -1.621 1 90.94 109 ASN B CA 1
ATOM 2728 C C . ASN B 1 109 ? 3.172 -28.891 -3.068 1 90.94 109 ASN B C 1
ATOM 2730 O O . ASN B 1 109 ? 3.266 -29.703 -3.994 1 90.94 109 ASN B O 1
ATOM 2734 N N . ALA B 1 110 ? 2.98 -27.562 -3.225 1 90.81 110 ALA B N 1
ATOM 2735 C CA . ALA B 1 110 ? 3.086 -26.969 -4.559 1 90.81 110 ALA B CA 1
ATOM 2736 C C . ALA B 1 110 ? 4.531 -27 -5.055 1 90.81 110 ALA B C 1
ATOM 2738 O O . ALA B 1 110 ? 5.461 -27.141 -4.262 1 90.81 110 ALA B O 1
ATOM 2739 N N . ASP B 1 111 ? 4.66 -26.891 -6.34 1 86.88 111 ASP B N 1
ATOM 2740 C CA . ASP B 1 111 ? 5.977 -27 -6.953 1 86.88 111 ASP B CA 1
ATOM 2741 C C . ASP B 1 111 ? 6.805 -25.75 -6.695 1 86.88 111 ASP B C 1
ATOM 2743 O O . ASP B 1 111 ? 8.016 -25.828 -6.484 1 86.88 111 ASP B O 1
ATOM 2747 N N . PHE B 1 112 ? 6.195 -24.562 -6.742 1 88.56 112 PHE B N 1
ATOM 2748 C CA . PHE B 1 112 ? 6.883 -23.312 -6.484 1 88.56 112 PHE B CA 1
ATOM 2749 C C . PHE B 1 112 ? 5.883 -22.203 -6.184 1 88.56 112 PHE B C 1
ATOM 2751 O O . PHE B 1 112 ? 4.672 -22.391 -6.312 1 88.56 112 PHE B O 1
ATOM 2758 N N . SER B 1 113 ? 6.426 -21.078 -5.703 1 92.38 113 SER B N 1
ATOM 2759 C CA . SER B 1 113 ? 5.648 -19.875 -5.445 1 92.38 113 SER B CA 1
ATOM 2760 C C . SER B 1 113 ? 6 -18.766 -6.438 1 92.38 113 SER B C 1
ATOM 2762 O O . SER B 1 113 ? 7.168 -18.578 -6.781 1 92.38 113 SER B O 1
ATOM 2764 N N . ILE B 1 114 ? 4.98 -18.094 -6.887 1 90.5 114 ILE B N 1
ATOM 2765 C CA . ILE B 1 114 ? 5.188 -16.906 -7.688 1 90.5 114 ILE B CA 1
ATOM 2766 C C . ILE B 1 114 ? 4.98 -15.656 -6.824 1 90.5 114 ILE B C 1
ATOM 2768 O O . ILE B 1 114 ? 3.926 -15.5 -6.203 1 90.5 114 ILE B O 1
ATOM 2772 N N . ILE B 1 115 ? 5.992 -14.844 -6.777 1 92.75 115 ILE B N 1
ATOM 2773 C CA . ILE B 1 115 ? 5.848 -13.656 -5.945 1 92.75 115 ILE B CA 1
ATOM 2774 C C . ILE B 1 115 ? 6.043 -12.406 -6.797 1 92.75 115 ILE B C 1
ATOM 2776 O O . ILE B 1 115 ? 6.898 -12.375 -7.684 1 92.75 115 ILE B O 1
ATOM 2780 N N . ARG B 1 116 ? 5.18 -11.43 -6.559 1 88.06 116 ARG B N 1
ATOM 2781 C CA . ARG B 1 116 ? 5.316 -10.078 -7.094 1 88.06 116 ARG B CA 1
ATOM 2782 C C . ARG B 1 116 ? 5.609 -9.078 -5.98 1 88.06 116 ARG B C 1
ATOM 2784 O O . ARG B 1 116 ? 4.695 -8.641 -5.273 1 88.06 116 ARG B O 1
ATOM 2791 N N . PRO B 1 117 ? 6.824 -8.688 -5.902 1 93.12 117 PRO B N 1
ATOM 2792 C CA . PRO B 1 117 ? 7.238 -7.867 -4.766 1 93.12 117 PRO B CA 1
ATOM 2793 C C . PRO B 1 117 ? 6.566 -6.5 -4.75 1 93.12 117 PRO B C 1
ATOM 2795 O O . PRO B 1 117 ? 6.477 -5.863 -3.697 1 93.12 117 PRO B O 1
ATOM 2798 N N . SER B 1 118 ? 6.219 -6.039 -5.945 1 91.38 118 SER B N 1
ATOM 2799 C CA . SER B 1 118 ? 5.59 -4.73 -6.07 1 91.38 118 SER B CA 1
ATOM 2800 C C . SER B 1 118 ? 4.781 -4.625 -7.359 1 91.38 118 SER B C 1
ATOM 2802 O O . SER B 1 118 ? 5.023 -5.371 -8.312 1 91.38 118 SER B O 1
ATOM 2804 N N . ASN B 1 119 ? 3.797 -3.736 -7.285 1 84.62 119 ASN B N 1
ATOM 2805 C CA . ASN B 1 119 ? 3.027 -3.475 -8.5 1 84.62 119 ASN B CA 1
ATOM 2806 C C . ASN B 1 119 ? 3.65 -2.355 -9.328 1 84.62 119 ASN B C 1
ATOM 2808 O O . ASN B 1 119 ? 3.156 -2.031 -10.406 1 84.62 119 ASN B O 1
ATOM 2812 N N . SER B 1 120 ? 4.711 -1.81 -8.82 1 82.44 120 SER B N 1
ATOM 2813 C CA . SER B 1 120 ? 5.445 -0.774 -9.539 1 82.44 120 SER B CA 1
ATOM 2814 C C . SER B 1 120 ? 6.824 -1.273 -9.969 1 82.44 120 SER B C 1
ATOM 2816 O O . SER B 1 120 ? 7.211 -2.398 -9.641 1 82.44 120 SER B O 1
ATOM 2818 N N . ALA B 1 121 ? 7.469 -0.463 -10.703 1 82.12 121 ALA B N 1
ATOM 2819 C CA . ALA B 1 121 ? 8.805 -0.801 -11.18 1 82.12 121 ALA B CA 1
ATOM 2820 C C . ALA B 1 121 ? 9.75 -1.094 -10.016 1 82.12 121 ALA B C 1
ATOM 2822 O O . ALA B 1 121 ? 9.719 -0.403 -8.992 1 82.12 121 ALA B O 1
ATOM 2823 N N . ILE B 1 122 ? 10.547 -2.066 -10.18 1 86.25 122 ILE B N 1
ATOM 2824 C CA . ILE B 1 122 ? 11.516 -2.457 -9.156 1 86.25 122 ILE B CA 1
ATOM 2825 C C . ILE B 1 122 ? 12.578 -1.367 -9.016 1 86.25 122 ILE B C 1
ATOM 2827 O O . ILE B 1 122 ? 12.961 -0.731 -10 1 86.25 122 ILE B O 1
ATOM 2831 N N . PRO B 1 123 ? 13.039 -1.2 -7.766 1 89.44 123 PRO B N 1
ATOM 2832 C CA . PRO B 1 123 ? 14.156 -0.272 -7.605 1 89.44 123 PRO B CA 1
ATOM 2833 C C . PRO B 1 123 ? 15.43 -0.753 -8.305 1 89.44 123 PRO B C 1
ATOM 2835 O O . PRO B 1 123 ? 15.664 -1.96 -8.406 1 89.44 123 PRO B O 1
ATOM 2838 N N . GLN B 1 124 ? 16.234 0.188 -8.742 1 87.88 124 GLN B N 1
ATOM 2839 C CA . GLN B 1 124 ? 17.484 -0.15 -9.391 1 87.88 124 GLN B CA 1
ATOM 2840 C C . GLN B 1 124 ? 18.578 -0.426 -8.359 1 87.88 124 GLN B C 1
ATOM 2842 O O . GLN B 1 124 ? 19.688 -0.839 -8.711 1 87.88 124 GLN B O 1
ATOM 2847 N N . ASN B 1 125 ? 18.281 -0.404 -7.191 1 91.81 125 ASN B N 1
ATOM 2848 C CA . ASN B 1 125 ? 19.188 -0.691 -6.094 1 91.81 125 ASN B CA 1
ATOM 2849 C C . ASN B 1 125 ? 19.25 -2.186 -5.789 1 91.81 125 ASN B C 1
ATOM 2851 O O . ASN B 1 125 ? 18.422 -2.707 -5.043 1 91.81 125 ASN B O 1
ATOM 2855 N N . TYR B 1 126 ? 20.328 -2.844 -6.32 1 91.94 126 TYR B N 1
ATOM 2856 C CA . TYR B 1 126 ? 20.484 -4.285 -6.168 1 91.94 126 TYR B CA 1
ATOM 2857 C C . TYR B 1 126 ? 20.547 -4.676 -4.695 1 91.94 126 TYR B C 1
ATOM 2859 O O . TYR B 1 126 ? 19.953 -5.676 -4.289 1 91.94 126 TYR B O 1
ATOM 2867 N N . GLY B 1 127 ? 21.266 -3.914 -3.906 1 94.19 127 GLY B N 1
ATOM 2868 C CA . GLY B 1 127 ? 21.375 -4.199 -2.484 1 94.19 127 GLY B CA 1
ATOM 2869 C C . GLY B 1 127 ? 20.031 -4.215 -1.773 1 94.19 127 GLY B C 1
ATOM 2870 O O . GLY B 1 127 ? 19.766 -5.102 -0.959 1 94.19 127 GLY B O 1
ATOM 2871 N N . LEU B 1 128 ? 19.203 -3.279 -2.115 1 95 128 LEU B N 1
ATOM 2872 C CA . LEU B 1 128 ? 17.875 -3.213 -1.519 1 95 128 LEU B CA 1
ATOM 2873 C C . LEU B 1 128 ? 17.031 -4.414 -1.931 1 95 128 LEU B C 1
ATOM 2875 O O . LEU B 1 128 ? 16.406 -5.055 -1.086 1 95 128 LEU B O 1
ATOM 2879 N N . VAL B 1 129 ? 17.031 -4.711 -3.211 1 93.69 129 VAL B N 1
ATOM 2880 C CA . VAL B 1 129 ? 16.25 -5.84 -3.719 1 93.69 129 VAL B CA 1
ATOM 2881 C C . VAL B 1 129 ? 16.703 -7.129 -3.033 1 93.69 129 VAL B C 1
ATOM 2883 O O . VAL B 1 129 ? 15.883 -7.887 -2.518 1 93.69 129 VAL B O 1
ATOM 2886 N N . MET B 1 130 ? 17.969 -7.332 -2.951 1 93.5 130 MET B N 1
ATOM 2887 C CA . MET B 1 130 ? 18.516 -8.562 -2.381 1 93.5 130 MET B CA 1
ATOM 2888 C C . MET B 1 130 ? 18.234 -8.641 -0.884 1 93.5 130 MET B C 1
ATOM 2890 O O . MET B 1 130 ? 17.938 -9.711 -0.356 1 93.5 130 MET B O 1
ATOM 2894 N N . SER B 1 131 ? 18.344 -7.523 -0.24 1 96.12 131 SER B N 1
ATOM 2895 C CA . SER B 1 131 ? 18.062 -7.516 1.191 1 96.12 131 SER B CA 1
ATOM 2896 C C . SER B 1 131 ? 16.625 -7.941 1.472 1 96.12 131 SER B C 1
ATOM 2898 O O . SER B 1 131 ? 16.375 -8.719 2.395 1 96.12 131 SER B O 1
ATOM 2900 N N . LYS B 1 132 ? 15.695 -7.414 0.68 1 96.81 132 LYS B N 1
ATOM 2901 C CA . LYS B 1 132 ? 14.289 -7.773 0.855 1 96.81 132 LYS B CA 1
ATOM 2902 C C . LYS B 1 132 ? 14.047 -9.242 0.524 1 96.81 132 LYS B C 1
ATOM 2904 O O . LYS B 1 132 ? 13.312 -9.93 1.231 1 96.81 132 LYS B O 1
ATOM 2909 N N . LEU B 1 133 ? 14.688 -9.742 -0.519 1 93.69 133 LEU B N 1
ATOM 2910 C CA . LEU B 1 133 ? 14.555 -11.148 -0.903 1 93.69 133 LEU B CA 1
ATOM 2911 C C . LEU B 1 133 ? 15.133 -12.062 0.172 1 93.69 133 LEU B C 1
ATOM 2913 O O . LEU B 1 133 ? 14.539 -13.094 0.5 1 93.69 133 LEU B O 1
ATOM 2917 N N . GLN B 1 134 ? 16.25 -11.695 0.723 1 94.69 134 GLN B N 1
ATOM 2918 C CA . GLN B 1 134 ? 16.859 -12.477 1.788 1 94.69 134 GLN B CA 1
ATOM 2919 C C . GLN B 1 134 ? 15.977 -12.516 3.029 1 94.69 134 GLN B C 1
ATOM 2921 O O . GLN B 1 134 ? 15.875 -13.547 3.693 1 94.69 134 GLN B O 1
ATOM 2926 N N . ARG B 1 135 ? 15.391 -11.391 3.287 1 96.62 135 ARG B N 1
ATOM 2927 C CA . ARG B 1 135 ? 14.453 -11.344 4.406 1 96.62 135 ARG B CA 1
ATOM 2928 C C . ARG B 1 135 ? 13.305 -12.32 4.199 1 96.62 135 ARG B C 1
ATOM 2930 O O . ARG B 1 135 ? 12.922 -13.047 5.121 1 96.62 135 ARG B O 1
ATOM 2937 N N . ILE B 1 136 ? 12.758 -12.344 3.006 1 96.25 136 ILE B N 1
ATOM 2938 C CA . ILE B 1 136 ? 11.656 -13.25 2.684 1 96.25 136 ILE B CA 1
ATOM 2939 C C . ILE B 1 136 ? 12.141 -14.695 2.781 1 96.25 136 ILE B C 1
ATOM 2941 O O . ILE B 1 136 ? 11.5 -15.523 3.436 1 96.25 136 ILE B O 1
ATOM 2945 N N . LEU B 1 137 ? 13.297 -15.016 2.223 1 93.31 137 LEU B N 1
ATOM 2946 C CA . LEU B 1 137 ? 13.828 -16.375 2.174 1 93.31 137 LEU B CA 1
ATOM 2947 C C . LEU B 1 137 ? 14.141 -16.891 3.576 1 93.31 137 LEU B C 1
ATOM 2949 O O . LEU B 1 137 ? 13.992 -18.078 3.852 1 93.31 137 LEU B O 1
ATOM 2953 N N . SER B 1 138 ? 14.523 -15.953 4.434 1 94.31 138 SER B N 1
ATOM 2954 C CA . SER B 1 138 ? 14.844 -16.344 5.805 1 94.31 138 SER B CA 1
ATOM 2955 C C . SER B 1 138 ? 13.586 -16.656 6.605 1 94.31 138 SER B C 1
ATOM 2957 O O . SER B 1 138 ? 13.648 -17.328 7.629 1 94.31 138 SER B O 1
ATOM 2959 N N . GLY B 1 139 ? 12.461 -16.141 6.148 1 93.12 139 GLY B N 1
ATOM 2960 C CA . GLY B 1 139 ? 11.211 -16.312 6.871 1 93.12 139 GLY B CA 1
ATOM 2961 C C . GLY B 1 139 ? 10.398 -17.5 6.383 1 93.12 139 GLY B C 1
ATOM 2962 O O . GLY B 1 139 ? 9.312 -17.766 6.906 1 93.12 139 GLY B O 1
ATOM 2963 N N . VAL B 1 140 ? 10.883 -18.172 5.348 1 93.38 140 VAL B N 1
ATOM 2964 C CA . VAL B 1 140 ? 10.109 -19.281 4.793 1 93.38 140 VAL B CA 1
ATOM 2965 C C . VAL B 1 140 ? 10.945 -20.562 4.82 1 93.38 140 VAL B C 1
ATOM 2967 O O . VAL B 1 140 ? 12.141 -20.516 5.121 1 93.38 140 VAL B O 1
ATOM 2970 N N . GLY B 1 141 ? 10.344 -21.688 4.699 1 87.69 141 GLY B N 1
ATOM 2971 C CA . GLY B 1 141 ? 11.023 -22.969 4.727 1 87.69 141 GLY B CA 1
ATOM 2972 C C . GLY B 1 141 ? 12.117 -23.094 3.68 1 87.69 141 GLY B C 1
ATOM 2973 O O . GLY B 1 141 ? 12.016 -22.5 2.604 1 87.69 141 GLY B O 1
ATOM 2974 N N . ARG B 1 142 ? 13.078 -23.969 3.914 1 84.62 142 ARG B N 1
ATOM 2975 C CA . ARG B 1 142 ? 14.266 -24.094 3.07 1 84.62 142 ARG B CA 1
ATOM 2976 C C . ARG B 1 142 ? 13.914 -24.75 1.737 1 84.62 142 ARG B C 1
ATOM 2978 O O . ARG B 1 142 ? 14.656 -24.625 0.763 1 84.62 142 ARG B O 1
ATOM 2985 N N . ASN B 1 143 ? 12.781 -25.391 1.648 1 88.62 143 ASN B N 1
ATOM 2986 C CA . ASN B 1 143 ? 12.422 -26.109 0.434 1 88.62 143 ASN B CA 1
ATOM 2987 C C . ASN B 1 143 ? 11.516 -25.266 -0.468 1 88.62 143 ASN B C 1
ATOM 2989 O O . ASN B 1 143 ? 10.922 -25.781 -1.414 1 88.62 143 ASN B O 1
ATOM 2993 N N . ALA B 1 144 ? 11.445 -24.016 -0.133 1 90.44 144 ALA B N 1
ATOM 2994 C CA . ALA B 1 144 ? 10.602 -23.125 -0.944 1 90.44 144 ALA B CA 1
ATOM 2995 C C . ALA B 1 144 ? 11.336 -22.703 -2.215 1 90.44 144 ALA B C 1
ATOM 2997 O O . ALA B 1 144 ? 12.477 -22.234 -2.156 1 90.44 144 ALA B O 1
ATOM 2998 N N . TYR B 1 145 ? 10.75 -22.953 -3.348 1 88.88 145 TYR B N 1
ATOM 2999 C CA . TYR B 1 145 ? 11.195 -22.406 -4.625 1 88.88 145 TYR B CA 1
ATOM 3000 C C . TYR B 1 145 ? 10.32 -21.234 -5.043 1 88.88 145 TYR B C 1
ATOM 3002 O O . TYR B 1 145 ? 9.094 -21.297 -4.949 1 88.88 145 TYR B O 1
ATOM 3010 N N . ILE B 1 146 ? 11 -20.141 -5.469 1 89.62 146 ILE B N 1
ATOM 3011 C CA . ILE B 1 146 ? 10.297 -18.891 -5.707 1 89.62 146 ILE B CA 1
ATOM 3012 C C . ILE B 1 146 ? 10.539 -18.422 -7.145 1 89.62 146 ILE B C 1
ATOM 3014 O O . ILE B 1 146 ? 11.672 -18.469 -7.633 1 89.62 146 ILE B O 1
ATOM 3018 N N . ALA B 1 147 ? 9.492 -18.125 -7.789 1 86.75 147 ALA B N 1
ATOM 3019 C CA . ALA B 1 147 ? 9.547 -17.406 -9.062 1 86.75 147 ALA B CA 1
ATOM 3020 C C . ALA B 1 147 ? 9.242 -15.93 -8.867 1 86.75 147 ALA B C 1
ATOM 3022 O O . ALA B 1 147 ? 8.117 -15.562 -8.516 1 86.75 147 ALA B O 1
ATOM 3023 N N . LEU B 1 148 ? 10.242 -15.109 -9.172 1 87.69 148 LEU B N 1
ATOM 3024 C CA . LEU B 1 148 ? 10.117 -13.672 -8.969 1 87.69 148 LEU B CA 1
ATOM 3025 C C . LEU B 1 148 ? 9.547 -12.992 -10.211 1 87.69 148 LEU B C 1
ATOM 3027 O O . LEU B 1 148 ? 10.07 -13.156 -11.312 1 87.69 148 LEU B O 1
ATOM 3031 N N . GLU B 1 149 ? 8.453 -12.352 -9.992 1 83.94 149 GLU B N 1
ATOM 3032 C CA . GLU B 1 149 ? 7.867 -11.508 -11.023 1 83.94 149 GLU B CA 1
ATOM 3033 C C . GLU B 1 149 ? 8.266 -10.047 -10.836 1 83.94 149 GLU B C 1
ATOM 3035 O O . GLU B 1 149 ? 7.762 -9.375 -9.938 1 83.94 149 GLU B O 1
ATOM 3040 N N . LEU B 1 150 ? 9.18 -9.562 -11.688 1 77.94 150 LEU B N 1
ATOM 3041 C CA . LEU B 1 150 ? 9.68 -8.195 -11.594 1 77.94 150 LEU B CA 1
ATOM 3042 C C . LEU B 1 150 ? 9.125 -7.332 -12.719 1 77.94 150 LEU B C 1
ATOM 3044 O O . LEU B 1 150 ? 9 -7.789 -13.852 1 77.94 150 LEU B O 1
ATOM 3048 N N . ILE B 1 151 ? 8.805 -6.141 -12.32 1 72.94 151 ILE B N 1
ATOM 3049 C CA . ILE B 1 151 ? 8.242 -5.191 -13.281 1 72.94 151 ILE B CA 1
ATOM 3050 C C . ILE B 1 151 ? 9.211 -4.031 -13.484 1 72.94 151 ILE B C 1
ATOM 3052 O O . ILE B 1 151 ? 9.891 -3.605 -12.547 1 72.94 151 ILE B O 1
ATOM 3056 N N . GLY B 1 152 ? 9.273 -3.547 -14.805 1 71.19 152 GLY B N 1
ATOM 3057 C CA . GLY B 1 152 ? 10.039 -2.338 -15.062 1 71.19 152 GLY B CA 1
ATOM 3058 C C . GLY B 1 152 ? 11.336 -2.602 -15.805 1 71.19 152 GLY B C 1
ATOM 3059 O O . GLY B 1 152 ? 11.773 -3.748 -15.906 1 71.19 152 GLY B O 1
ATOM 3060 N N . GLU B 1 153 ? 12.031 -1.602 -16.219 1 68.75 153 GLU B N 1
ATOM 3061 C CA . GLU B 1 153 ? 13.219 -1.688 -17.062 1 68.75 153 GLU B CA 1
ATOM 3062 C C . GLU B 1 153 ? 14.406 -2.256 -16.281 1 68.75 153 GLU B C 1
ATOM 3064 O O . GLU B 1 153 ? 15.289 -2.887 -16.859 1 68.75 153 GLU B O 1
ATOM 3069 N N . GLY B 1 154 ? 14.43 -2.1 -15.047 1 73.69 154 GLY B N 1
ATOM 3070 C CA . GLY B 1 154 ? 15.539 -2.572 -14.227 1 73.69 154 GLY B CA 1
ATOM 3071 C C . GLY B 1 154 ? 15.453 -4.051 -13.906 1 73.69 154 GLY B C 1
ATOM 3072 O O . GLY B 1 154 ? 16.406 -4.633 -13.375 1 73.69 154 GLY B O 1
ATOM 3073 N N . ALA B 1 155 ? 14.367 -4.656 -14.352 1 76.5 155 ALA B N 1
ATOM 3074 C CA . ALA B 1 155 ? 14.109 -6.043 -13.977 1 76.5 155 ALA B CA 1
ATOM 3075 C C . ALA B 1 155 ? 15.18 -6.973 -14.531 1 76.5 155 ALA B C 1
ATOM 3077 O O . ALA B 1 155 ? 15.664 -7.859 -13.828 1 76.5 155 ALA B O 1
ATOM 3078 N N . LEU B 1 156 ? 15.562 -6.758 -15.75 1 73.38 156 LEU B N 1
ATOM 3079 C CA . LEU B 1 156 ? 16.547 -7.629 -16.391 1 73.38 156 LEU B CA 1
ATOM 3080 C C . LEU B 1 156 ? 17.906 -7.492 -15.711 1 73.38 156 LEU B C 1
ATOM 3082 O O . LEU B 1 156 ? 18.578 -8.492 -15.453 1 73.38 156 LEU B O 1
ATOM 3086 N N . GLU B 1 157 ? 18.281 -6.281 -15.383 1 78.5 157 GLU B N 1
ATOM 3087 C CA . GLU B 1 157 ? 19.547 -6.035 -14.727 1 78.5 157 GLU B CA 1
ATOM 3088 C C . GLU B 1 157 ? 19.578 -6.668 -13.336 1 78.5 157 GLU B C 1
ATOM 3090 O O . GLU B 1 157 ? 20.562 -7.332 -12.969 1 78.5 157 GLU B O 1
ATOM 3095 N N . ILE B 1 158 ? 18.531 -6.523 -12.656 1 83.44 158 ILE B N 1
ATOM 3096 C CA . ILE B 1 158 ? 18.453 -7.035 -11.297 1 83.44 158 ILE B CA 1
ATOM 3097 C C . ILE B 1 158 ? 18.453 -8.562 -11.32 1 83.44 158 ILE B C 1
ATOM 3099 O O . ILE B 1 158 ? 19.203 -9.203 -10.578 1 83.44 158 ILE B O 1
ATOM 3103 N N . SER B 1 159 ? 17.672 -9.102 -12.234 1 80.62 159 SER B N 1
ATOM 3104 C CA . SER B 1 159 ? 17.516 -10.555 -12.281 1 80.62 159 SER B CA 1
ATOM 3105 C C . SER B 1 159 ? 18.828 -11.219 -12.688 1 80.62 159 SER B C 1
ATOM 3107 O O . SER B 1 159 ? 19.156 -12.312 -12.203 1 80.62 159 SER B O 1
ATOM 3109 N N . SER B 1 160 ? 19.609 -10.625 -13.484 1 78.19 160 SER B N 1
ATOM 3110 C CA . SER B 1 160 ? 20.859 -11.195 -13.969 1 78.19 160 SER B CA 1
ATOM 3111 C C . SER B 1 160 ? 21.891 -11.297 -12.859 1 78.19 160 SER B C 1
ATOM 3113 O O . SER B 1 160 ? 22.859 -12.055 -12.969 1 78.19 160 SER B O 1
ATOM 3115 N N . ARG B 1 161 ? 21.641 -10.602 -11.766 1 87.44 161 ARG B N 1
ATOM 3116 C CA . ARG B 1 161 ? 22.625 -10.555 -10.688 1 87.44 161 ARG B CA 1
ATOM 3117 C C . ARG B 1 161 ? 22.25 -11.5 -9.555 1 87.44 161 ARG B C 1
ATOM 3119 O O . ARG B 1 161 ? 23.047 -11.766 -8.656 1 87.44 161 ARG B O 1
ATOM 3126 N N . ILE B 1 162 ? 21.031 -12 -9.625 1 85.62 162 ILE B N 1
ATOM 3127 C CA . ILE B 1 162 ? 20.578 -12.883 -8.562 1 85.62 162 ILE B CA 1
ATOM 3128 C C . ILE B 1 162 ? 21.094 -14.297 -8.805 1 85.62 162 ILE B C 1
ATOM 3130 O O . ILE B 1 162 ? 20.875 -14.875 -9.867 1 85.62 162 ILE B O 1
ATOM 3134 N N . ARG B 1 163 ? 21.797 -14.922 -7.695 1 86 163 ARG B N 1
ATOM 3135 C CA . ARG B 1 163 ? 22.422 -16.234 -7.836 1 86 163 ARG B CA 1
ATOM 3136 C C . ARG B 1 163 ? 21.734 -17.266 -6.938 1 86 163 ARG B C 1
ATOM 3138 O O . ARG B 1 163 ? 22.047 -18.453 -7.004 1 86 163 ARG B O 1
ATOM 3145 N N . GLU B 1 164 ? 20.828 -16.797 -6.195 1 85.25 164 GLU B N 1
ATOM 3146 C CA . GLU B 1 164 ? 20.109 -17.703 -5.312 1 85.25 164 GLU B CA 1
ATOM 3147 C C . GLU B 1 164 ? 19.406 -18.797 -6.105 1 85.25 164 GLU B C 1
ATOM 3149 O O . GLU B 1 164 ? 18.516 -18.516 -6.922 1 85.25 164 GLU B O 1
ATOM 3154 N N . ARG B 1 165 ? 19.672 -20.141 -5.84 1 79.31 165 ARG B N 1
ATOM 3155 C CA . ARG B 1 165 ? 19.203 -21.281 -6.637 1 79.31 165 ARG B CA 1
ATOM 3156 C C . ARG B 1 165 ? 17.703 -21.484 -6.477 1 79.31 165 ARG B C 1
ATOM 3158 O O . ARG B 1 165 ? 17.047 -22.016 -7.371 1 79.31 165 ARG B O 1
ATOM 3165 N N . ARG B 1 166 ? 17.188 -21.062 -5.352 1 86.06 166 ARG B N 1
ATOM 3166 C CA . ARG B 1 166 ? 15.773 -21.266 -5.082 1 86.06 166 ARG B CA 1
ATOM 3167 C C . ARG B 1 166 ? 14.922 -20.25 -5.848 1 86.06 166 ARG B C 1
ATOM 3169 O O . ARG B 1 166 ? 13.688 -20.344 -5.848 1 86.06 166 ARG B O 1
ATOM 3176 N N . ILE B 1 167 ? 15.641 -19.297 -6.547 1 85.38 167 ILE B N 1
ATOM 3177 C CA . ILE B 1 167 ? 14.906 -18.203 -7.172 1 85.38 167 ILE B CA 1
ATOM 3178 C C . ILE B 1 167 ? 14.977 -18.328 -8.695 1 85.38 167 ILE B C 1
ATOM 3180 O O . ILE B 1 167 ? 16.062 -18.453 -9.258 1 85.38 167 ILE B O 1
ATOM 3184 N N . GLY B 1 168 ? 13.797 -18.406 -9.297 1 82.44 168 GLY B N 1
ATOM 3185 C CA . GLY B 1 168 ? 13.617 -18.219 -10.727 1 82.44 168 GLY B CA 1
ATOM 3186 C C . GLY B 1 168 ? 12.859 -16.953 -11.07 1 82.44 168 GLY B C 1
ATOM 3187 O O . GLY B 1 168 ? 12.516 -16.172 -10.18 1 82.44 168 GLY B O 1
ATOM 3188 N N . PHE B 1 169 ? 12.609 -16.719 -12.383 1 78.5 169 PHE B N 1
ATOM 3189 C CA . PHE B 1 169 ? 12.039 -15.438 -12.773 1 78.5 169 PHE B CA 1
ATOM 3190 C C . PHE B 1 169 ? 10.859 -15.633 -13.711 1 78.5 169 PHE B C 1
ATOM 3192 O O . PHE B 1 169 ? 10.883 -16.516 -14.57 1 78.5 169 PHE B O 1
ATOM 3199 N N . VAL B 1 170 ? 9.836 -14.758 -13.391 1 75.69 170 VAL B N 1
ATOM 3200 C CA . VAL B 1 170 ? 8.68 -14.664 -14.273 1 75.69 170 VAL B CA 1
ATOM 3201 C C . VAL B 1 170 ? 8.766 -13.375 -15.094 1 75.69 170 VAL B C 1
ATOM 3203 O O . VAL B 1 170 ? 8.922 -12.289 -14.539 1 75.69 170 VAL B O 1
ATOM 3206 N N . TYR B 1 171 ? 8.742 -13.422 -16.328 1 62.09 171 TYR B N 1
ATOM 3207 C CA . TYR B 1 171 ? 8.742 -12.242 -17.172 1 62.09 171 TYR B CA 1
ATOM 3208 C C . TYR B 1 171 ? 7.367 -12.008 -17.797 1 62.09 171 TYR B C 1
ATOM 3210 O O . TYR B 1 171 ? 6.695 -12.961 -18.188 1 62.09 171 TYR B O 1
ATOM 3218 N N . VAL B 1 172 ? 6.879 -10.656 -17.656 1 55.16 172 VAL B N 1
ATOM 3219 C CA . VAL B 1 172 ? 5.543 -10.289 -18.109 1 55.16 172 VAL B CA 1
ATOM 3220 C C . VAL B 1 172 ? 5.633 -9.617 -19.484 1 55.16 172 VAL B C 1
ATOM 3222 O O . VAL B 1 172 ? 6.371 -8.641 -19.656 1 55.16 172 VAL B O 1
ATOM 3225 N N . ASP B 1 173 ? 4.812 -9.844 -20.469 1 46.56 173 ASP B N 1
ATOM 3226 C CA . ASP B 1 173 ? 4.422 -9.352 -21.781 1 46.56 173 ASP B CA 1
ATOM 3227 C C . ASP B 1 173 ? 5.172 -8.062 -22.141 1 46.56 173 ASP B C 1
ATOM 3229 O O . ASP B 1 173 ? 5.457 -7.25 -21.25 1 46.56 173 ASP B O 1
ATOM 3233 N N . GLY B 1 174 ? 6.289 -7.875 -22.938 1 40.78 174 GLY B N 1
ATOM 3234 C CA . GLY B 1 174 ? 6.867 -7.027 -23.969 1 40.78 174 GLY B CA 1
ATOM 3235 C C . GLY B 1 174 ? 8.266 -7.445 -24.375 1 40.78 174 GLY B C 1
ATOM 3236 O O . GLY B 1 174 ? 8.766 -7.031 -25.422 1 40.78 174 GLY B O 1
ATOM 3237 N N . ARG B 1 175 ? 9.07 -7.402 -23.516 1 39.75 175 ARG B N 1
ATOM 3238 C CA . ARG B 1 175 ? 10.383 -7.578 -24.109 1 39.75 175 ARG B CA 1
ATOM 3239 C C . ARG B 1 175 ? 10.602 -9.031 -24.531 1 39.75 175 ARG B C 1
ATOM 3241 O O . ARG B 1 175 ? 10 -9.945 -23.969 1 39.75 175 ARG B O 1
ATOM 3248 N N . SER B 1 176 ? 10.922 -9.141 -25.828 1 39.28 176 SER B N 1
ATOM 3249 C CA . SER B 1 176 ? 11.172 -10.328 -26.641 1 39.28 176 SER B CA 1
ATOM 3250 C C . SER B 1 176 ? 11.969 -11.367 -25.859 1 39.28 176 SER B C 1
ATOM 3252 O O . SER B 1 176 ? 13.023 -11.062 -25.312 1 39.28 176 SER B O 1
ATOM 3254 N N . PRO B 1 177 ? 11.203 -12.383 -25.266 1 39.59 177 PRO B N 1
ATOM 3255 C CA . PRO B 1 177 ? 11.852 -13.5 -24.578 1 39.59 177 PRO B CA 1
ATOM 3256 C C . PRO B 1 177 ? 13 -14.102 -25.391 1 39.59 177 PRO B C 1
ATOM 3258 O O . PRO B 1 177 ? 13.422 -15.227 -25.125 1 39.59 177 PRO B O 1
ATOM 3261 N N . GLU B 1 178 ? 13.172 -13.664 -26.484 1 39.78 178 GLU B N 1
ATOM 3262 C CA . GLU B 1 178 ? 14.102 -14.5 -27.25 1 39.78 178 GLU B CA 1
ATOM 3263 C C . GLU B 1 178 ? 15.172 -15.094 -26.344 1 39.78 178 GLU B C 1
ATOM 3265 O O . GLU B 1 178 ? 15.469 -16.297 -26.422 1 39.78 178 GLU B O 1
ATOM 3270 N N . GLY B 1 179 ? 15.766 -14.281 -25.703 1 42.5 179 GLY B N 1
ATOM 3271 C CA . GLY B 1 179 ? 16.891 -14.75 -24.906 1 42.5 179 GLY B CA 1
ATOM 3272 C C . GLY B 1 179 ? 16.484 -15.289 -23.547 1 42.5 179 GLY B C 1
ATOM 3273 O O . GLY B 1 179 ? 17.297 -15.875 -22.828 1 42.5 179 GLY B O 1
ATOM 3274 N N . LEU B 1 180 ? 15.195 -15.117 -23.25 1 45.66 180 LEU B N 1
ATOM 3275 C CA . LEU B 1 180 ? 14.852 -15.453 -21.859 1 45.66 180 LEU B CA 1
ATOM 3276 C C . LEU B 1 180 ? 14.648 -16.953 -21.703 1 45.66 180 LEU B C 1
ATOM 3278 O O . LEU B 1 180 ? 14.992 -17.531 -20.672 1 45.66 180 LEU B O 1
ATOM 3282 N N . LEU B 1 181 ? 14.102 -17.594 -22.859 1 48.34 181 LEU B N 1
ATOM 3283 C CA . LEU B 1 181 ? 13.734 -19 -22.734 1 48.34 181 LEU B CA 1
ATOM 3284 C C . LEU B 1 181 ? 14.977 -19.875 -22.641 1 48.34 181 LEU B C 1
ATOM 3286 O O . LEU B 1 181 ? 14.875 -21.062 -22.312 1 48.34 181 LEU B O 1
ATOM 3290 N N . ARG B 1 182 ? 16.062 -19.281 -22.906 1 45.12 182 ARG B N 1
ATOM 3291 C CA . ARG B 1 182 ? 17.266 -20.109 -22.828 1 45.12 182 ARG B CA 1
ATOM 3292 C C . ARG B 1 182 ? 17.812 -20.125 -21.406 1 45.12 182 ARG B C 1
ATOM 3294 O O . ARG B 1 182 ? 18.703 -20.922 -21.094 1 45.12 182 ARG B O 1
ATOM 3301 N N . SER B 1 183 ? 17.125 -19.359 -20.594 1 52.94 183 SER B N 1
ATOM 3302 C CA . SER B 1 183 ? 17.672 -19.266 -19.25 1 52.94 183 SER B CA 1
ATOM 3303 C C . SER B 1 183 ? 17.031 -20.297 -18.312 1 52.94 183 SER B C 1
ATOM 3305 O O . SER B 1 183 ? 15.82 -20.516 -18.375 1 52.94 183 SER B O 1
ATOM 3307 N N . ASP B 1 184 ? 17.875 -21.188 -17.609 1 57.56 184 ASP B N 1
ATOM 3308 C CA . ASP B 1 184 ? 17.406 -22.141 -16.609 1 57.56 184 ASP B CA 1
ATOM 3309 C C . ASP B 1 184 ? 16.766 -21.422 -15.43 1 57.56 184 ASP B C 1
ATOM 3311 O O . ASP B 1 184 ? 16.203 -22.062 -14.539 1 57.56 184 ASP B O 1
ATOM 3315 N N . ARG B 1 185 ? 16.734 -20.125 -15.586 1 64.56 185 ARG B N 1
ATOM 3316 C CA . ARG B 1 185 ? 16.203 -19.359 -14.453 1 64.56 185 ARG B CA 1
ATOM 3317 C C . ARG B 1 185 ? 14.812 -18.828 -14.75 1 64.56 185 ARG B C 1
ATOM 3319 O O . ARG B 1 185 ? 14.125 -18.344 -13.852 1 64.56 185 ARG B O 1
ATOM 3326 N N . VAL B 1 186 ? 14.461 -18.891 -15.938 1 62.09 186 VAL B N 1
ATOM 3327 C CA . VAL B 1 186 ? 13.117 -18.453 -16.297 1 62.09 186 VAL B CA 1
ATOM 3328 C C . VAL B 1 186 ? 12.109 -19.547 -15.961 1 62.09 186 VAL B C 1
ATOM 3330 O O . VAL B 1 186 ? 12.227 -20.688 -16.438 1 62.09 186 VAL B O 1
ATOM 3333 N N . VAL B 1 187 ? 11.141 -19.234 -15.008 1 63.94 187 VAL B N 1
ATOM 3334 C CA . VAL B 1 187 ? 10.164 -20.203 -14.523 1 63.94 187 VAL B CA 1
ATOM 3335 C C . VAL B 1 187 ? 8.875 -20.094 -15.336 1 63.94 187 VAL B C 1
ATOM 3337 O O . VAL B 1 187 ? 8.203 -21.094 -15.586 1 63.94 187 VAL B O 1
ATOM 3340 N N . CYS B 1 188 ? 8.539 -18.828 -15.641 1 62.09 188 CYS B N 1
ATOM 3341 C CA . CYS B 1 188 ? 7.227 -18.656 -16.266 1 62.09 188 CYS B CA 1
ATOM 3342 C C . CYS B 1 188 ? 7.203 -17.406 -17.141 1 62.09 188 CYS B C 1
ATOM 3344 O O . CYS B 1 188 ? 7.938 -16.453 -16.906 1 62.09 188 CYS B O 1
ATOM 3346 N N . LEU B 1 189 ? 6.555 -17.562 -18.297 1 55.84 189 LEU B N 1
ATOM 3347 C CA . LEU B 1 189 ? 6.133 -16.422 -19.094 1 55.84 189 LEU B CA 1
ATOM 3348 C C . LEU B 1 189 ? 4.641 -16.141 -18.906 1 55.84 189 LEU B C 1
ATOM 3350 O O . LEU B 1 189 ? 3.822 -17.062 -19.031 1 55.84 189 LEU B O 1
ATOM 3354 N N . SER B 1 190 ? 4.312 -14.977 -18.312 1 57.5 190 SER B N 1
ATOM 3355 C CA . SER B 1 190 ? 2.916 -14.633 -18.062 1 57.5 190 SER B CA 1
ATOM 3356 C C . SER B 1 190 ? 2.338 -13.812 -19.203 1 57.5 190 SER B C 1
ATOM 3358 O O . SER B 1 190 ? 2.951 -12.836 -19.656 1 57.5 190 SER B O 1
ATOM 3360 N N . ILE B 1 191 ? 1.315 -14.305 -20.016 1 47.78 191 ILE B N 1
ATOM 3361 C CA . ILE B 1 191 ? 0.663 -13.625 -21.125 1 47.78 191 ILE B CA 1
ATOM 3362 C C . ILE B 1 191 ? -0.697 -13.094 -20.688 1 47.78 191 ILE B C 1
ATOM 3364 O O . ILE B 1 191 ? -1.485 -13.82 -20.078 1 47.78 191 ILE B O 1
ATOM 3368 N N . TYR B 1 192 ? -0.824 -11.719 -20.641 1 43.97 192 TYR B N 1
ATOM 3369 C CA . TYR B 1 192 ? -2.098 -11.094 -20.312 1 43.97 192 TYR B CA 1
ATOM 3370 C C . TYR B 1 192 ? -2.91 -10.805 -21.562 1 43.97 192 TYR B C 1
ATOM 3372 O O . TYR B 1 192 ? -2.346 -10.57 -22.641 1 43.97 192 TYR B O 1
ATOM 3380 N N . SER B 1 193 ? -4.117 -11.266 -21.781 1 39.44 193 SER B N 1
ATOM 3381 C CA . SER B 1 193 ? -4.996 -11.156 -22.938 1 39.44 193 SER B CA 1
ATOM 3382 C C . SER B 1 193 ? -5.051 -9.727 -23.469 1 39.44 193 SER B C 1
ATOM 3384 O O . SER B 1 193 ? -5.637 -9.469 -24.516 1 39.44 193 SER B O 1
ATOM 3386 N N . LYS B 1 194 ? -5.125 -8.633 -22.922 1 36.78 194 LYS B N 1
ATOM 3387 C CA . LYS B 1 194 ? -5.477 -7.457 -23.703 1 36.78 194 LYS B CA 1
ATOM 3388 C C . LYS B 1 194 ? -4.613 -7.348 -24.953 1 36.78 194 LYS B C 1
ATOM 3390 O O . LYS B 1 194 ? -4.906 -6.559 -25.859 1 36.78 194 LYS B O 1
ATOM 3395 N N . SER B 1 195 ? -3.352 -7.195 -24.875 1 33.62 195 SER B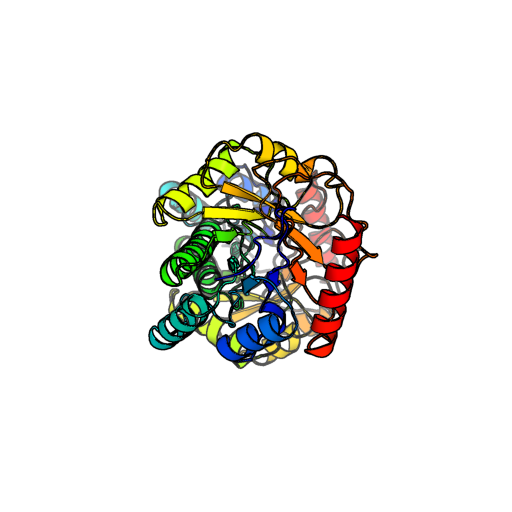 N 1
ATOM 3396 C CA . SER B 1 195 ? -2.574 -6.957 -26.078 1 33.62 195 SER B CA 1
ATOM 3397 C C . SER B 1 195 ? -2.598 -8.172 -27 1 33.62 195 SER B C 1
ATOM 3399 O O . SER B 1 195 ? -2.93 -9.281 -26.578 1 33.62 195 SER B O 1
ATOM 3401 N N . GLU B 1 196 ? -2.201 -7.879 -28.422 1 32.22 196 GLU B N 1
ATOM 3402 C CA . GLU B 1 196 ? -2.027 -8.82 -29.531 1 32.22 196 GLU B CA 1
ATOM 3403 C C . GLU B 1 196 ? -1.402 -10.125 -29.047 1 32.22 196 GLU B C 1
ATOM 3405 O O . GLU B 1 196 ? -0.679 -10.141 -28.047 1 32.22 196 GLU B O 1
ATOM 3410 N N . PRO B 1 197 ? -1.96 -11.164 -29.844 1 31.55 197 PRO B N 1
ATOM 3411 C CA . PRO B 1 197 ? -1.375 -12.492 -29.656 1 31.55 197 PRO B CA 1
ATOM 3412 C C . PRO B 1 197 ? 0.098 -12.438 -29.25 1 31.55 197 PRO B C 1
ATOM 3414 O O . PRO B 1 197 ? 0.864 -11.648 -29.812 1 31.55 197 PRO B O 1
ATOM 3417 N N . LEU B 1 198 ? 0.349 -12.711 -28.203 1 31.92 198 LEU B N 1
ATOM 3418 C CA . LEU B 1 198 ? 1.766 -12.82 -27.859 1 31.92 198 LEU B CA 1
ATOM 3419 C C . LEU B 1 198 ? 2.514 -13.617 -28.922 1 31.92 198 LEU B C 1
ATOM 3421 O O . LEU B 1 198 ? 2.029 -14.656 -29.391 1 31.92 198 LEU B O 1
ATOM 3425 N N . ARG B 1 199 ? 2.996 -12.977 -29.922 1 29.33 199 ARG B N 1
ATOM 3426 C CA . ARG B 1 199 ? 3.994 -13.727 -30.688 1 29.33 199 ARG B CA 1
ATOM 3427 C C . ARG B 1 199 ? 5.027 -14.359 -29.75 1 29.33 199 ARG B C 1
ATOM 3429 O O . ARG B 1 199 ? 5.613 -13.672 -28.906 1 29.33 199 ARG B O 1
ATOM 3436 N N . VAL B 1 200 ? 4.746 -15.641 -29.562 1 29.22 200 VAL B N 1
ATOM 3437 C CA . VAL B 1 200 ? 5.73 -16.5 -28.906 1 29.22 200 VAL B CA 1
ATOM 3438 C C . VAL B 1 200 ? 7.074 -16.391 -29.625 1 29.22 200 VAL B C 1
ATOM 3440 O O . VAL B 1 200 ? 7.145 -16.453 -30.859 1 29.22 200 VAL B O 1
ATOM 3443 N N . ILE B 1 201 ? 8.008 -15.727 -29.094 1 27.58 201 ILE B N 1
ATOM 3444 C CA . ILE B 1 201 ? 9.281 -15.844 -29.812 1 27.58 201 ILE B CA 1
ATOM 3445 C C . ILE B 1 201 ? 9.859 -17.25 -29.594 1 27.58 201 ILE B C 1
ATOM 3447 O O . ILE B 1 201 ? 9.922 -17.734 -28.469 1 27.58 201 ILE B O 1
ATOM 3451 N N . PRO B 1 202 ? 10.25 -17.969 -30.531 1 26.61 202 PRO B N 1
ATOM 3452 C CA . PRO B 1 202 ? 11.008 -19.203 -30.719 1 26.61 202 PRO B CA 1
ATOM 3453 C C . PRO B 1 202 ? 12.359 -19.188 -30.016 1 26.61 202 PRO B C 1
ATOM 3455 O O . PRO B 1 202 ? 13.008 -18.141 -29.938 1 26.61 202 PRO B O 1
ATOM 3458 N N . GLY B 1 203 ? 12.828 -20.188 -29.078 1 25.3 203 GLY B N 1
ATOM 3459 C CA . GLY B 1 203 ? 14.117 -20.703 -28.656 1 25.3 203 GLY B CA 1
ATOM 3460 C C . GLY B 1 203 ? 14.195 -20.984 -27.156 1 25.3 203 GLY B C 1
ATOM 3461 O O . GLY B 1 203 ? 15.281 -21.156 -26.609 1 25.3 203 GLY B O 1
ATOM 3462 N N . MET B 1 204 ? 13.477 -20.469 -26.234 1 27.39 204 MET B N 1
ATOM 3463 C CA . MET B 1 204 ? 13.883 -20.734 -24.859 1 27.39 204 MET B CA 1
ATOM 3464 C C . MET B 1 204 ? 13.828 -22.234 -24.562 1 27.39 204 MET B C 1
ATOM 3466 O O . MET B 1 204 ? 12.875 -22.906 -24.953 1 27.39 204 MET B O 1
ATOM 3470 N N . ARG B 1 205 ? 15 -22.875 -24.344 1 25.58 205 ARG B N 1
ATOM 3471 C CA . ARG B 1 205 ? 15.109 -24.297 -24.047 1 25.58 205 ARG B CA 1
ATOM 3472 C C . ARG B 1 205 ? 14.102 -24.734 -22.984 1 25.58 205 ARG B C 1
ATOM 3474 O O . ARG B 1 205 ? 13.219 -25.547 -23.25 1 25.58 205 ARG B O 1
ATOM 3481 N N . THR B 1 206 ? 14.742 -25.094 -21.609 1 27.58 206 THR B N 1
ATOM 3482 C CA . THR B 1 206 ? 13.992 -25.938 -20.688 1 27.58 206 THR B CA 1
ATOM 3483 C C . THR B 1 206 ? 12.836 -25.172 -20.062 1 27.58 206 THR B C 1
ATOM 3485 O O . THR B 1 206 ? 12.227 -25.625 -19.094 1 27.58 206 THR B O 1
ATOM 3488 N N . SER B 1 207 ? 12.602 -23.922 -20.203 1 29.62 207 SER B N 1
ATOM 3489 C CA . SER B 1 207 ? 11.961 -22.656 -19.828 1 29.62 207 SER B CA 1
ATOM 3490 C C . SER B 1 207 ? 10.445 -22.797 -19.828 1 29.62 207 SER B C 1
ATOM 3492 O O . SER B 1 207 ? 9.82 -22.891 -20.875 1 29.62 207 SER B O 1
ATOM 3494 N N . ILE B 1 208 ? 9.938 -23.609 -18.906 1 30.16 208 ILE B N 1
ATOM 3495 C CA . ILE B 1 208 ? 8.523 -23.938 -19 1 30.16 208 ILE B CA 1
ATOM 3496 C C . ILE B 1 208 ? 7.695 -22.656 -19 1 30.16 208 ILE B C 1
ATOM 3498 O O . ILE B 1 208 ? 7.656 -21.938 -18.016 1 30.16 208 ILE B O 1
ATOM 3502 N N . PRO B 1 209 ? 7.703 -21.922 -20.094 1 35.12 209 PRO B N 1
ATOM 3503 C CA . PRO B 1 209 ? 6.867 -20.734 -20.281 1 35.12 209 PRO B CA 1
ATOM 3504 C C . PRO B 1 209 ? 5.438 -20.938 -19.781 1 35.12 209 PRO B C 1
ATOM 3506 O O . PRO B 1 209 ? 4.859 -22.016 -19.969 1 35.12 209 PRO B O 1
ATOM 3509 N N . TYR B 1 210 ? 5.289 -20.797 -18.438 1 35.47 210 TYR B N 1
ATOM 3510 C CA . TYR B 1 210 ? 3.859 -20.844 -18.156 1 35.47 210 TYR B CA 1
ATOM 3511 C C . TYR B 1 210 ? 3.164 -19.594 -18.688 1 35.47 210 TYR B C 1
ATOM 3513 O O . TYR B 1 210 ? 3.787 -18.531 -18.812 1 35.47 210 TYR B O 1
ATOM 3521 N N . LEU B 1 211 ? 2.307 -19.812 -19.531 1 38.47 211 LEU B N 1
ATOM 3522 C CA . LEU B 1 211 ? 1.394 -18.781 -20 1 38.47 211 LEU B CA 1
ATOM 3523 C C . LEU B 1 211 ? 0.259 -18.547 -19.016 1 38.47 211 LEU B C 1
ATOM 3525 O O . LEU B 1 211 ? -0.469 -19.484 -18.672 1 38.47 211 LEU B O 1
ATOM 3529 N N . ALA B 1 212 ? 0.582 -17.625 -18.094 1 38.12 212 ALA B N 1
ATOM 3530 C CA . ALA B 1 212 ? -0.544 -17.297 -17.234 1 38.12 212 ALA B CA 1
ATOM 3531 C C . ALA B 1 212 ? -1.503 -16.328 -17.922 1 38.12 212 ALA B C 1
ATOM 3533 O O . ALA B 1 212 ? -1.075 -15.32 -18.484 1 38.12 212 ALA B O 1
ATOM 3534 N N . LEU B 1 213 ? -2.758 -16.688 -18.234 1 36.94 213 LEU B N 1
ATOM 3535 C CA . LEU B 1 213 ? -3.832 -15.93 -18.859 1 36.94 213 LEU B CA 1
ATOM 3536 C C . LEU B 1 213 ? -4.629 -15.156 -17.812 1 36.94 213 LEU B C 1
ATOM 3538 O O . LEU B 1 213 ? -5.07 -15.734 -16.812 1 36.94 213 LEU B O 1
ATOM 3542 N N . TYR B 1 214 ? -4.262 -13.906 -17.672 1 33.25 214 TYR B N 1
ATOM 3543 C CA . TYR B 1 214 ? -5.125 -13.109 -16.812 1 33.25 214 TYR B CA 1
ATOM 3544 C C . TYR B 1 214 ? -6.219 -12.414 -17.609 1 33.25 214 TYR B C 1
ATOM 3546 O O . TYR B 1 214 ? -5.953 -11.844 -18.672 1 33.25 214 TYR B O 1
ATOM 3554 N N . PRO B 1 215 ? -7.562 -12.758 -17.406 1 32.5 215 PRO B N 1
ATOM 3555 C CA . PRO B 1 215 ? -8.617 -12.023 -18.109 1 32.5 215 PRO B CA 1
ATOM 3556 C C . PRO B 1 215 ? -8.695 -10.555 -17.688 1 32.5 215 PRO B C 1
ATOM 3558 O O . PRO B 1 215 ? -8.727 -10.258 -16.5 1 32.5 215 PRO B O 1
ATOM 3561 N N . LYS B 1 216 ? -7.945 -9.852 -18.25 1 32.44 216 LYS B N 1
ATOM 3562 C CA . LYS B 1 216 ? -8.109 -8.469 -17.828 1 32.44 216 LYS B CA 1
ATOM 3563 C C . LYS B 1 216 ? -9.578 -8.039 -17.891 1 32.44 216 LYS B C 1
ATOM 3565 O O . LYS B 1 216 ? -9.922 -6.934 -17.469 1 32.44 216 LYS B O 1
ATOM 3570 N N . GLU B 1 217 ? -10.336 -8.484 -18.906 1 31.17 217 GLU B N 1
ATOM 3571 C CA . GLU B 1 217 ? -11.648 -7.848 -18.984 1 31.17 217 GLU B CA 1
ATOM 3572 C C . GLU B 1 217 ? -12.547 -8.281 -17.828 1 31.17 217 GLU B C 1
ATOM 3574 O O . GLU B 1 217 ? -12.633 -9.477 -17.516 1 31.17 217 GLU B O 1
ATOM 3579 N N . ARG B 1 218 ? -12.742 -7.477 -16.969 1 37.66 218 ARG B N 1
ATOM 3580 C CA . ARG B 1 218 ? -13.703 -7.602 -15.875 1 37.66 218 ARG B CA 1
ATOM 3581 C C . ARG B 1 218 ? -14.836 -8.555 -16.25 1 37.66 218 ARG B C 1
ATOM 3583 O O . ARG B 1 218 ? -15.484 -9.133 -15.383 1 37.66 218 ARG B O 1
ATOM 3590 N N . GLY B 1 219 ? -14.914 -8.836 -17.578 1 32.81 219 GLY B N 1
ATOM 3591 C CA . GLY B 1 219 ? -16.031 -9.633 -18.062 1 32.81 219 GLY B CA 1
ATOM 3592 C C . GLY B 1 219 ? -15.633 -11.047 -18.422 1 32.81 219 GLY B C 1
ATOM 3593 O O . GLY B 1 219 ? -16.453 -11.82 -18.938 1 32.81 219 GLY B O 1
ATOM 3594 N N . MET B 1 220 ? -14.492 -11.227 -18.562 1 36.81 220 MET B N 1
ATOM 3595 C CA . MET B 1 220 ? -14.188 -12.57 -19.047 1 36.81 220 MET B CA 1
ATOM 3596 C C . MET B 1 220 ? -14.375 -13.609 -17.938 1 36.81 220 MET B C 1
ATOM 3598 O O . MET B 1 220 ? -13.398 -14.062 -17.344 1 36.81 220 MET B O 1
ATOM 3602 N N . HIS B 1 221 ? -1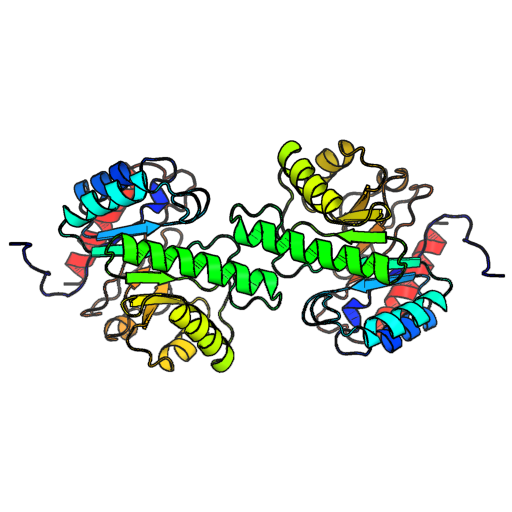5.234 -13.359 -17.141 1 41.66 221 HIS B N 1
ATOM 3603 C CA . HIS B 1 221 ? -15.555 -14.273 -16.062 1 41.66 221 HIS B CA 1
ATOM 3604 C C . HIS B 1 221 ? -16 -15.633 -16.594 1 41.66 221 HIS B C 1
ATOM 3606 O O . HIS B 1 221 ? -16.469 -16.484 -15.828 1 41.66 221 HIS B O 1
ATOM 3612 N N . ARG B 1 222 ? -15.977 -15.883 -18 1 47.03 222 ARG B N 1
ATOM 3613 C CA . ARG B 1 222 ? -16.703 -17.109 -18.328 1 47.03 222 ARG B CA 1
ATOM 3614 C C . ARG B 1 222 ? -15.75 -18.25 -18.656 1 47.03 222 ARG B C 1
ATOM 3616 O O . ARG B 1 222 ? -14.672 -18.016 -19.203 1 47.03 222 ARG B O 1
ATOM 3623 N N . ALA B 1 223 ? -15.984 -19.359 -17.938 1 50.94 223 ALA B N 1
ATOM 3624 C CA . ALA B 1 223 ? -15.344 -20.641 -18.203 1 50.94 223 ALA B CA 1
ATOM 3625 C C . ALA B 1 223 ? -15.008 -20.797 -19.688 1 50.94 223 ALA B C 1
ATOM 3627 O O . ALA B 1 223 ? -13.938 -21.281 -20.047 1 50.94 223 ALA B O 1
ATOM 3628 N N . ASP B 1 224 ? -15.875 -20.219 -20.531 1 54.91 224 ASP B N 1
ATOM 3629 C CA . ASP B 1 224 ? -15.695 -20.359 -21.969 1 54.91 224 ASP B CA 1
ATOM 3630 C C . ASP B 1 224 ? -14.523 -19.531 -22.469 1 54.91 224 ASP B C 1
ATOM 3632 O O . ASP B 1 224 ? -13.781 -19.953 -23.359 1 54.91 224 ASP B O 1
ATOM 3636 N N . ASP B 1 225 ? -14.297 -18.453 -21.766 1 55.81 225 ASP B N 1
ATOM 3637 C CA . ASP B 1 225 ? -13.203 -17.594 -22.203 1 55.81 225 ASP B CA 1
ATOM 3638 C C . ASP B 1 225 ? -11.852 -18.219 -21.859 1 55.81 225 ASP B C 1
ATOM 3640 O O . ASP B 1 225 ? -10.93 -18.188 -22.688 1 55.81 225 ASP B O 1
ATOM 3644 N N . VAL B 1 226 ? -11.836 -18.844 -20.812 1 54.94 226 VAL B N 1
ATOM 3645 C CA . VAL B 1 226 ? -10.594 -19.484 -20.422 1 54.94 226 VAL B CA 1
ATOM 3646 C C . VAL B 1 226 ? -10.289 -20.641 -21.375 1 54.94 226 VAL B C 1
ATOM 3648 O O . VAL B 1 226 ? -9.148 -20.812 -21.812 1 54.94 226 VAL B O 1
ATOM 3651 N N . LYS B 1 227 ? -11.398 -21.359 -21.688 1 59.84 227 LYS B N 1
ATOM 3652 C CA . LYS B 1 227 ? -11.227 -22.484 -22.609 1 59.84 227 LYS B CA 1
ATOM 3653 C C . LYS B 1 227 ? -10.688 -22.016 -23.953 1 59.84 227 LYS B C 1
ATOM 3655 O O . LYS B 1 227 ? -9.781 -22.625 -24.516 1 59.84 227 LYS B O 1
ATOM 3660 N N . ARG B 1 228 ? -11.188 -20.969 -24.375 1 60.88 228 ARG B N 1
ATOM 3661 C CA . ARG B 1 228 ? -10.758 -20.422 -25.672 1 60.88 228 ARG B CA 1
ATOM 3662 C C . ARG B 1 228 ? -9.289 -20.016 -25.625 1 60.88 228 ARG B C 1
ATOM 3664 O O . ARG B 1 228 ? -8.539 -20.281 -26.562 1 60.88 228 ARG B O 1
ATOM 3671 N N . ILE B 1 229 ? -8.93 -19.469 -24.516 1 57.53 229 ILE B N 1
ATOM 3672 C CA . ILE B 1 229 ? -7.555 -19 -24.375 1 57.53 229 ILE B CA 1
ATOM 3673 C C . ILE B 1 229 ? -6.605 -20.188 -24.266 1 57.53 229 ILE B C 1
ATOM 3675 O O . ILE B 1 229 ? -5.547 -20.203 -24.891 1 57.53 229 ILE B O 1
ATOM 3679 N N . VAL B 1 230 ? -7.039 -21.141 -23.594 1 58.91 230 VAL B N 1
ATOM 3680 C CA . VAL B 1 230 ? -6.227 -22.344 -23.438 1 58.91 230 VAL B CA 1
ATOM 3681 C C . VAL B 1 230 ? -5.988 -22.984 -24.797 1 58.91 230 VAL B C 1
ATOM 3683 O O . VAL B 1 230 ? -4.855 -23.359 -25.125 1 58.91 230 VAL B O 1
ATOM 3686 N N . LEU B 1 231 ? -7.035 -23.078 -25.547 1 61.09 231 LEU B N 1
ATOM 3687 C CA . LEU B 1 231 ? -6.938 -23.688 -26.859 1 61.09 231 LEU B CA 1
ATOM 3688 C C . LEU B 1 231 ? -6.008 -22.891 -27.766 1 61.09 231 LEU B C 1
ATOM 3690 O O . LEU B 1 231 ? -5.211 -23.469 -28.516 1 61.09 231 LEU B O 1
ATOM 3694 N N . LYS B 1 232 ? -6.121 -21.656 -27.625 1 57.22 232 LYS B N 1
ATOM 3695 C CA . LYS B 1 232 ? -5.27 -20.797 -28.438 1 57.22 232 LYS B CA 1
ATOM 3696 C C . LYS B 1 232 ? -3.801 -20.938 -28.047 1 57.22 232 LYS B C 1
ATOM 3698 O O . LYS B 1 232 ? -2.926 -21 -28.922 1 57.22 232 LYS B O 1
ATOM 3703 N N . VAL B 1 233 ? -3.588 -20.984 -26.797 1 56.62 233 VAL B N 1
ATOM 3704 C CA . VAL B 1 233 ? -2.221 -21.094 -26.297 1 56.62 233 VAL B CA 1
ATOM 3705 C C . VAL B 1 233 ? -1.648 -22.453 -26.688 1 56.62 233 VAL B C 1
ATOM 3707 O O . VAL B 1 233 ? -0.481 -22.562 -27.062 1 56.62 233 VAL B O 1
ATOM 3710 N N . LYS B 1 234 ? -2.477 -23.5 -26.562 1 59.44 234 LYS B N 1
ATOM 3711 C CA . LYS B 1 234 ? -2.027 -24.844 -26.969 1 59.44 234 LYS B CA 1
ATOM 3712 C C . LYS B 1 234 ? -1.646 -24.875 -28.438 1 59.44 234 LYS B C 1
ATOM 3714 O O . LYS B 1 234 ? -0.618 -25.438 -28.812 1 59.44 234 LYS B O 1
ATOM 3719 N N . SER B 1 235 ? -2.539 -24.281 -29.172 1 57.53 235 SER B N 1
ATOM 3720 C CA . SER B 1 235 ? -2.252 -24.219 -30.594 1 57.53 235 SER B CA 1
ATOM 3721 C C . SER B 1 235 ? -0.945 -23.469 -30.859 1 57.53 235 SER B C 1
ATOM 3723 O O . SER B 1 235 ? -0.131 -23.906 -31.672 1 57.53 235 SER B O 1
ATOM 3725 N N . TRP B 1 236 ? -0.811 -22.422 -30.156 1 52.53 236 TRP B N 1
ATOM 3726 C CA . TRP B 1 236 ? 0.414 -21.641 -30.281 1 52.53 236 TRP B CA 1
ATOM 3727 C C . TRP B 1 236 ? 1.632 -22.453 -29.875 1 52.53 236 TRP B C 1
ATOM 3729 O O . TRP B 1 236 ? 2.658 -22.438 -30.562 1 52.53 236 TRP B O 1
ATOM 3739 N N . ARG B 1 237 ? 1.516 -23.094 -28.828 1 55.66 237 ARG B N 1
ATOM 3740 C CA . ARG B 1 237 ? 2.596 -23.938 -28.344 1 55.66 237 ARG B CA 1
ATOM 3741 C C . ARG B 1 237 ? 2.982 -25 -29.375 1 55.66 237 ARG B C 1
ATOM 3743 O O . ARG B 1 237 ? 4.168 -25.266 -29.578 1 55.66 237 ARG B O 1
ATOM 3750 N N . GLU B 1 238 ? 1.961 -25.594 -29.891 1 57.72 238 GLU B N 1
ATOM 3751 C CA . GLU B 1 238 ? 2.213 -26.594 -30.922 1 57.72 238 GLU B CA 1
ATOM 3752 C C . GLU B 1 238 ? 2.955 -26 -32.125 1 57.72 238 GLU B C 1
ATOM 3754 O O . GLU B 1 238 ? 3.764 -26.672 -32.75 1 57.72 238 GLU B O 1
ATOM 3759 N N . SER B 1 239 ? 2.672 -24.688 -32.219 1 49.53 239 SER B N 1
ATOM 3760 C CA . SER B 1 239 ? 3.338 -24.031 -33.344 1 49.53 239 SER B CA 1
ATOM 3761 C C . SER B 1 239 ? 4.785 -23.688 -33.031 1 49.53 239 SER B C 1
ATOM 3763 O O . SER B 1 239 ? 5.594 -23.438 -33.906 1 49.53 239 SER B O 1
ATOM 3765 N N . LEU B 1 240 ? 4.984 -23.562 -31.766 1 44.12 240 LEU B N 1
ATOM 3766 C CA . LEU B 1 240 ? 6.336 -23.266 -31.312 1 44.12 240 LEU B CA 1
ATOM 3767 C C . LEU B 1 240 ? 7.219 -24.516 -31.359 1 44.12 240 LEU B C 1
ATOM 3769 O O . LEU B 1 240 ? 8.445 -24.406 -31.328 1 44.12 240 LEU B O 1
ATOM 3773 N N . LEU B 1 241 ? 6.582 -25.688 -31.297 1 44 241 LEU B N 1
ATOM 3774 C CA . LEU B 1 241 ? 7.293 -26.969 -31.391 1 44 241 LEU B CA 1
ATOM 3775 C C . LEU B 1 241 ? 7.445 -27.391 -32.844 1 44 241 LEU B C 1
ATOM 3777 O O . LEU B 1 241 ? 8.461 -27.984 -33.219 1 44 241 LEU B O 1
#

Radius of gyration: 26.5 Å; Cα contacts (8 Å, |Δi|>4): 901; chains: 2; bounding box: 46×84×57 Å

InterPro domains:
  IPR036237 Xylose isomerase-like superfamily [SSF51658] (19-168)

Solvent-accessible surface area (backbone atoms only — not comparable to full-atom values): 25726 Å² total; per-residue (Å²): 126,82,68,74,76,58,92,58,46,63,46,49,28,40,50,44,66,65,40,67,91,52,56,67,62,60,44,51,52,48,44,45,70,64,64,37,50,20,37,29,46,48,23,35,56,85,39,68,21,59,92,74,53,50,70,68,57,50,50,53,43,24,52,50,48,69,71,40,94,52,52,32,30,24,29,31,41,54,71,83,24,25,49,79,43,68,32,63,49,42,13,50,25,25,45,50,50,39,38,42,30,45,49,46,19,59,73,40,67,36,69,29,20,37,39,42,55,38,85,50,63,54,75,80,48,59,68,59,55,49,52,52,50,50,54,49,56,71,70,39,64,91,84,58,31,37,25,41,37,57,37,56,85,44,32,63,65,51,55,74,69,62,76,59,83,50,50,29,29,28,49,61,77,70,73,73,46,45,73,47,14,69,32,94,41,32,50,27,31,37,38,62,56,78,63,74,78,72,77,75,60,62,70,38,43,62,24,18,41,24,47,36,71,46,63,65,54,91,69,49,63,41,74,66,53,53,40,53,49,49,52,50,50,51,53,47,48,59,68,53,104,126,84,69,74,76,60,89,64,45,61,44,46,26,39,45,46,65,63,40,67,92,52,57,66,65,58,46,51,52,48,45,44,71,65,64,36,49,20,35,29,45,46,23,36,57,84,38,69,23,57,92,74,53,50,70,68,57,50,51,55,47,24,54,51,48,69,71,41,97,50,53,33,30,24,30,31,40,55,71,85,26,25,48,78,44,68,34,64,49,41,13,50,26,25,44,49,51,39,38,42,32,45,48,47,18,58,74,42,67,35,70,28,22,37,39,42,57,37,87,51,61,53,75,83,47,59,69,59,55,50,51,54,50,50,53,49,56,71,70,39,66,90,84,59,32,38,25,40,37,57,36,58,85,45,32,63,64,50,56,73,68,63,76,58,83,49,51,29,30,29,49,62,78,74,74,77,46,43,70,45,21,58,30,95,40,33,51,28,32,37,40,57,61,80,60,72,78,73,76,76,63,72,67,32,49,72,21,20,43,20,45,34,62,44,66,69,53,91,70,50,62,41,74,64,51,52,42,52,48,47,52,50,49,51,53,47,49,60,68,69,102

pLDDT: mean 72.17, std 22.39, range [19.61, 97.88]

Secondary structure (DSSP, 8-state):
------TT----EEEGGGGTTS-HHHHHHHHHHTT-SEEEEE--TTTT-GGG--HHHHHHHHHHHHHS-SEEEEEPP-TT-BTT-SSHHHHHHHHHHHHHHHHHHHHTT-SEEEE--BSSPPPS-HHHHHHHHHHHHHTS-TT--EEEE--STTHHHHHHH---TTEEEEEESSS-HHHHHT-TTEEEEE--SSSS-----S---S----------STT---HHHHHHHHHHHHHHHHHH-/------TT----EEEGGGGTTS-HHHHHHHHHHTT-SEEEEE-BTTBT-GGG--HHHHHHHHHHHHHS-SEEEEEPP-TT-BTT-SSHHHHHHHHHHHHHHHHHHHHTT-SEEEE--BSSPPPS-HHHHHHHHHHHHHTS-TT--EEEE--STTHHHHHHH---TTEEEEEESSS-GGGTTT-TTEEEEEEETTSS-----S--SS----EEEE--STT---HHHHHHHHHHHHHHHHHH-

Organism: Korarchaeum cryptofilum (strain OPF8) (NCBI:txid374847)

Nearest PDB structures (foldseek):
  3wqo-assembly1_B  TM=7.033E-01  e=7.426E-09  Methanocaldococcus jannaschii DSM 2661
  3aam-assembly1_A  TM=6.835E-01  e=2.551E-08  Thermus thermophilus HB8
  4ovx-assembly1_A  TM=7.159E-01  e=3.621E-07  Planctopirus limnophila DSM 3776
  5zhz-assembly1_A  TM=6.268E-01  e=1.099E-06  Mycobacterium tuberculosis H37Rv
  7exz-assembly1_A  TM=6.379E-01  e=4.368E-04  human intestinal bacterium PUE